Protein AF-A0A928T4A3-F1 (afdb_monomer)

Secondary structure (DSSP, 8-state):
--HHHHHHHHHHHH-PSSPP--TT---TT--PPPTTTTTS-GGG-THHHHHHHHHHHHHHPEEEEEEEEEE-GGGGSS-S--EEEEEEE-SSS-HHHHHHHHHHHHHHHHHHHT-SSPPTT--HHHHHHHHHHH-TT---SSEEPPGGGS-TTS--EEEEEEE-GGGSGGGS--BSEEEEEE-TTT--EEEPPGGGSPTTHHHHHHHHHB-SSS---TT--SS-GGGG--SPPPPHHHHHHHHHHHH-SEEEEE---S--SS--EEEEEEEPTTT-EEEEEEESGGGSPPTT-GGG--EEEEEEESS--THHHHHHHHHHHHHHHHS----TT-EEE-TTHHHHHHS-TTEEEEEEEEP-SSTTS-TT-PPEETTTTEEEEEEEEEEHHHHHHHHHHHHHHHHHHHHHTT--SSB-TTPPP--

Radius of gyration: 23.92 Å; Cα contacts (8 Å, |Δi|>4): 749; chains: 1; bounding box: 57×50×70 Å

pLDDT: mean 83.88, std 14.77, range [30.72, 97.88]

Structure (mmCIF, N/CA/C/O backbone):
data_AF-A0A928T4A3-F1
#
_entry.id   AF-A0A928T4A3-F1
#
loop_
_atom_site.group_PDB
_atom_site.id
_atom_site.type_symbol
_atom_site.label_atom_id
_atom_site.label_alt_id
_atom_site.label_comp_id
_atom_site.label_asym_id
_atom_site.label_entity_id
_atom_site.label_seq_id
_atom_site.pdbx_PDB_ins_code
_atom_site.Cartn_x
_atom_site.Cartn_y
_atom_site.Cartn_z
_atom_site.occupancy
_atom_site.B_iso_or_equiv
_atom_site.auth_seq_id
_atom_site.auth_comp_id
_atom_site.auth_asym_id
_atom_site.auth_atom_id
_atom_site.pdbx_PDB_model_num
ATOM 1 N N . MET A 1 1 ? -30.862 6.098 21.210 1.00 60.81 1 MET A N 1
ATOM 2 C CA . MET A 1 1 ? -29.743 5.810 22.137 1.00 60.81 1 MET A CA 1
ATOM 3 C C . MET A 1 1 ? -28.628 6.768 21.776 1.00 60.81 1 MET A C 1
ATOM 5 O O . MET A 1 1 ? -28.476 6.995 20.586 1.00 60.81 1 MET A O 1
ATOM 9 N N . SER A 1 2 ? -27.938 7.372 22.745 1.00 76.88 2 SER A N 1
ATOM 10 C CA . SER A 1 2 ? -26.827 8.282 22.436 1.00 76.88 2 SER A CA 1
ATOM 11 C C . SER A 1 2 ? -25.538 7.513 22.147 1.00 76.88 2 SER A C 1
ATOM 13 O O . SER A 1 2 ? -25.343 6.390 22.603 1.00 76.88 2 SER A O 1
ATOM 15 N N . GLU A 1 3 ? -24.639 8.138 21.414 1.00 83.00 3 GLU A N 1
ATOM 16 C CA . GLU A 1 3 ? -23.312 7.663 21.041 1.00 83.00 3 GLU A CA 1
ATOM 17 C C . GLU A 1 3 ? -22.495 7.283 22.288 1.00 83.00 3 GLU A C 1
ATOM 19 O O . GLU A 1 3 ? -21.958 6.175 22.396 1.00 83.00 3 GLU A O 1
ATOM 24 N N . ALA A 1 4 ? -22.484 8.170 23.290 1.00 87.12 4 ALA A N 1
ATOM 25 C CA . ALA A 1 4 ? -21.845 7.934 24.581 1.00 87.12 4 ALA A CA 1
ATOM 26 C C . ALA A 1 4 ? -22.397 6.703 25.324 1.00 87.12 4 ALA A C 1
ATOM 28 O O . ALA A 1 4 ? -21.678 6.071 26.103 1.00 87.12 4 ALA A O 1
ATOM 29 N N . PHE A 1 5 ? -23.661 6.319 25.103 1.00 91.81 5 PHE A N 1
ATOM 30 C CA . PHE A 1 5 ? -24.248 5.149 25.760 1.00 91.81 5 PHE A CA 1
ATOM 31 C C . PHE A 1 5 ? -23.553 3.849 25.335 1.00 91.81 5 PHE A C 1
ATOM 33 O O . PHE A 1 5 ? -23.246 3.019 26.195 1.00 91.81 5 PHE A O 1
ATOM 40 N N . PHE A 1 6 ? -23.246 3.680 24.044 1.00 94.88 6 PHE A N 1
ATOM 41 C CA . PHE A 1 6 ? -22.569 2.475 23.560 1.00 94.88 6 PHE A CA 1
ATOM 42 C C . PHE A 1 6 ? -21.145 2.357 24.110 1.00 94.88 6 PHE A C 1
ATOM 44 O O . PHE A 1 6 ? -20.793 1.312 24.666 1.00 94.88 6 PHE A O 1
ATOM 51 N N . LEU A 1 7 ? -20.342 3.427 24.045 1.00 94.56 7 LEU A N 1
ATOM 52 C CA . LEU A 1 7 ? -18.983 3.391 24.597 1.00 94.56 7 LEU A CA 1
ATOM 53 C C . LEU A 1 7 ? -18.972 3.169 26.106 1.00 94.56 7 LEU A C 1
ATOM 55 O O . LEU A 1 7 ? -18.133 2.416 26.599 1.00 94.56 7 LEU A O 1
ATOM 59 N N . ASN A 1 8 ? -19.902 3.768 26.852 1.00 95.31 8 ASN A N 1
ATOM 60 C CA . ASN A 1 8 ? -19.969 3.573 28.299 1.00 95.31 8 ASN A CA 1
ATOM 61 C C . ASN A 1 8 ? -20.320 2.132 28.680 1.00 95.31 8 ASN A C 1
ATOM 63 O O . ASN A 1 8 ? -19.751 1.608 29.639 1.00 95.31 8 ASN A O 1
ATOM 67 N N . GLN A 1 9 ? -21.173 1.454 27.908 1.00 95.94 9 GLN A N 1
ATOM 68 C CA . GLN A 1 9 ? -21.408 0.024 28.101 1.00 95.94 9 GLN A CA 1
ATOM 69 C C . GLN A 1 9 ? -20.161 -0.814 27.803 1.00 95.94 9 GLN A C 1
ATOM 71 O O . GLN A 1 9 ? -19.815 -1.678 28.610 1.00 95.94 9 GLN A O 1
ATOM 76 N N . ILE A 1 10 ? -19.439 -0.526 26.712 1.00 95.44 10 ILE A N 1
ATOM 77 C CA . ILE A 1 10 ? -18.169 -1.207 26.411 1.00 95.44 10 ILE A CA 1
ATOM 78 C C . ILE A 1 10 ? -17.178 -0.993 27.560 1.00 95.44 10 ILE A C 1
ATOM 80 O O . ILE A 1 10 ? -16.641 -1.961 28.095 1.00 95.44 10 ILE A O 1
ATOM 84 N N . ARG A 1 11 ? -16.973 0.256 27.999 1.00 95.50 11 ARG A N 1
ATOM 85 C CA . ARG A 1 11 ? -16.085 0.609 29.122 1.00 95.50 11 ARG A CA 1
ATOM 86 C C . ARG A 1 11 ? -16.478 -0.108 30.410 1.00 95.50 11 ARG A C 1
ATOM 88 O O . ARG A 1 11 ? -15.602 -0.615 31.104 1.00 95.50 11 ARG A O 1
ATOM 95 N N . SER A 1 12 ? -17.774 -0.186 30.713 1.00 94.94 12 SER A N 1
ATOM 96 C CA . SER A 1 12 ? -18.282 -0.914 31.879 1.00 94.94 12 SER A CA 1
ATOM 97 C C . SER A 1 12 ? -17.996 -2.414 31.784 1.00 94.94 12 SER A C 1
ATOM 99 O O . SER A 1 12 ? -17.587 -3.012 32.779 1.00 94.94 12 SER A O 1
ATOM 101 N N . LYS A 1 13 ? -18.140 -3.006 30.592 1.00 92.62 13 LYS A N 1
ATOM 102 C CA . LYS A 1 13 ? -17.898 -4.431 30.343 1.00 92.62 13 LYS A CA 1
ATOM 103 C C . LYS A 1 13 ? -16.415 -4.801 30.423 1.00 92.62 13 LYS A C 1
ATOM 105 O O . LYS A 1 13 ? -16.071 -5.805 31.044 1.00 92.62 13 LYS A O 1
ATOM 110 N N . ILE A 1 14 ? -15.536 -3.999 29.817 1.00 90.50 14 ILE A N 1
ATOM 111 C CA . ILE A 1 14 ? -14.096 -4.300 29.760 1.00 90.50 14 ILE A CA 1
ATOM 112 C C . ILE A 1 14 ? -13.312 -3.786 30.978 1.00 90.50 14 ILE A C 1
ATOM 114 O O . ILE A 1 14 ? -12.208 -4.259 31.245 1.00 90.50 14 ILE A O 1
ATOM 118 N N . GLY A 1 15 ? -13.860 -2.812 31.707 1.00 91.62 15 GLY A N 1
ATOM 119 C CA . GLY A 1 15 ? -13.241 -2.179 32.868 1.00 91.62 15 GLY A CA 1
ATOM 120 C C . GLY A 1 15 ? -12.261 -1.044 32.542 1.00 91.62 15 GLY A C 1
ATOM 121 O O . GLY A 1 15 ? -11.782 -0.875 31.412 1.00 91.62 15 GLY A O 1
ATOM 122 N N . SER A 1 16 ? -11.946 -0.258 33.572 1.00 91.31 16 SER A N 1
ATOM 123 C CA . SER A 1 16 ? -11.009 0.867 33.494 1.00 91.31 16 SER A CA 1
ATOM 124 C C . SER A 1 16 ? -9.546 0.403 33.464 1.00 91.31 16 SER A C 1
ATOM 126 O O . SER A 1 16 ? -9.200 -0.574 34.133 1.00 91.31 16 SER A O 1
ATOM 128 N N . PRO A 1 17 ? -8.657 1.102 32.736 1.00 92.50 17 PRO A N 1
ATOM 129 C CA . PRO A 1 17 ? -7.221 0.882 32.853 1.00 92.50 17 PRO A CA 1
ATOM 130 C C . PRO A 1 17 ? -6.681 1.396 34.212 1.00 92.50 17 PRO A C 1
ATOM 132 O O . PRO A 1 17 ? -7.219 2.363 34.751 1.00 92.50 17 PRO A O 1
ATOM 135 N N . PRO A 1 18 ? -5.602 0.804 34.764 1.00 93.25 18 PRO A N 1
ATOM 136 C CA . PRO A 1 18 ? -4.904 -0.363 34.240 1.00 93.25 18 PRO A CA 1
ATOM 137 C C . PRO A 1 18 ? -5.685 -1.669 34.477 1.00 93.25 18 PRO A C 1
ATOM 139 O O . PRO A 1 18 ? -6.059 -1.979 35.606 1.00 93.25 18 PRO A O 1
ATOM 142 N N . ARG A 1 19 ? -5.879 -2.474 33.426 1.00 90.06 19 ARG A N 1
ATOM 143 C CA . ARG A 1 19 ? -6.592 -3.762 33.505 1.00 90.06 19 ARG A CA 1
ATOM 144 C C . ARG A 1 19 ? -5.663 -4.889 33.953 1.00 90.06 19 ARG A C 1
ATOM 146 O O . ARG A 1 19 ? -4.483 -4.918 33.596 1.00 90.06 19 ARG A O 1
ATOM 153 N N . SER A 1 20 ? -6.187 -5.855 34.703 1.00 83.19 20 SER A N 1
ATOM 154 C CA . SER A 1 20 ? -5.442 -7.065 35.058 1.00 83.19 20 SER A CA 1
ATOM 155 C C . SER A 1 20 ? -5.514 -8.103 33.930 1.00 83.19 20 SER A C 1
ATOM 157 O O . SER A 1 20 ? -6.576 -8.412 33.393 1.00 83.19 20 SER A O 1
ATOM 159 N N . LEU A 1 21 ? -4.359 -8.656 33.554 1.00 72.00 21 LEU A N 1
ATOM 160 C CA . LEU A 1 21 ? -4.266 -9.821 32.673 1.00 72.00 21 LEU A CA 1
ATOM 161 C C . LEU A 1 21 ? -4.345 -11.069 33.551 1.00 72.00 21 LEU A C 1
ATOM 163 O O . LEU A 1 21 ? -3.338 -11.494 34.117 1.00 72.00 21 LEU A O 1
ATOM 167 N N . GLY A 1 22 ? -5.546 -11.613 33.736 1.00 64.38 22 GLY A N 1
ATOM 168 C CA . GLY A 1 22 ? -5.712 -12.868 34.467 1.00 64.38 22 GLY A CA 1
ATOM 169 C C . GLY A 1 22 ? -5.007 -14.019 33.743 1.00 64.38 22 GLY A C 1
ATOM 170 O O . GLY A 1 22 ? -5.105 -14.128 32.525 1.00 64.38 22 GLY A O 1
ATOM 171 N N . TRP A 1 23 ? -4.336 -14.907 34.481 1.00 58.75 23 TRP A N 1
ATOM 172 C CA . TRP A 1 23 ? -3.626 -16.064 33.908 1.00 58.75 23 TRP A CA 1
ATOM 173 C C . TRP A 1 23 ? -4.528 -17.066 33.166 1.00 58.75 23 TRP A C 1
ATOM 175 O O . TRP A 1 23 ? -4.023 -17.853 32.374 1.00 58.75 23 TRP A O 1
ATOM 185 N N . PHE A 1 24 ? -5.846 -17.030 33.391 1.00 51.34 24 PHE A N 1
ATOM 186 C CA . PHE A 1 24 ? -6.806 -18.001 32.847 1.00 51.34 24 PHE A CA 1
ATOM 187 C C . PHE A 1 24 ? -7.760 -17.438 31.786 1.00 51.34 24 PHE A C 1
ATOM 189 O O . PHE A 1 24 ? -8.603 -18.175 31.281 1.00 51.34 24 PHE A O 1
ATOM 196 N N . ARG A 1 25 ? -7.659 -16.148 31.439 1.00 54.66 25 ARG A N 1
ATOM 197 C CA . ARG A 1 25 ? -8.454 -15.559 30.353 1.00 54.66 25 ARG A CA 1
ATOM 198 C C . ARG A 1 25 ? -7.531 -15.243 29.178 1.00 54.66 25 ARG A C 1
ATOM 200 O O . ARG A 1 25 ? -6.800 -14.254 29.273 1.00 54.66 25 ARG A O 1
ATOM 207 N N . PRO A 1 26 ? -7.544 -16.030 28.083 1.00 61.69 26 PRO A N 1
ATOM 208 C CA . PRO A 1 26 ? -7.014 -15.527 26.825 1.00 61.69 26 PRO A CA 1
ATOM 209 C C . PRO A 1 26 ? -7.745 -14.219 26.520 1.00 61.69 26 PRO A C 1
ATOM 211 O O . PRO A 1 26 ? -8.969 -14.141 26.640 1.00 61.69 26 PRO A O 1
ATOM 214 N N . SER A 1 27 ? -6.982 -13.163 26.248 1.00 67.50 27 SER A N 1
ATOM 215 C CA . SER A 1 27 ? -7.574 -11.870 25.924 1.00 67.50 27 SER A CA 1
ATOM 216 C C . SER A 1 27 ? -8.418 -12.052 24.661 1.00 67.50 27 SER A C 1
ATOM 218 O O . SER A 1 27 ? -7.863 -12.525 23.672 1.00 67.50 27 SER A O 1
ATOM 220 N N . PRO A 1 28 ? -9.707 -11.666 24.637 1.00 66.88 28 PRO A N 1
ATOM 221 C CA . PRO A 1 28 ? -10.485 -11.685 23.395 1.00 66.88 28 PRO A CA 1
ATOM 222 C C . PRO A 1 28 ? -9.924 -10.709 22.344 1.00 66.88 28 PRO A C 1
ATOM 224 O O . PRO A 1 28 ? -10.364 -10.713 21.206 1.00 66.88 28 PRO A O 1
ATOM 227 N N . PHE A 1 29 ? -8.935 -9.897 22.731 1.00 71.75 29 PHE A N 1
ATOM 228 C CA . PHE A 1 29 ? -8.189 -8.963 21.893 1.00 71.75 29 PHE A CA 1
ATOM 229 C C . PHE A 1 29 ? -6.850 -9.534 21.403 1.00 71.75 29 PHE A C 1
ATOM 231 O O . PHE A 1 29 ? -6.163 -8.882 20.617 1.00 71.75 29 PHE A O 1
ATOM 238 N N . ALA A 1 30 ? -6.434 -10.704 21.911 1.00 79.81 30 ALA A N 1
ATOM 239 C CA . ALA A 1 30 ? -5.224 -11.367 21.448 1.00 79.81 30 ALA A CA 1
ATOM 240 C C . ALA A 1 30 ? -5.507 -11.976 20.081 1.00 79.81 30 ALA A C 1
ATOM 242 O O . ALA A 1 30 ? -6.266 -12.934 19.950 1.00 79.81 30 ALA A O 1
ATOM 243 N N . VAL A 1 31 ? -4.871 -11.403 19.077 1.00 80.12 31 VAL A N 1
ATOM 244 C CA . VAL A 1 31 ? -5.049 -11.780 17.682 1.00 80.12 31 VAL A CA 1
ATOM 245 C C . VAL A 1 31 ? -3.732 -12.306 17.144 1.00 80.12 31 VAL A C 1
ATOM 247 O O . VAL A 1 31 ? -2.677 -11.732 17.448 1.00 80.12 31 VAL A O 1
ATOM 250 N N . PRO A 1 32 ? -3.773 -13.430 16.409 1.00 82.31 32 PRO A N 1
ATOM 251 C CA . PRO A 1 32 ? -2.570 -14.032 15.876 1.00 82.31 32 PRO A CA 1
ATOM 252 C C . PRO A 1 32 ? -1.923 -13.104 14.851 1.00 82.31 32 PRO A C 1
ATOM 254 O O . PRO A 1 32 ? -2.573 -12.264 14.230 1.00 82.31 32 PRO A O 1
ATOM 257 N N . GLU A 1 33 ? -0.621 -13.285 14.669 1.00 84.12 33 GLU A N 1
ATOM 258 C CA . GLU A 1 33 ? 0.088 -12.687 13.546 1.00 84.12 33 GLU A CA 1
ATOM 259 C C . GLU A 1 33 ? -0.432 -13.317 12.236 1.00 84.12 33 GLU A C 1
ATOM 261 O O . GLU A 1 33 ? -0.426 -14.548 12.124 1.00 84.12 33 GLU A O 1
ATOM 266 N N . PRO A 1 34 ? -0.893 -12.516 11.258 1.00 81.25 34 PRO A N 1
ATOM 267 C CA . PRO A 1 34 ? -1.258 -13.004 9.933 1.00 81.25 34 PRO A CA 1
ATOM 268 C C . PRO A 1 34 ? -0.109 -13.749 9.249 1.00 81.25 34 PRO A C 1
ATOM 270 O O . PRO A 1 34 ? 1.063 -13.397 9.399 1.00 81.25 34 PRO A O 1
ATOM 273 N N . SER A 1 35 ? -0.446 -14.757 8.443 1.00 76.12 35 SER A N 1
ATOM 274 C CA . SER A 1 35 ? 0.530 -15.607 7.746 1.00 76.12 35 SER A CA 1
ATOM 275 C C . SER A 1 35 ? 1.488 -14.815 6.854 1.00 76.12 35 SER A C 1
ATOM 277 O O . SER A 1 35 ? 2.679 -15.121 6.822 1.00 76.12 35 SER A O 1
ATOM 279 N N . TRP A 1 36 ? 0.992 -13.768 6.190 1.00 71.38 36 TRP A N 1
ATOM 280 C CA . TRP A 1 36 ? 1.785 -12.894 5.324 1.00 71.38 36 TRP A CA 1
ATOM 281 C C . TRP A 1 36 ? 2.832 -12.069 6.091 1.00 71.38 36 TRP A C 1
ATOM 283 O O . TRP A 1 36 ? 3.855 -11.703 5.520 1.00 71.38 36 TRP A O 1
ATOM 293 N N . MET A 1 37 ? 2.641 -11.841 7.396 1.00 77.56 37 MET A N 1
ATOM 294 C CA . MET A 1 37 ? 3.652 -11.210 8.252 1.00 77.56 37 MET A CA 1
ATOM 295 C C . MET A 1 37 ? 4.659 -12.202 8.819 1.00 77.56 37 MET A C 1
ATOM 297 O O . MET A 1 37 ? 5.794 -11.808 9.086 1.00 77.56 37 MET A O 1
ATOM 301 N N . ALA A 1 38 ? 4.287 -13.475 8.988 1.00 75.06 38 ALA A N 1
ATOM 302 C CA . ALA A 1 38 ? 5.049 -14.454 9.768 1.00 75.06 38 ALA A CA 1
ATOM 303 C C . ALA A 1 38 ? 6.538 -14.549 9.380 1.00 75.06 38 ALA A C 1
ATOM 305 O O . ALA A 1 38 ? 7.389 -14.775 10.242 1.00 75.06 38 ALA A O 1
ATOM 306 N N . GLN A 1 39 ? 6.868 -14.333 8.104 1.00 63.81 39 GLN A N 1
ATOM 307 C CA . GLN A 1 39 ? 8.232 -14.460 7.579 1.00 63.81 39 GLN A CA 1
ATOM 308 C C . GLN A 1 39 ? 9.018 -13.138 7.515 1.00 63.81 39 GLN A C 1
ATOM 310 O O . GLN A 1 39 ? 10.244 -13.169 7.407 1.00 63.81 39 GLN A O 1
ATOM 315 N N . ALA A 1 40 ? 8.357 -11.982 7.632 1.00 63.59 40 ALA A N 1
ATOM 316 C CA . ALA A 1 40 ? 9.020 -10.680 7.571 1.00 63.59 40 ALA A CA 1
ATOM 317 C C . ALA A 1 40 ? 9.818 -10.384 8.858 1.00 63.59 40 ALA A C 1
ATOM 319 O O . ALA A 1 40 ? 9.401 -10.735 9.969 1.00 63.59 40 ALA A O 1
ATOM 320 N N . LYS A 1 41 ? 10.968 -9.705 8.764 1.00 60.31 41 LYS A N 1
ATOM 321 C CA . LYS A 1 41 ? 11.609 -9.140 9.967 1.00 60.31 41 LYS A CA 1
ATOM 322 C C . LYS A 1 41 ? 10.859 -7.873 10.371 1.00 60.31 41 LYS A C 1
ATOM 324 O O . LYS A 1 41 ? 10.235 -7.231 9.548 1.00 60.31 41 LYS A O 1
ATOM 329 N N . VAL A 1 42 ? 10.952 -7.470 11.638 1.00 59.22 42 VAL A N 1
ATOM 330 C CA . VAL A 1 42 ? 10.264 -6.251 12.130 1.00 59.22 42 VAL A CA 1
ATOM 331 C C . VAL A 1 42 ? 10.776 -4.987 11.446 1.00 59.22 42 VAL A C 1
ATOM 333 O O . VAL A 1 42 ? 9.996 -4.079 11.207 1.00 59.22 42 VAL A O 1
ATOM 336 N N . ALA A 1 43 ? 12.071 -4.940 11.117 1.00 59.31 43 ALA A N 1
ATOM 337 C CA . ALA A 1 43 ? 12.640 -3.835 10.346 1.00 59.31 43 ALA A CA 1
ATOM 338 C C . ALA A 1 43 ? 12.002 -3.713 8.951 1.00 59.31 43 ALA A C 1
ATOM 340 O O . ALA A 1 43 ? 11.940 -2.614 8.416 1.00 59.31 43 ALA A O 1
ATOM 341 N N . ASP A 1 44 ? 11.498 -4.828 8.422 1.00 62.69 44 ASP A N 1
ATOM 342 C CA . ASP A 1 44 ? 10.870 -4.926 7.107 1.00 62.69 44 ASP A CA 1
ATOM 343 C C . ASP A 1 44 ? 9.329 -4.866 7.211 1.00 62.69 44 ASP A C 1
ATOM 345 O O . ASP A 1 44 ? 8.651 -4.761 6.197 1.00 62.69 44 ASP A O 1
ATOM 349 N N . GLU A 1 45 ? 8.770 -4.942 8.429 1.00 73.50 45 GLU A N 1
ATOM 350 C CA . GLU A 1 45 ? 7.328 -4.932 8.702 1.00 73.50 45 GLU A CA 1
ATOM 351 C C . GLU A 1 45 ? 7.011 -4.242 10.047 1.00 73.50 45 GLU A C 1
ATOM 353 O O . GLU A 1 45 ? 6.868 -4.903 11.092 1.00 73.50 45 GLU A O 1
ATOM 358 N N . PRO A 1 46 ? 6.904 -2.899 10.055 1.00 74.25 46 PRO A N 1
ATOM 359 C CA . PRO A 1 46 ? 6.614 -2.127 11.260 1.00 74.25 46 PRO A CA 1
ATOM 360 C C . PRO A 1 46 ? 5.270 -2.477 11.922 1.00 74.25 46 PRO A C 1
ATOM 362 O O . PRO A 1 46 ? 5.114 -2.263 13.129 1.00 74.25 46 PRO A O 1
ATOM 365 N N . MET A 1 47 ? 4.314 -3.086 11.203 1.00 81.88 47 MET A N 1
ATOM 366 C CA . MET A 1 47 ? 3.040 -3.538 11.782 1.00 81.88 47 MET A CA 1
ATOM 367 C C . MET A 1 47 ? 3.235 -4.612 12.867 1.00 81.88 47 MET A C 1
ATOM 369 O O . MET A 1 47 ? 2.413 -4.740 13.780 1.00 81.88 47 MET A O 1
ATOM 373 N N . LYS A 1 48 ? 4.371 -5.327 12.880 1.00 82.62 48 LYS A N 1
ATOM 374 C CA . LYS A 1 48 ? 4.712 -6.252 13.977 1.00 82.62 48 LYS A CA 1
ATOM 375 C C . LYS A 1 48 ? 4.818 -5.558 15.333 1.00 82.62 48 LYS A C 1
ATOM 377 O O . LYS A 1 48 ? 4.618 -6.202 16.367 1.00 82.62 48 LYS A O 1
ATOM 382 N N . GLU A 1 49 ? 5.112 -4.259 15.374 1.00 79.50 49 GLU A N 1
ATOM 383 C CA . GLU A 1 49 ? 5.097 -3.505 16.630 1.00 79.50 49 GLU A CA 1
ATOM 384 C C . GLU A 1 49 ? 3.684 -3.344 17.195 1.00 79.50 49 GLU A C 1
ATOM 386 O O . GLU A 1 49 ? 3.515 -3.402 18.414 1.00 79.50 49 GLU A O 1
ATOM 391 N N . VAL A 1 50 ? 2.667 -3.218 16.336 1.00 77.12 50 VAL A N 1
ATOM 392 C CA . VAL A 1 50 ? 1.253 -3.179 16.747 1.00 77.12 50 VAL A CA 1
ATOM 393 C C . VAL A 1 50 ? 0.864 -4.508 17.397 1.00 77.12 50 VAL A C 1
ATOM 395 O O . VAL A 1 50 ? 0.301 -4.513 18.492 1.00 77.12 50 VAL A O 1
ATOM 398 N N . ILE A 1 51 ? 1.267 -5.637 16.799 1.00 82.88 51 ILE A N 1
ATOM 399 C CA . ILE A 1 51 ? 1.057 -6.978 17.372 1.00 82.88 51 ILE A CA 1
ATOM 400 C C . ILE A 1 51 ? 1.743 -7.116 18.739 1.00 82.88 51 ILE A C 1
ATOM 402 O O . ILE A 1 51 ? 1.123 -7.521 19.724 1.00 82.88 51 ILE A O 1
ATOM 406 N N . ARG A 1 52 ? 3.016 -6.719 18.845 1.00 84.44 52 ARG A N 1
ATOM 407 C CA . ARG A 1 52 ? 3.772 -6.765 20.113 1.00 84.44 52 ARG A CA 1
ATOM 408 C C . ARG A 1 52 ? 3.183 -5.844 21.184 1.00 84.44 52 ARG A C 1
ATOM 410 O O . ARG A 1 52 ? 3.268 -6.148 22.376 1.00 84.44 52 ARG A O 1
ATOM 417 N N . GLY A 1 53 ? 2.573 -4.739 20.764 1.00 85.50 53 GLY A N 1
ATOM 418 C CA . GLY A 1 53 ? 1.939 -3.749 21.625 1.00 85.50 53 GLY A CA 1
ATOM 419 C C . GLY A 1 53 ? 0.614 -4.188 22.248 1.00 85.50 53 GLY A C 1
ATOM 420 O O . GLY A 1 53 ? 0.203 -3.577 23.234 1.00 85.50 53 GLY A O 1
ATOM 421 N N . GLN A 1 54 ? -0.027 -5.263 21.766 1.00 86.75 54 GLN A N 1
ATOM 422 C CA . GLN A 1 54 ? -1.361 -5.696 22.224 1.00 86.75 54 GLN A CA 1
ATOM 423 C C . GLN A 1 54 ? -1.458 -5.886 23.743 1.00 86.75 54 GLN A C 1
ATOM 425 O O . GLN A 1 54 ? -2.467 -5.547 24.361 1.00 86.75 54 GLN A O 1
ATOM 430 N N . LYS A 1 55 ? -0.393 -6.381 24.387 1.00 84.75 55 LYS A N 1
ATOM 431 C CA . LYS A 1 55 ? -0.372 -6.552 25.847 1.00 84.75 55 LYS A CA 1
ATOM 432 C C . LYS A 1 55 ? -0.412 -5.210 26.588 1.00 84.75 55 LYS A C 1
ATOM 434 O O . LYS A 1 55 ? -1.107 -5.097 27.599 1.00 84.75 55 LYS A O 1
ATOM 439 N N . SER A 1 56 ? 0.338 -4.216 26.102 1.00 87.12 56 SER A N 1
ATOM 440 C CA . SER A 1 56 ? 0.301 -2.849 26.644 1.00 87.12 56 SER A CA 1
ATOM 441 C C . SER A 1 56 ? -1.062 -2.227 26.388 1.00 87.12 56 SER A C 1
ATOM 443 O O . SER A 1 56 ? -1.689 -1.730 27.320 1.00 87.12 56 SER A O 1
ATOM 445 N N . LEU A 1 57 ? -1.557 -2.358 25.156 1.00 90.50 57 LEU A N 1
ATOM 446 C CA . LEU A 1 57 ? -2.846 -1.838 24.730 1.00 90.50 57 LEU A CA 1
ATOM 447 C C . LEU A 1 57 ? -3.989 -2.369 25.597 1.00 90.50 57 LEU A C 1
ATOM 449 O O . LEU A 1 57 ? -4.802 -1.597 26.094 1.00 90.50 57 LEU A O 1
ATOM 453 N N . TRP A 1 58 ? -4.016 -3.672 25.874 1.00 88.38 58 TRP A N 1
ATOM 454 C CA . TRP A 1 58 ? -5.024 -4.251 26.757 1.00 88.38 58 TRP A CA 1
ATOM 455 C C . TRP A 1 58 ? -4.954 -3.681 28.175 1.00 88.38 58 TRP A C 1
ATOM 457 O O . TRP A 1 58 ? -5.972 -3.336 28.780 1.00 88.38 58 TRP A O 1
ATOM 467 N N . LYS A 1 59 ? -3.740 -3.581 28.716 1.00 90.44 59 LYS A N 1
ATOM 468 C CA . LYS A 1 59 ? -3.530 -3.137 30.089 1.00 90.44 59 LYS A CA 1
ATOM 469 C C . LYS A 1 59 ? -3.835 -1.650 30.256 1.00 90.44 59 LYS A C 1
ATOM 471 O O . LYS A 1 59 ? -4.478 -1.291 31.234 1.00 90.44 59 LYS A O 1
ATOM 476 N N . HIS A 1 60 ? -3.384 -0.806 29.337 1.00 94.12 60 HIS A N 1
ATOM 477 C CA . HIS A 1 60 ? -3.341 0.649 29.500 1.00 94.12 60 HIS A CA 1
ATOM 478 C C . HIS A 1 60 ? -4.281 1.410 28.566 1.00 94.12 60 HIS A C 1
ATOM 480 O O . HIS A 1 60 ? -4.522 2.594 28.788 1.00 94.12 60 HIS A O 1
ATOM 486 N N . GLY A 1 61 ? -4.829 0.745 27.552 1.00 95.25 61 GLY A N 1
ATOM 487 C CA . GLY A 1 61 ? -5.639 1.391 26.537 1.00 95.25 61 GLY A CA 1
ATOM 488 C C . GLY A 1 61 ? -6.974 1.901 27.064 1.00 95.25 61 GLY A C 1
ATOM 489 O O . GLY A 1 61 ? -7.615 1.287 27.927 1.00 95.25 61 GLY A O 1
ATOM 490 N N . VAL A 1 62 ? -7.411 3.016 26.501 1.00 96.69 62 VAL A N 1
ATOM 491 C CA . VAL A 1 62 ? -8.712 3.638 26.742 1.00 96.69 62 VAL A CA 1
ATOM 492 C C . VAL A 1 62 ? -9.648 3.345 25.574 1.00 96.69 62 VAL A C 1
ATOM 494 O O . VAL A 1 62 ? -9.200 3.190 24.440 1.00 96.69 62 VAL A O 1
ATOM 497 N N . VAL A 1 63 ? -10.945 3.225 25.861 1.00 97.12 63 VAL A N 1
ATOM 498 C CA . VAL A 1 63 ? -11.960 3.025 24.818 1.00 97.12 63 VAL A CA 1
ATOM 499 C C . VAL A 1 63 ? -12.388 4.377 24.291 1.00 97.12 63 VAL A C 1
ATOM 501 O O . VAL A 1 63 ? -12.858 5.207 25.076 1.00 97.12 63 VAL A O 1
ATOM 504 N N . VAL A 1 64 ? -12.263 4.565 22.986 1.00 97.56 64 VAL A N 1
ATOM 505 C CA . VAL A 1 64 ? -12.637 5.795 22.285 1.00 97.56 64 VAL A CA 1
ATOM 506 C C . VAL A 1 64 ? -13.305 5.456 20.959 1.00 97.56 64 VAL A C 1
ATOM 508 O O . VAL A 1 64 ? -13.293 4.304 20.516 1.00 97.56 64 VAL A O 1
ATOM 511 N N . TRP A 1 65 ? -13.865 6.471 20.314 1.00 97.88 65 TRP A N 1
ATOM 512 C CA . TRP A 1 65 ? -14.243 6.377 18.914 1.00 97.88 65 TRP A CA 1
ATOM 513 C C . TRP A 1 65 ? -13.022 6.545 18.012 1.00 97.88 65 TRP A C 1
ATOM 515 O O . TRP A 1 65 ? -12.201 7.442 18.214 1.00 97.88 65 TRP A O 1
ATOM 525 N N . GLY A 1 66 ? -12.923 5.679 17.009 1.00 97.44 66 GLY A N 1
ATOM 526 C CA . GLY A 1 66 ? -12.030 5.840 15.873 1.00 97.44 66 GLY A CA 1
ATOM 527 C C . GLY A 1 66 ? -12.839 5.927 14.587 1.00 97.44 66 GLY A C 1
ATOM 528 O O . GLY A 1 66 ? -13.900 5.312 14.478 1.00 97.44 66 GLY A O 1
ATOM 529 N N . HIS A 1 67 ? -12.337 6.674 13.612 1.00 96.62 67 HIS A N 1
ATOM 530 C CA . HIS A 1 67 ? -12.951 6.777 12.296 1.00 96.62 67 HIS A CA 1
ATOM 531 C C . HIS A 1 67 ? -11.951 6.383 11.214 1.00 96.62 67 HIS A C 1
ATOM 533 O O . HIS A 1 67 ? -10.862 6.952 11.116 1.00 96.62 67 HIS A O 1
ATOM 539 N N . VAL A 1 68 ? -12.304 5.364 10.432 1.00 93.81 68 VAL A N 1
ATOM 540 C CA . VAL A 1 68 ? -11.454 4.790 9.388 1.00 93.81 68 VAL A CA 1
ATOM 541 C C . VAL A 1 68 ? -11.297 5.795 8.251 1.00 93.81 68 VAL A C 1
ATOM 543 O O . VAL A 1 68 ? -12.259 6.132 7.552 1.00 93.81 68 VAL A O 1
ATOM 546 N N . VAL A 1 69 ? -10.056 6.233 8.047 1.00 91.00 69 VAL A N 1
ATOM 547 C CA . VAL A 1 69 ? -9.653 7.084 6.927 1.00 91.00 69 VAL A CA 1
ATOM 548 C C . VAL A 1 69 ? -9.438 6.209 5.700 1.00 91.00 69 VAL A C 1
ATOM 550 O O . VAL A 1 69 ? -10.132 6.378 4.698 1.00 91.00 69 VAL A O 1
ATOM 553 N N . ARG A 1 70 ? -8.553 5.214 5.806 1.00 87.06 70 ARG A N 1
ATOM 554 C CA . ARG A 1 70 ? -8.168 4.308 4.717 1.00 87.06 70 ARG A CA 1
ATOM 555 C C . ARG A 1 70 ? -8.181 2.869 5.210 1.00 87.06 70 ARG A C 1
ATOM 557 O O . ARG A 1 70 ? -7.769 2.601 6.332 1.00 87.06 70 ARG A O 1
ATOM 564 N N . ALA A 1 71 ? -8.616 1.943 4.375 1.00 86.38 71 ALA A N 1
ATOM 565 C CA . ALA A 1 71 ? -8.501 0.515 4.625 1.00 86.38 71 ALA A CA 1
ATOM 566 C C . ALA A 1 71 ? -8.322 -0.199 3.287 1.00 86.38 71 ALA A C 1
ATOM 568 O O . ALA A 1 71 ? -8.805 0.292 2.266 1.00 86.38 71 ALA A O 1
ATOM 569 N N . ASN A 1 72 ? -7.647 -1.348 3.299 1.00 79.50 72 ASN A N 1
ATOM 570 C CA . ASN A 1 72 ? -7.579 -2.195 2.113 1.00 79.50 72 ASN A CA 1
ATOM 571 C C . ASN A 1 72 ? -9.004 -2.551 1.638 1.00 79.50 72 ASN A C 1
ATOM 573 O O . ASN A 1 72 ? -9.857 -2.898 2.459 1.00 79.50 72 ASN A O 1
ATOM 577 N N . ALA A 1 73 ? -9.247 -2.474 0.324 1.00 75.81 73 ALA A N 1
ATOM 578 C CA . ALA A 1 73 ? -10.554 -2.710 -0.288 1.00 75.81 73 ALA A CA 1
ATOM 579 C C . ALA A 1 73 ? -11.174 -4.059 0.119 1.00 75.81 73 ALA A C 1
ATOM 581 O O . ALA A 1 73 ? -12.380 -4.135 0.361 1.00 75.81 73 ALA A O 1
ATOM 582 N N . ILE A 1 74 ? -10.351 -5.099 0.300 1.00 78.44 74 ILE A N 1
ATOM 583 C CA . ILE A 1 74 ? -10.850 -6.424 0.673 1.00 78.44 74 ILE A CA 1
ATOM 584 C C . ILE A 1 74 ? -11.576 -6.401 2.021 1.00 78.44 74 ILE A C 1
ATOM 586 O O . ILE A 1 74 ? -12.495 -7.188 2.224 1.00 78.44 74 ILE A O 1
ATOM 590 N N . LEU A 1 75 ? -11.230 -5.485 2.938 1.00 86.56 75 LEU A N 1
ATOM 591 C CA . LEU A 1 75 ? -11.865 -5.382 4.257 1.00 86.56 75 LEU A CA 1
ATOM 592 C C . LEU A 1 75 ? -13.341 -4.960 4.191 1.00 86.56 75 LEU A C 1
ATOM 594 O O . LEU A 1 75 ? -14.045 -5.122 5.187 1.00 86.56 75 LEU A O 1
ATOM 598 N N . TYR A 1 76 ? -13.827 -4.449 3.056 1.00 84.94 76 TYR A N 1
ATOM 599 C CA . TYR A 1 76 ? -15.239 -4.099 2.846 1.00 84.94 76 TYR A CA 1
ATOM 600 C C . TYR A 1 76 ? -16.087 -5.273 2.330 1.00 84.94 76 TYR A C 1
ATOM 602 O O . TYR A 1 76 ? -17.319 -5.236 2.397 1.00 84.94 76 TYR A O 1
ATOM 610 N N . GLU A 1 77 ? -15.444 -6.342 1.868 1.00 83.19 77 GLU A N 1
ATOM 611 C CA . GLU A 1 77 ? -16.088 -7.530 1.309 1.00 83.19 77 GLU A CA 1
ATOM 612 C C . GLU A 1 77 ? -15.931 -8.737 2.244 1.00 83.19 77 GLU A C 1
ATOM 614 O O . GLU A 1 77 ? -15.016 -8.761 3.072 1.00 83.19 77 GLU A O 1
ATOM 619 N N . PRO A 1 78 ? -16.806 -9.759 2.166 1.00 83.94 78 PRO A N 1
ATOM 620 C CA . PRO A 1 78 ? -16.588 -11.021 2.870 1.00 83.94 78 PRO A CA 1
ATOM 621 C C . PRO A 1 78 ? -15.239 -11.653 2.493 1.00 83.94 78 PRO A C 1
ATOM 623 O O . PRO A 1 78 ? -14.881 -11.706 1.322 1.00 83.94 78 PRO A O 1
ATOM 626 N N . GLY A 1 79 ? -14.496 -12.159 3.477 1.00 84.94 79 GLY A N 1
ATOM 627 C CA . GLY A 1 79 ? -13.174 -12.746 3.251 1.00 84.94 79 GLY A CA 1
ATOM 628 C C . GLY A 1 79 ? -12.505 -13.208 4.542 1.00 84.94 79 GLY A C 1
ATOM 629 O O . GLY A 1 79 ? -13.086 -13.104 5.623 1.00 84.94 79 GLY A O 1
ATOM 630 N N . THR A 1 80 ? -11.283 -13.728 4.425 1.00 84.00 80 THR A N 1
ATOM 631 C CA . THR A 1 80 ? -10.526 -14.315 5.547 1.00 84.00 80 THR A CA 1
ATOM 632 C C . THR A 1 80 ? -9.306 -13.508 5.966 1.00 84.00 80 THR A C 1
ATOM 634 O O . THR A 1 80 ? -8.777 -13.744 7.048 1.00 84.00 80 THR A O 1
ATOM 637 N N . ASP A 1 81 ? -8.869 -12.560 5.139 1.00 83.06 81 ASP A N 1
ATOM 638 C CA . ASP A 1 81 ? -7.589 -11.886 5.338 1.00 83.06 81 ASP A CA 1
ATOM 639 C C . ASP A 1 81 ? -7.720 -10.630 6.198 1.00 83.06 81 ASP A C 1
ATOM 641 O O . ASP A 1 81 ? -8.504 -9.724 5.897 1.00 83.06 81 ASP A O 1
ATOM 645 N N . ASP A 1 82 ? -6.905 -10.572 7.248 1.00 89.44 82 ASP A N 1
ATOM 646 C CA . ASP A 1 82 ? -6.671 -9.368 8.037 1.00 89.44 82 ASP A CA 1
ATOM 647 C C . ASP A 1 82 ? -5.728 -8.432 7.274 1.00 89.44 82 ASP A C 1
ATOM 649 O O . ASP A 1 82 ? -4.739 -8.877 6.681 1.00 89.44 82 ASP A O 1
ATOM 653 N N . CYS A 1 83 ? -6.011 -7.131 7.308 1.00 86.56 83 CYS A N 1
ATOM 654 C CA . CYS A 1 83 ? -5.276 -6.141 6.525 1.00 86.56 83 CYS A CA 1
ATOM 655 C C . CYS A 1 83 ? -5.018 -4.846 7.297 1.00 86.56 83 CYS A C 1
ATOM 657 O O . CYS A 1 83 ? -5.786 -4.495 8.200 1.00 86.56 83 CYS A O 1
ATOM 659 N N . PRO A 1 84 ? -3.957 -4.107 6.936 1.00 88.19 84 PRO A N 1
ATOM 660 C CA . PRO A 1 84 ? -3.733 -2.769 7.452 1.00 88.19 84 PRO A CA 1
ATOM 661 C C . PRO A 1 84 ? -4.886 -1.810 7.133 1.00 88.19 84 PRO A C 1
ATOM 663 O O . PRO A 1 84 ? -5.512 -1.859 6.070 1.00 88.19 84 PRO A O 1
ATOM 666 N N . ALA A 1 85 ? -5.117 -0.892 8.060 1.00 90.69 85 ALA A N 1
ATOM 667 C CA . ALA A 1 85 ? -5.984 0.261 7.901 1.00 90.69 85 ALA A CA 1
ATOM 668 C C . ALA A 1 85 ? -5.388 1.462 8.650 1.00 90.69 85 ALA A C 1
ATOM 670 O O . ALA A 1 85 ? -4.530 1.318 9.519 1.00 90.69 85 ALA A O 1
ATOM 671 N N . THR A 1 86 ? -5.874 2.653 8.329 1.00 92.31 86 THR A N 1
ATOM 672 C CA . THR A 1 86 ? -5.550 3.914 8.991 1.00 92.31 86 THR A CA 1
ATOM 673 C C . THR A 1 86 ? -6.839 4.511 9.530 1.00 92.31 86 THR A C 1
ATOM 675 O O . THR A 1 86 ? -7.821 4.662 8.798 1.00 92.31 86 THR A O 1
ATOM 678 N N . LEU A 1 87 ? -6.835 4.880 10.806 1.00 95.50 87 LEU A N 1
ATOM 679 C CA . LEU A 1 87 ? -7.934 5.600 11.440 1.00 95.50 87 LEU A CA 1
ATOM 680 C C . LEU A 1 87 ? -7.441 6.882 12.099 1.00 95.50 87 LEU A C 1
ATOM 682 O O . LEU A 1 87 ? -6.253 7.018 12.392 1.00 95.50 87 LEU A O 1
ATOM 686 N N . ILE A 1 88 ? -8.369 7.795 12.356 1.00 96.81 88 ILE A N 1
ATOM 687 C CA . ILE A 1 88 ? -8.162 8.921 13.262 1.00 96.81 88 ILE A CA 1
ATOM 688 C C . ILE A 1 88 ? -8.998 8.750 14.525 1.00 96.81 88 ILE A C 1
ATOM 690 O O . ILE A 1 88 ? -10.076 8.158 14.496 1.00 96.81 88 ILE A O 1
ATOM 694 N N . PHE A 1 89 ? -8.488 9.248 15.644 1.00 97.44 89 PHE A N 1
ATOM 695 C CA . PHE A 1 89 ? -9.130 9.158 16.952 1.00 97.44 89 PHE A CA 1
ATOM 696 C C . PHE A 1 89 ? -8.668 10.299 17.859 1.00 97.44 89 PHE A C 1
ATOM 698 O O . PHE A 1 89 ? -7.702 11.002 17.556 1.00 97.44 89 PHE A O 1
ATOM 705 N N . SER A 1 90 ? -9.323 10.438 19.009 1.00 96.88 90 SER A N 1
ATOM 706 C CA . SER A 1 90 ? -8.838 11.254 20.119 1.00 96.88 90 SER A CA 1
ATOM 707 C C . SER A 1 90 ? -9.078 10.551 21.451 1.00 96.88 90 SER A C 1
ATOM 709 O O . SER A 1 90 ? -10.126 9.946 21.665 1.00 96.88 90 SER A O 1
ATOM 711 N N . ALA A 1 91 ? -8.099 10.646 22.353 1.00 95.25 91 ALA A N 1
ATOM 712 C CA . ALA A 1 91 ? -8.223 10.191 23.738 1.00 95.25 91 ALA A CA 1
ATOM 713 C C . ALA A 1 91 ? -8.693 11.292 24.705 1.00 95.25 91 ALA A C 1
ATOM 715 O O . ALA A 1 91 ? -8.919 11.006 25.880 1.00 95.25 91 ALA A O 1
ATOM 716 N N . THR A 1 92 ? -8.810 12.540 24.238 1.00 94.62 92 THR A N 1
ATOM 717 C CA . THR A 1 92 ? -9.166 13.702 25.069 1.00 94.62 92 THR A CA 1
ATOM 718 C C . THR A 1 92 ? -10.483 14.357 24.664 1.00 94.62 92 THR A C 1
ATOM 720 O O . THR A 1 92 ? -11.066 15.072 25.478 1.00 94.62 92 THR A O 1
ATOM 723 N N . ALA A 1 93 ? -10.965 14.120 23.442 1.00 93.88 93 ALA A N 1
ATOM 724 C CA . ALA A 1 93 ? -12.258 14.609 22.987 1.00 93.88 93 ALA A CA 1
ATOM 725 C C . ALA A 1 93 ? -13.405 13.893 23.729 1.00 93.88 93 ALA A C 1
ATOM 727 O O . ALA A 1 93 ? -13.371 12.666 23.862 1.00 93.88 93 ALA A O 1
ATOM 728 N N . PRO A 1 94 ? -14.435 14.622 24.196 1.00 94.12 94 PRO A N 1
ATOM 729 C CA . PRO A 1 94 ? -15.683 14.017 24.652 1.00 94.12 94 PRO A CA 1
ATOM 730 C C . PRO A 1 94 ? -16.314 13.149 23.555 1.00 94.12 94 PRO A C 1
ATOM 732 O O . PRO A 1 94 ? -16.269 13.515 22.382 1.00 94.12 94 PRO A O 1
ATOM 735 N N . ASP A 1 95 ? -16.940 12.029 23.928 1.00 93.69 95 ASP A N 1
ATOM 736 C CA . ASP A 1 95 ? -17.451 11.041 22.962 1.00 93.69 95 ASP A CA 1
ATOM 737 C C . ASP A 1 95 ? -18.419 11.648 21.939 1.00 93.69 95 ASP A C 1
ATOM 739 O O . ASP A 1 95 ? -18.271 11.412 20.742 1.00 93.69 95 ASP A O 1
ATOM 743 N N . ASP A 1 96 ? -19.374 12.457 22.406 1.00 91.50 96 ASP A N 1
ATOM 744 C CA . ASP A 1 96 ? -20.387 13.080 21.548 1.00 91.50 96 ASP A CA 1
ATOM 745 C C . ASP A 1 96 ? -19.756 14.095 20.578 1.00 91.50 96 ASP A C 1
ATOM 747 O O . ASP A 1 96 ? -20.220 14.269 19.454 1.00 91.50 96 ASP A O 1
ATOM 751 N N . GLU A 1 97 ? -18.662 14.752 20.972 1.00 92.50 97 GLU A N 1
ATOM 752 C CA . GLU A 1 97 ? -17.926 15.651 20.079 1.00 92.50 97 GLU A CA 1
ATOM 753 C C . GLU A 1 97 ? -17.105 14.859 19.058 1.00 92.50 97 GLU A C 1
ATOM 755 O O . GLU A 1 97 ? -17.116 15.192 17.874 1.00 92.50 97 GLU A O 1
ATOM 760 N N . ALA A 1 98 ? -16.451 13.777 19.490 1.00 93.56 98 ALA A N 1
ATOM 761 C CA . ALA A 1 98 ? -15.652 12.925 18.619 1.00 93.56 98 ALA A CA 1
ATOM 762 C C . ALA A 1 98 ? -16.493 12.308 17.490 1.00 93.56 98 ALA A C 1
ATOM 764 O O . ALA A 1 98 ? -16.063 12.331 16.339 1.00 93.56 98 ALA A O 1
ATOM 765 N N . VAL A 1 99 ? -17.704 11.811 17.779 1.00 92.25 99 VAL A N 1
ATOM 766 C CA . VAL A 1 99 ? -18.586 11.247 16.736 1.00 92.25 99 VAL A CA 1
ATOM 767 C C . VAL A 1 99 ? -18.962 12.278 15.673 1.00 92.25 99 VAL A C 1
ATOM 769 O O . VAL A 1 99 ? -19.073 11.930 14.500 1.00 92.25 99 VAL A O 1
ATOM 772 N N . ASN A 1 100 ? -19.109 13.545 16.058 1.00 90.94 100 ASN A N 1
ATOM 773 C CA . ASN A 1 100 ? -19.464 14.617 15.131 1.00 90.94 100 ASN A CA 1
ATOM 774 C C . ASN A 1 100 ? -18.258 15.149 14.340 1.00 90.94 100 ASN A C 1
ATOM 776 O O . ASN A 1 100 ? -18.386 15.488 13.165 1.00 90.94 100 ASN A O 1
ATOM 780 N N . GLU A 1 101 ? -17.081 15.233 14.960 1.00 94.12 101 GLU A N 1
ATOM 781 C CA . GLU A 1 101 ? -15.897 15.844 14.343 1.00 94.12 101 GLU A CA 1
ATOM 782 C C . GLU A 1 101 ? -15.074 14.867 13.497 1.00 94.12 101 GLU A C 1
ATOM 784 O O . GLU A 1 101 ? -14.542 15.258 12.456 1.00 94.12 101 GLU A O 1
ATOM 789 N N . LEU A 1 102 ? -14.971 13.596 13.902 1.00 95.25 102 LEU A N 1
ATOM 790 C CA . LEU A 1 102 ? -14.155 12.606 13.194 1.00 95.25 102 LEU A CA 1
ATOM 791 C C . LEU A 1 102 ? -14.556 12.412 11.715 1.00 95.25 102 LEU A C 1
ATOM 793 O O . LEU A 1 102 ? -13.645 12.339 10.883 1.00 95.25 102 LEU A O 1
ATOM 797 N N . PRO A 1 103 ? -15.850 12.367 11.335 1.00 90.75 103 PRO A N 1
ATOM 798 C CA . PRO A 1 103 ? -16.237 12.309 9.927 1.00 90.75 103 PRO A CA 1
ATOM 799 C C . PRO A 1 103 ? -15.740 13.529 9.145 1.00 90.75 103 PRO A C 1
ATOM 801 O O . PRO A 1 103 ? -15.122 13.375 8.097 1.00 90.75 103 PRO A O 1
ATOM 804 N N . VAL A 1 104 ? -15.902 14.738 9.696 1.00 92.06 104 VAL A N 1
ATOM 805 C CA . VAL A 1 104 ? -15.468 15.994 9.056 1.00 92.06 104 VAL A CA 1
ATOM 806 C C . VAL A 1 104 ? -13.952 16.020 8.847 1.00 92.06 104 VAL A C 1
ATOM 808 O O . VAL A 1 104 ? -13.473 16.419 7.787 1.00 92.06 104 VAL A O 1
ATOM 811 N N . LEU A 1 105 ? -13.184 15.584 9.846 1.00 95.00 105 LEU A N 1
ATOM 812 C CA . LEU A 1 105 ? -11.725 15.492 9.752 1.00 95.00 105 LEU A CA 1
ATOM 813 C C . LEU A 1 105 ? -11.286 14.428 8.740 1.00 95.00 105 LEU A C 1
ATOM 815 O O . LEU A 1 105 ? -10.321 14.637 8.007 1.00 95.00 105 LEU A O 1
ATOM 819 N N . THR A 1 106 ? -12.007 13.310 8.672 1.00 91.56 106 THR A N 1
ATOM 820 C CA . THR A 1 106 ? -11.736 12.242 7.704 1.00 91.56 106 THR A CA 1
ATOM 821 C C . THR A 1 106 ? -11.974 12.708 6.271 1.00 91.56 106 THR A C 1
ATOM 823 O O . THR A 1 106 ? -11.112 12.482 5.428 1.00 91.56 106 THR A O 1
ATOM 826 N N . GLU A 1 107 ? -13.072 13.419 6.003 1.00 84.00 107 GLU A N 1
ATOM 827 C CA . GLU A 1 107 ? -13.349 13.992 4.677 1.00 84.00 107 GLU A CA 1
ATOM 828 C C . GLU A 1 107 ? -12.241 14.961 4.239 1.00 84.00 107 GLU A C 1
ATOM 830 O O . GLU A 1 107 ? -11.790 14.931 3.096 1.00 84.00 107 GLU A O 1
ATOM 835 N N . ARG A 1 108 ? -11.703 15.773 5.159 1.00 91.25 108 ARG A N 1
ATOM 836 C CA . ARG A 1 108 ? -10.540 16.625 4.853 1.00 91.25 108 ARG A CA 1
ATOM 837 C C . ARG A 1 108 ? -9.300 15.815 4.476 1.00 91.2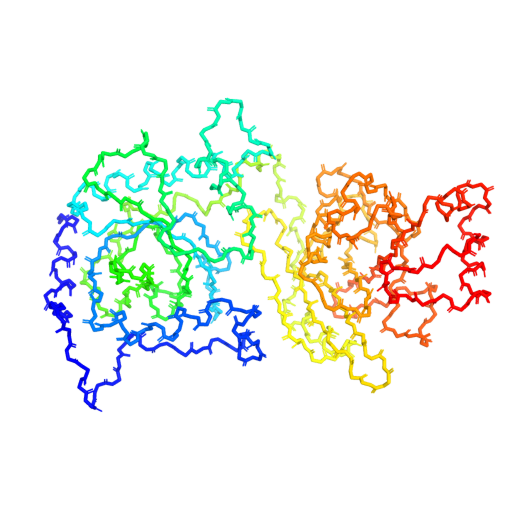5 108 ARG A C 1
ATOM 839 O O . ARG A 1 108 ? -8.613 16.183 3.528 1.00 91.25 108 ARG A O 1
ATOM 846 N N . LEU A 1 109 ? -9.020 14.715 5.178 1.00 89.88 109 LEU A N 1
ATOM 847 C CA . LEU A 1 109 ? -7.918 13.816 4.815 1.00 89.88 109 LEU A CA 1
ATOM 848 C C . LEU A 1 109 ? -8.153 13.148 3.454 1.00 89.88 109 LEU A C 1
ATOM 850 O O . LEU A 1 109 ? -7.208 13.007 2.681 1.00 89.88 109 LEU A O 1
ATOM 854 N N . HIS A 1 110 ? -9.395 12.789 3.118 1.00 79.81 110 HIS A N 1
ATOM 855 C CA . HIS A 1 110 ? -9.730 12.286 1.780 1.00 79.81 110 HIS A CA 1
ATOM 856 C C . HIS A 1 110 ? -9.509 13.332 0.697 1.00 79.81 110 HIS A C 1
ATOM 858 O O . HIS A 1 110 ? -8.967 12.993 -0.350 1.00 79.81 110 HIS A O 1
ATOM 864 N N . HIS A 1 111 ? -9.848 14.596 0.955 1.00 78.94 111 HIS A N 1
ATOM 865 C CA . HIS A 1 111 ? -9.552 15.684 0.025 1.00 78.94 111 HIS A CA 1
ATOM 866 C C . HIS A 1 111 ? -8.052 15.850 -0.225 1.00 78.94 111 HIS A C 1
ATOM 868 O O . HIS A 1 111 ? -7.663 16.061 -1.373 1.00 78.94 111 HIS A O 1
ATOM 874 N N . LEU A 1 112 ? -7.211 15.724 0.811 1.00 81.12 112 LEU A N 1
ATOM 875 C CA . LEU A 1 112 ? -5.759 15.695 0.617 1.00 81.12 112 LEU A CA 1
ATOM 876 C C . LEU A 1 112 ? -5.381 14.510 -0.271 1.00 81.12 112 LEU A C 1
ATOM 878 O O . LEU A 1 112 ? -4.794 14.703 -1.327 1.00 81.12 112 LEU A O 1
ATOM 882 N N . TRP A 1 113 ? -5.766 13.295 0.120 1.00 75.44 113 TRP A N 1
ATOM 883 C CA . TRP A 1 113 ? -5.418 12.063 -0.589 1.00 75.44 113 TRP A CA 1
ATOM 884 C C . TRP A 1 113 ? -5.809 12.071 -2.079 1.00 75.44 113 TRP A C 1
ATOM 886 O O . TRP A 1 113 ? -5.023 11.619 -2.915 1.00 75.44 113 TRP A O 1
ATOM 896 N N . ALA A 1 114 ? -6.967 12.649 -2.410 1.00 66.75 114 ALA A N 1
ATOM 897 C CA . ALA A 1 114 ? -7.483 12.771 -3.773 1.00 66.75 114 ALA A CA 1
ATOM 898 C C . ALA A 1 114 ? -6.730 13.787 -4.653 1.00 66.75 114 ALA A C 1
ATOM 900 O O . ALA A 1 114 ? -6.973 13.862 -5.854 1.00 66.75 114 ALA A O 1
ATOM 901 N N . CYS A 1 115 ? -5.837 14.602 -4.088 1.00 66.44 115 CYS A N 1
ATOM 902 C CA . CYS A 1 115 ? -5.036 15.540 -4.866 1.00 66.44 115 CYS A CA 1
ATOM 903 C C . CYS A 1 115 ? -3.808 14.845 -5.478 1.00 66.44 115 CYS A C 1
ATOM 905 O O . CYS A 1 115 ? -3.059 14.146 -4.793 1.00 66.44 115 CYS A O 1
ATOM 907 N N . ILE A 1 116 ? -3.559 15.095 -6.768 1.00 58.91 116 ILE A N 1
ATOM 908 C CA . ILE A 1 116 ? -2.405 14.546 -7.508 1.00 58.91 116 ILE A CA 1
ATOM 909 C C . ILE A 1 116 ? -1.088 15.196 -7.062 1.00 58.91 116 ILE A C 1
ATOM 911 O O . ILE A 1 116 ? -0.058 14.529 -7.015 1.00 58.91 116 ILE A O 1
ATOM 915 N N . ILE A 1 117 ? -1.120 16.489 -6.735 1.00 67.19 117 ILE A N 1
ATOM 916 C CA . ILE A 1 117 ? 0.015 17.257 -6.211 1.00 67.19 117 ILE A CA 1
ATOM 917 C C . ILE A 1 117 ? -0.426 18.067 -4.985 1.00 67.19 117 ILE A C 1
ATOM 919 O O . ILE A 1 117 ? -1.607 18.423 -4.903 1.00 67.19 117 ILE A O 1
ATOM 923 N N . PRO A 1 118 ? 0.494 18.405 -4.061 1.00 73.62 118 PRO A N 1
ATOM 924 C CA . PRO A 1 118 ? 0.182 19.285 -2.944 1.00 73.62 118 PRO A CA 1
ATOM 925 C C . PRO A 1 118 ? -0.389 20.625 -3.409 1.00 73.62 118 PRO A C 1
ATOM 927 O O . PRO A 1 118 ? 0.127 21.255 -4.338 1.00 73.62 118 PRO A O 1
ATOM 930 N N . GLY A 1 119 ? -1.463 21.067 -2.758 1.00 72.25 119 GLY A N 1
ATOM 931 C CA . GLY A 1 119 ? -2.123 22.326 -3.085 1.00 72.25 119 GLY A CA 1
ATOM 932 C C . GLY A 1 119 ? -1.283 23.554 -2.704 1.00 72.25 119 GLY A C 1
ATOM 933 O O . GLY A 1 119 ? -0.534 23.531 -1.721 1.00 72.25 119 GLY A O 1
ATOM 934 N N . PRO A 1 120 ? -1.408 24.671 -3.445 1.00 76.75 120 PRO A N 1
ATOM 935 C CA . PRO A 1 120 ? -0.721 25.906 -3.093 1.00 76.75 120 PRO A CA 1
ATOM 936 C C . PRO A 1 120 ? -1.211 26.414 -1.731 1.00 76.75 120 PRO A C 1
ATOM 938 O O . PRO A 1 120 ? -2.406 26.619 -1.528 1.00 76.75 120 PRO A O 1
ATOM 941 N N . GLY A 1 121 ? -0.279 26.644 -0.805 1.00 87.19 121 GLY A N 1
ATOM 942 C CA . GLY A 1 121 ? -0.586 27.163 0.531 1.00 87.19 121 GLY A CA 1
ATOM 943 C C . GLY A 1 121 ? -0.974 26.107 1.566 1.00 87.19 121 GLY A C 1
ATOM 944 O O . GLY A 1 121 ? -1.360 26.489 2.668 1.00 87.19 121 GLY A O 1
ATOM 945 N N . TRP A 1 122 ? -0.849 24.814 1.246 1.00 91.56 122 TRP A N 1
ATOM 946 C CA . TRP A 1 122 ? -0.915 23.767 2.262 1.00 91.56 122 TRP A CA 1
ATOM 947 C C . TRP A 1 122 ? 0.134 24.000 3.348 1.00 91.56 122 TRP A C 1
ATOM 949 O O . TRP A 1 122 ? 1.279 24.380 3.086 1.00 91.56 122 TRP A O 1
ATOM 959 N N . THR A 1 123 ? -0.271 23.767 4.589 1.00 94.44 123 THR A N 1
ATOM 960 C CA . THR A 1 123 ? 0.642 23.691 5.724 1.00 94.44 123 THR A CA 1
ATOM 961 C C . THR A 1 123 ? 1.589 22.505 5.545 1.00 94.44 123 THR A C 1
ATOM 963 O O . THR A 1 123 ? 1.256 21.517 4.890 1.00 94.44 123 THR A O 1
ATOM 966 N N . GLN A 1 124 ? 2.757 22.542 6.196 1.00 93.44 124 GLN A N 1
ATOM 967 C CA . GLN A 1 124 ? 3.666 21.388 6.191 1.00 93.44 124 GLN A CA 1
ATOM 968 C C . GLN A 1 124 ? 2.955 20.116 6.672 1.00 93.44 124 GLN A C 1
ATOM 970 O O . GLN A 1 124 ? 3.177 19.044 6.128 1.00 93.44 124 GLN A O 1
ATOM 975 N N . ARG A 1 125 ? 2.054 20.234 7.657 1.00 94.19 125 ARG A N 1
ATOM 976 C CA . ARG A 1 125 ? 1.333 19.080 8.195 1.00 94.19 125 ARG A CA 1
ATOM 977 C C . ARG A 1 125 ? 0.352 18.474 7.189 1.00 94.19 125 ARG A C 1
ATOM 979 O O . ARG A 1 125 ? 0.183 17.261 7.199 1.00 94.19 125 ARG A O 1
ATOM 986 N N . GLU A 1 126 ? -0.280 19.286 6.344 1.00 92.69 126 GLU A N 1
ATOM 987 C CA . GLU A 1 126 ? -1.132 18.803 5.247 1.00 92.69 126 GLU A CA 1
ATOM 988 C C . GLU A 1 126 ? -0.303 18.078 4.184 1.00 92.69 126 GLU A C 1
ATOM 990 O O . GLU A 1 126 ? -0.690 16.995 3.751 1.00 92.69 126 GLU A O 1
ATOM 995 N N . THR A 1 127 ? 0.871 18.610 3.831 1.00 88.31 127 THR A N 1
ATOM 996 C CA . THR A 1 127 ? 1.812 17.929 2.929 1.00 88.31 127 THR A CA 1
ATOM 997 C C . THR A 1 127 ? 2.292 16.601 3.511 1.00 88.31 127 THR A C 1
ATOM 999 O O . THR A 1 127 ? 2.232 15.592 2.815 1.00 88.31 127 THR A O 1
ATOM 1002 N N . ASP A 1 128 ? 2.679 16.561 4.792 1.00 91.50 128 ASP A N 1
ATOM 1003 C CA . ASP A 1 128 ? 3.119 15.318 5.439 1.00 91.50 128 ASP A CA 1
ATOM 1004 C C . ASP A 1 128 ? 2.000 14.250 5.409 1.00 91.50 128 ASP A C 1
ATOM 1006 O O . ASP A 1 128 ? 2.261 13.070 5.183 1.00 91.50 128 ASP A O 1
ATOM 1010 N N . TRP A 1 129 ? 0.739 14.654 5.623 1.00 91.12 129 TRP A N 1
ATOM 1011 C CA . TRP A 1 129 ? -0.420 13.759 5.523 1.00 91.12 129 TRP A CA 1
ATOM 1012 C C . TRP A 1 129 ? -0.685 13.288 4.094 1.00 91.12 129 TRP A C 1
ATOM 1014 O O . TRP A 1 129 ? -1.031 12.129 3.891 1.00 91.12 129 TRP A O 1
ATOM 1024 N N . TRP A 1 130 ? -0.530 14.160 3.102 1.00 86.12 130 TRP A N 1
ATOM 1025 C CA . TRP A 1 130 ? -0.668 13.789 1.697 1.00 86.12 130 TRP A CA 1
ATOM 1026 C C . TRP A 1 130 ? 0.375 12.755 1.264 1.00 86.12 130 TRP A C 1
ATOM 1028 O O . TRP A 1 130 ? 0.020 11.766 0.622 1.00 86.12 130 TRP A O 1
ATOM 1038 N N . GLU A 1 131 ? 1.638 12.949 1.655 1.00 82.31 131 GLU A N 1
ATOM 1039 C CA . GLU A 1 131 ? 2.714 11.991 1.384 1.00 82.31 131 GLU A CA 1
ATOM 1040 C C . GLU A 1 131 ? 2.436 10.643 2.058 1.00 82.31 131 GLU A C 1
ATOM 1042 O O . GLU A 1 131 ? 2.533 9.601 1.411 1.00 82.31 131 GLU A O 1
ATOM 1047 N N . ASP A 1 132 ? 2.034 10.658 3.332 1.00 86.44 132 ASP A N 1
ATOM 1048 C CA . ASP A 1 132 ? 1.721 9.451 4.101 1.00 86.44 132 ASP A CA 1
ATOM 1049 C C . ASP A 1 132 ? 0.510 8.686 3.538 1.00 86.44 132 ASP A C 1
ATOM 1051 O O . ASP A 1 132 ? 0.584 7.479 3.323 1.00 86.44 132 ASP A O 1
ATOM 1055 N N . LEU A 1 133 ? -0.589 9.370 3.201 1.00 79.81 133 LEU A N 1
ATOM 1056 C CA . LEU A 1 133 ? -1.791 8.721 2.655 1.00 79.81 133 LEU A CA 1
ATOM 1057 C C . LEU A 1 133 ? -1.553 8.078 1.282 1.00 79.81 133 LEU A C 1
ATOM 1059 O O . LEU A 1 133 ? -2.296 7.173 0.892 1.00 79.81 133 LEU A O 1
ATOM 1063 N N . ARG A 1 134 ? -0.534 8.538 0.547 1.00 71.81 134 ARG A N 1
ATOM 1064 C CA . ARG A 1 134 ? -0.111 7.973 -0.744 1.00 71.81 134 ARG A CA 1
ATOM 1065 C C . ARG A 1 134 ? 1.056 6.993 -0.613 1.00 71.81 134 ARG A C 1
ATOM 1067 O O . ARG A 1 134 ? 1.421 6.356 -1.602 1.00 71.81 134 ARG A O 1
ATOM 1074 N N . ASN A 1 135 ? 1.625 6.851 0.581 1.00 73.94 135 ASN A N 1
ATOM 1075 C CA . ASN A 1 135 ? 2.655 5.874 0.878 1.00 73.94 135 ASN A CA 1
ATOM 1076 C C . ASN A 1 135 ? 2.028 4.647 1.556 1.00 73.94 135 ASN A C 1
ATOM 1078 O O . ASN A 1 135 ? 1.744 4.618 2.750 1.00 73.94 135 ASN A O 1
ATOM 1082 N N . ASP A 1 136 ? 1.831 3.581 0.786 1.00 65.00 136 ASP A N 1
ATOM 1083 C CA . ASP A 1 136 ? 1.254 2.332 1.302 1.00 65.00 136 ASP A CA 1
ATOM 1084 C C . ASP A 1 136 ? 2.164 1.596 2.298 1.00 65.00 136 ASP A C 1
ATOM 1086 O O . ASP A 1 136 ? 1.722 0.644 2.935 1.00 65.00 136 ASP A O 1
ATOM 1090 N N . MET A 1 137 ? 3.409 2.055 2.463 1.00 64.25 137 MET A N 1
ATOM 1091 C CA . MET A 1 137 ? 4.391 1.486 3.388 1.00 64.25 137 MET A CA 1
ATOM 1092 C C . MET A 1 137 ? 4.545 2.278 4.683 1.00 64.25 137 MET A C 1
ATOM 1094 O O . MET A 1 137 ? 5.211 1.809 5.609 1.00 64.25 137 MET A O 1
ATOM 1098 N N . SER A 1 138 ? 3.977 3.485 4.778 1.00 70.31 138 SER A N 1
ATOM 1099 C CA . SER A 1 138 ? 4.095 4.266 6.003 1.00 70.31 138 SER A CA 1
ATOM 1100 C C . SER A 1 138 ? 3.069 3.795 7.034 1.00 70.31 138 SER A C 1
ATOM 1102 O O . SER A 1 138 ? 1.854 3.979 6.935 1.00 70.31 138 SER A O 1
ATOM 1104 N N . TYR A 1 139 ? 3.586 3.166 8.085 1.00 79.56 139 TYR A N 1
ATOM 1105 C CA . TYR A 1 139 ? 2.818 2.868 9.282 1.00 79.56 139 TYR A CA 1
ATOM 1106 C C . TYR A 1 139 ? 3.133 3.909 10.345 1.00 79.56 139 TYR A C 1
ATOM 1108 O O . TYR A 1 139 ? 4.173 3.863 11.005 1.00 79.56 139 TYR A O 1
ATOM 1116 N N . HIS A 1 140 ? 2.231 4.867 10.517 1.00 84.25 140 HIS A N 1
ATOM 1117 C CA . HIS A 1 140 ? 2.402 5.926 11.498 1.00 84.25 140 HIS A CA 1
ATOM 1118 C C . HIS A 1 140 ? 1.659 5.614 12.800 1.00 84.25 140 HIS A C 1
ATOM 1120 O O . HIS A 1 140 ? 0.631 4.935 12.828 1.00 84.25 140 HIS A O 1
ATOM 1126 N N . ARG A 1 141 ? 2.178 6.155 13.904 1.00 88.69 141 ARG A N 1
ATOM 1127 C CA . ARG A 1 141 ? 1.546 6.115 15.227 1.00 88.69 141 ARG A CA 1
ATOM 1128 C C . ARG A 1 141 ? 1.440 7.526 15.766 1.00 88.69 141 ARG A C 1
ATOM 1130 O O . ARG A 1 141 ? 2.440 8.234 15.850 1.00 88.69 141 ARG A O 1
ATOM 1137 N N . GLY A 1 142 ? 0.236 7.917 16.159 1.00 92.06 142 GLY A N 1
ATOM 1138 C CA . GLY A 1 142 ? -0.010 9.217 16.771 1.00 92.06 142 GLY A CA 1
ATOM 1139 C C . GLY A 1 142 ? 0.234 10.404 15.839 1.00 92.06 142 GLY A C 1
ATOM 1140 O O . GLY A 1 142 ? 0.656 11.463 16.307 1.00 92.06 142 GLY A O 1
ATOM 1141 N N . PHE A 1 143 ? 0.019 10.236 14.534 1.00 93.69 143 PHE A N 1
ATOM 1142 C CA . PHE A 1 143 ? 0.304 11.271 13.551 1.00 93.69 143 PHE A CA 1
ATOM 1143 C C . PHE A 1 143 ? -0.673 12.433 13.713 1.00 93.69 143 PHE A C 1
ATOM 1145 O O . PHE A 1 143 ? -1.881 12.273 13.564 1.00 93.69 143 PHE A O 1
ATOM 1152 N N . LYS A 1 144 ? -0.170 13.600 14.110 1.00 94.81 144 LYS A N 1
ATOM 1153 C CA . LYS A 1 144 ? -1.029 14.730 14.473 1.00 94.81 144 LYS A CA 1
ATOM 1154 C C . LYS A 1 144 ? -1.748 15.285 13.251 1.00 94.81 144 LYS A C 1
ATOM 1156 O O . LYS A 1 144 ? -1.142 15.420 12.194 1.00 94.81 144 LYS A O 1
ATOM 1161 N N . LEU A 1 145 ? -3.013 15.657 13.398 1.00 94.50 145 LEU A N 1
ATOM 1162 C CA . LEU A 1 145 ? -3.692 16.457 12.376 1.00 94.50 145 LEU A CA 1
ATOM 1163 C C . LEU A 1 145 ? -3.181 17.914 12.402 1.00 94.50 145 LEU A C 1
ATOM 1165 O O . LEU A 1 145 ? -2.648 18.344 13.434 1.00 94.50 145 LEU A O 1
ATOM 1169 N N . PRO A 1 146 ? -3.332 18.678 11.301 1.00 93.81 146 PRO A N 1
ATOM 1170 C CA . PRO A 1 146 ? -3.047 20.115 11.282 1.00 93.81 146 PRO A CA 1
ATOM 1171 C C . PRO A 1 146 ? -3.727 20.839 12.450 1.00 93.81 146 PRO A C 1
ATOM 1173 O O . PRO A 1 146 ? -4.883 20.556 12.778 1.00 93.81 146 PRO A O 1
ATOM 1176 N N . GLU A 1 147 ? -3.010 21.744 13.120 1.00 90.69 147 GLU A N 1
ATOM 1177 C CA . GLU A 1 147 ? -3.525 22.422 14.320 1.00 90.69 147 GLU A CA 1
ATOM 1178 C C . GLU A 1 147 ? -4.744 23.290 13.993 1.00 90.69 147 GLU A C 1
ATOM 1180 O O . GLU A 1 147 ? -5.649 23.433 14.808 1.00 90.69 147 GLU A O 1
ATOM 1185 N N . GLU A 1 148 ? -4.804 23.811 12.771 1.00 90.62 148 GLU A N 1
ATOM 1186 C CA . GLU A 1 148 ? -5.871 24.657 12.247 1.00 90.62 148 GLU A CA 1
ATOM 1187 C C . GLU A 1 148 ? -7.186 23.894 12.042 1.00 90.62 148 GLU A C 1
ATOM 1189 O O . GLU A 1 148 ? -8.249 24.502 11.908 1.00 90.62 148 GLU A O 1
ATOM 1194 N N . TRP A 1 149 ? -7.138 22.560 11.997 1.00 91.94 149 TRP A N 1
ATOM 1195 C CA . TRP A 1 149 ? -8.321 21.729 11.780 1.00 91.94 149 TRP A CA 1
ATOM 1196 C C . TRP A 1 149 ? -9.060 21.387 13.071 1.00 91.94 149 TRP A C 1
ATOM 1198 O O . TRP A 1 149 ? -10.202 20.935 13.011 1.00 91.94 149 TRP A O 1
ATOM 1208 N N . GLN A 1 150 ? -8.430 21.587 14.228 1.00 86.75 150 GLN A N 1
ATOM 1209 C CA . GLN A 1 150 ? -8.915 21.069 15.501 1.00 86.75 150 GLN A CA 1
ATOM 1210 C C . GLN A 1 150 ? -8.845 22.104 16.622 1.00 86.75 150 GLN A C 1
ATOM 1212 O O . GLN A 1 150 ? -7.992 22.988 16.662 1.00 86.75 150 GLN A O 1
ATOM 1217 N N . GLN A 1 151 ? -9.744 21.974 17.596 1.00 80.62 151 GLN A N 1
ATOM 1218 C CA . GLN A 1 151 ? -9.641 22.747 18.829 1.00 80.62 151 GLN A CA 1
ATOM 1219 C C . GLN A 1 151 ? -8.447 22.244 19.653 1.00 80.62 151 GLN A C 1
ATOM 1221 O O . GLN A 1 151 ? -8.262 21.038 19.814 1.00 80.62 151 GLN A O 1
ATOM 1226 N N . ARG A 1 152 ? -7.664 23.168 20.232 1.00 74.62 152 ARG A N 1
ATOM 1227 C CA . ARG A 1 152 ? -6.400 22.866 20.943 1.00 74.62 152 ARG A CA 1
ATOM 1228 C C . ARG A 1 152 ? -6.501 21.802 22.049 1.00 74.62 152 ARG A C 1
ATOM 1230 O O . ARG A 1 152 ? -5.483 21.225 22.408 1.00 74.62 152 ARG A O 1
ATOM 1237 N N . SER A 1 153 ? -7.684 21.547 22.608 1.00 80.88 153 SER A N 1
ATOM 1238 C CA . SER A 1 153 ? -7.901 20.567 23.683 1.00 80.88 153 SER A CA 1
ATOM 1239 C C . SER A 1 153 ? -8.128 19.122 23.210 1.00 80.88 153 SER A C 1
ATOM 1241 O O . SER A 1 153 ? -8.064 18.209 24.036 1.00 80.88 153 SER A O 1
ATOM 1243 N N . LYS A 1 154 ? -8.398 18.884 21.919 1.00 84.62 154 LYS A N 1
ATOM 1244 C CA . LYS A 1 154 ? -8.926 17.594 21.432 1.00 84.62 154 LYS A CA 1
ATOM 1245 C C . LYS A 1 154 ? -7.897 16.650 20.811 1.00 84.62 154 LYS A C 1
ATOM 1247 O O . LYS A 1 154 ? -8.265 15.525 20.527 1.00 84.62 154 LYS A O 1
ATOM 1252 N N . ASP A 1 155 ? -6.643 17.070 20.638 1.00 92.19 155 ASP A N 1
ATOM 1253 C CA . ASP A 1 155 ? -5.478 16.253 20.221 1.00 92.19 155 ASP A CA 1
ATOM 1254 C C . ASP A 1 155 ? -5.814 15.017 19.351 1.00 92.19 155 ASP A C 1
ATOM 1256 O O . ASP A 1 155 ? -5.545 13.873 19.732 1.00 92.19 155 ASP A O 1
ATOM 1260 N N . TYR A 1 156 ? -6.442 15.246 18.191 1.00 96.00 156 TYR A N 1
ATOM 1261 C CA . TYR A 1 156 ? -6.757 14.189 17.235 1.00 96.00 156 TYR A CA 1
ATOM 1262 C C . TYR A 1 156 ? -5.486 13.688 16.553 1.00 96.00 156 TYR A C 1
ATOM 1264 O O . TYR A 1 156 ? -4.601 14.463 16.160 1.00 96.00 156 TYR A O 1
ATOM 1272 N N . LYS A 1 157 ? -5.417 12.367 16.380 1.00 95.69 157 LYS A N 1
ATOM 1273 C CA . LYS A 1 157 ? -4.264 11.667 15.815 1.00 95.69 157 LYS A CA 1
ATOM 1274 C C . LYS A 1 157 ? -4.691 10.576 14.852 1.00 95.69 157 LYS A C 1
ATOM 1276 O O . LYS A 1 157 ? -5.686 9.897 15.080 1.00 95.69 157 LYS A O 1
ATOM 1281 N N . GLY A 1 158 ? -3.877 10.380 13.826 1.00 95.19 158 GLY A N 1
ATOM 1282 C CA . GLY A 1 158 ? -3.880 9.233 12.936 1.00 95.19 158 GLY A CA 1
ATOM 1283 C C . GLY A 1 158 ? -3.050 8.086 13.475 1.00 95.19 158 GLY A C 1
ATOM 1284 O O . GLY A 1 158 ? -2.003 8.308 14.091 1.00 95.19 158 GLY A O 1
ATOM 1285 N N . SER A 1 159 ? -3.479 6.849 13.262 1.00 94.19 159 SER A N 1
ATOM 1286 C CA . SER A 1 159 ? -2.610 5.682 13.424 1.00 94.19 159 SER A CA 1
ATOM 1287 C C . SER A 1 159 ? -2.966 4.585 12.437 1.00 94.19 159 SER A C 1
ATOM 1289 O O . SER A 1 159 ? -4.144 4.292 12.208 1.00 94.19 159 SER A O 1
ATOM 1291 N N . SER A 1 160 ? -1.926 3.957 11.898 1.00 91.31 160 SER A N 1
ATOM 1292 C CA . SER A 1 160 ? -2.039 2.701 11.173 1.00 91.31 160 SER A CA 1
ATOM 1293 C C . SER A 1 160 ? -2.184 1.553 12.168 1.00 91.31 160 SER A C 1
ATOM 1295 O O . SER A 1 160 ? -1.511 1.506 13.201 1.00 91.31 160 SER A O 1
ATOM 1297 N N . PHE A 1 161 ? -3.079 0.623 11.869 1.00 90.50 161 PHE A N 1
ATOM 1298 C CA . PHE A 1 161 ? -3.345 -0.545 12.695 1.00 90.50 161 PHE A CA 1
ATOM 1299 C C . PHE A 1 161 ? -3.747 -1.730 11.826 1.00 90.50 161 PHE A C 1
ATOM 1301 O O . PHE A 1 161 ? -4.127 -1.579 10.665 1.00 90.50 161 PHE A O 1
ATOM 1308 N N . LEU A 1 162 ? -3.671 -2.921 12.408 1.00 90.56 162 LEU A N 1
ATOM 1309 C CA . LEU A 1 162 ? -4.137 -4.133 11.761 1.00 90.56 162 LEU A CA 1
ATOM 1310 C C . LEU A 1 162 ? -5.621 -4.334 12.062 1.00 90.56 162 LEU A C 1
ATOM 1312 O O . LEU A 1 162 ? -6.024 -4.474 13.222 1.00 90.56 162 LEU A O 1
ATOM 1316 N N . MET A 1 163 ? -6.435 -4.346 11.012 1.00 92.19 163 MET A N 1
ATOM 1317 C CA . MET A 1 163 ? -7.852 -4.640 11.123 1.00 92.19 163 MET A CA 1
ATOM 1318 C C . MET A 1 163 ? -8.052 -6.152 11.115 1.00 92.19 163 MET A C 1
ATOM 1320 O O . MET A 1 163 ? -7.866 -6.807 10.090 1.00 92.19 163 MET A O 1
ATOM 1324 N N . HIS A 1 164 ? -8.474 -6.686 12.258 1.00 92.81 164 HIS A N 1
ATOM 1325 C CA . HIS A 1 164 ? -8.819 -8.094 12.380 1.00 92.81 164 HIS A CA 1
ATOM 1326 C C . HIS A 1 164 ? -10.278 -8.317 12.023 1.00 92.81 164 HIS A C 1
ATOM 1328 O O . HIS A 1 164 ? -11.169 -7.793 12.695 1.00 92.81 164 HIS A O 1
ATOM 1334 N N . ARG A 1 165 ? -10.542 -9.147 11.017 1.00 92.75 165 ARG A N 1
ATOM 1335 C CA . ARG A 1 165 ? -11.908 -9.489 10.605 1.00 92.75 165 ARG A CA 1
ATOM 1336 C C . ARG A 1 165 ? -12.697 -10.132 11.733 1.00 92.75 165 ARG A C 1
ATOM 1338 O O . ARG A 1 165 ? -13.869 -9.825 11.908 1.00 92.75 165 ARG A O 1
ATOM 1345 N N . ALA A 1 166 ? -12.037 -10.936 12.567 1.00 92.12 166 ALA A N 1
ATOM 1346 C CA . ALA A 1 166 ? -12.641 -11.530 13.760 1.00 92.12 166 ALA A CA 1
ATOM 1347 C C . ALA A 1 166 ? -13.198 -10.489 14.753 1.00 92.12 166 ALA A C 1
ATOM 1349 O O . ALA A 1 166 ? -14.026 -10.829 15.595 1.00 92.12 166 ALA A O 1
ATOM 1350 N N . HIS A 1 167 ? -12.749 -9.231 14.678 1.00 94.06 167 HIS A N 1
ATOM 1351 C CA . HIS A 1 167 ? -13.238 -8.147 15.528 1.00 94.06 167 HIS A CA 1
ATOM 1352 C C . HIS A 1 167 ? -14.381 -7.352 14.894 1.00 94.06 167 HIS A C 1
ATOM 1354 O O . HIS A 1 167 ? -14.994 -6.533 15.575 1.00 94.06 167 HIS A O 1
ATOM 1360 N N . LEU A 1 168 ? -14.674 -7.569 13.615 1.00 94.38 168 LEU A N 1
ATOM 1361 C CA . LEU A 1 168 ? -15.694 -6.837 12.881 1.00 94.38 168 LEU A CA 1
ATOM 1362 C C . LEU A 1 168 ? -17.034 -7.586 12.887 1.00 94.38 168 LEU A C 1
ATOM 1364 O O . LEU A 1 168 ? -17.063 -8.817 12.979 1.00 94.38 168 LEU A O 1
ATOM 1368 N N . PRO A 1 169 ? -18.169 -6.874 12.794 1.00 91.56 169 PRO A N 1
ATOM 1369 C CA . PRO A 1 169 ? -19.440 -7.511 12.480 1.00 91.56 169 PRO A CA 1
ATOM 1370 C C . PRO A 1 169 ? -19.339 -8.153 11.090 1.00 91.56 169 PRO A C 1
ATOM 1372 O O . PRO A 1 169 ? -18.764 -7.574 10.173 1.00 91.56 169 PRO A O 1
ATOM 1375 N N . GLU A 1 170 ? -19.852 -9.376 10.939 1.00 90.81 170 GLU A N 1
ATOM 1376 C CA . GLU A 1 170 ? -19.846 -10.113 9.659 1.00 90.81 170 GLU A CA 1
ATOM 1377 C C . GLU A 1 170 ? -18.450 -10.348 9.043 1.00 90.81 170 GLU A C 1
ATOM 1379 O O . GLU A 1 170 ? -18.342 -10.734 7.881 1.00 90.81 170 GLU A O 1
ATOM 1384 N N . GLY A 1 171 ? -17.367 -10.117 9.794 1.00 92.94 171 GLY A N 1
ATOM 1385 C CA . GLY A 1 171 ? -16.007 -10.251 9.279 1.00 92.94 171 GLY A CA 1
ATOM 1386 C C . GLY A 1 171 ? -15.576 -9.157 8.297 1.00 92.94 171 GLY A C 1
ATOM 1387 O O . GLY A 1 171 ? -14.580 -9.357 7.606 1.00 92.94 171 GLY A O 1
ATOM 1388 N N . ARG A 1 172 ? -16.292 -8.026 8.203 1.00 93.31 172 ARG A N 1
ATOM 1389 C CA . ARG A 1 172 ? -16.009 -6.929 7.255 1.00 93.31 172 ARG A CA 1
ATOM 1390 C C . ARG A 1 172 ? -16.380 -5.557 7.821 1.00 93.31 172 ARG A C 1
ATOM 1392 O O . ARG A 1 172 ? -17.130 -5.445 8.786 1.00 93.31 172 ARG A O 1
ATOM 1399 N N . ILE A 1 173 ? -15.857 -4.492 7.227 1.00 92.06 173 ILE A N 1
ATOM 1400 C CA . ILE A 1 173 ? -16.148 -3.121 7.648 1.00 92.06 173 ILE A CA 1
ATOM 1401 C C . ILE A 1 173 ? -17.531 -2.728 7.120 1.00 92.06 173 ILE A C 1
ATOM 1403 O O . ILE A 1 173 ? -17.728 -2.602 5.915 1.00 92.06 173 ILE A O 1
ATOM 1407 N N . THR A 1 174 ? -18.480 -2.488 8.026 1.00 90.44 174 THR A N 1
ATOM 1408 C CA . THR A 1 174 ? -19.831 -1.998 7.687 1.00 90.44 174 THR A CA 1
ATOM 1409 C C . THR A 1 174 ? -20.051 -0.524 8.042 1.00 90.44 174 THR A C 1
ATOM 1411 O O . THR A 1 174 ? -21.036 0.066 7.612 1.00 90.44 174 THR A O 1
ATOM 1414 N N . SER A 1 175 ? -19.125 0.083 8.792 1.00 92.06 175 SER A N 1
ATOM 1415 C CA . SER A 1 175 ? -19.137 1.486 9.227 1.00 92.06 175 SER A CA 1
ATOM 1416 C C . SER A 1 175 ? -17.710 2.027 9.297 1.00 92.06 175 SER A C 1
ATOM 1418 O O . SER A 1 175 ? -16.789 1.292 9.663 1.00 92.06 175 SER A O 1
ATOM 1420 N N . ARG A 1 176 ? -17.515 3.315 8.986 1.00 91.56 176 ARG A N 1
ATOM 1421 C CA . ARG A 1 176 ? -16.217 3.982 9.209 1.00 91.56 176 ARG A CA 1
ATOM 1422 C C . ARG A 1 176 ? -15.972 4.283 10.679 1.00 91.56 176 ARG A C 1
ATOM 1424 O O . ARG A 1 176 ? -14.822 4.281 11.107 1.00 91.56 176 ARG A O 1
ATOM 1431 N N . LEU A 1 177 ? -17.029 4.546 11.441 1.00 95.38 177 LEU A N 1
ATOM 1432 C CA . LEU A 1 177 ? -16.943 4.766 12.876 1.00 95.38 177 LEU A CA 1
ATOM 1433 C C . LEU A 1 177 ? -16.881 3.413 13.590 1.00 95.38 177 LEU A C 1
ATOM 1435 O O . LEU A 1 177 ? -17.751 2.563 13.389 1.00 95.38 177 LEU A O 1
ATOM 1439 N N . LEU A 1 178 ? -15.860 3.215 14.421 1.00 96.69 178 LEU A N 1
ATOM 1440 C CA . LEU A 1 178 ? -15.630 1.977 15.160 1.00 96.69 178 LEU A CA 1
ATOM 1441 C C . LEU A 1 178 ? -15.248 2.281 16.615 1.00 96.69 178 LEU A C 1
ATOM 1443 O O . LEU A 1 178 ? -14.486 3.220 16.868 1.00 96.69 178 LEU A O 1
ATOM 1447 N N . PRO A 1 179 ? -15.719 1.480 17.587 1.00 97.25 179 PRO A N 1
ATOM 1448 C CA . PRO A 1 179 ? -15.156 1.515 18.926 1.00 97.25 179 PRO A CA 1
ATOM 1449 C C . PRO A 1 179 ? -13.753 0.905 18.889 1.00 97.25 179 PRO A C 1
ATOM 1451 O O . PRO A 1 179 ? -13.557 -0.229 18.437 1.00 97.25 179 PRO A O 1
ATOM 1454 N N . ILE A 1 180 ? -12.771 1.641 19.397 1.00 97.12 180 ILE A N 1
ATOM 1455 C CA . ILE A 1 180 ? -11.381 1.190 19.432 1.00 97.12 180 ILE A CA 1
ATOM 1456 C C . ILE A 1 180 ? -10.821 1.235 20.847 1.00 97.12 180 ILE A C 1
ATOM 1458 O O . ILE A 1 180 ? -11.233 2.036 21.688 1.00 97.12 180 ILE A O 1
ATOM 1462 N N . LEU A 1 181 ? -9.848 0.367 21.095 1.00 95.94 181 LEU A N 1
ATOM 1463 C CA . LEU A 1 181 ? -8.931 0.473 22.214 1.00 95.94 181 LEU A CA 1
ATOM 1464 C C . LEU A 1 181 ? -7.682 1.196 21.727 1.00 95.94 181 LEU A C 1
ATOM 1466 O O . LEU A 1 181 ? -7.096 0.780 20.728 1.00 95.94 181 LEU A O 1
ATOM 1470 N N . VAL A 1 182 ? -7.261 2.243 22.433 1.00 95.88 182 VAL A N 1
ATOM 1471 C CA . VAL A 1 182 ? -6.045 2.984 22.086 1.00 95.88 182 VAL A CA 1
ATOM 1472 C C . VAL A 1 182 ? -5.170 3.242 23.300 1.00 95.88 182 VAL A C 1
ATOM 1474 O O . VAL A 1 182 ? -5.660 3.624 24.361 1.00 95.88 182 VAL A O 1
ATOM 1477 N N . ASP A 1 183 ? -3.867 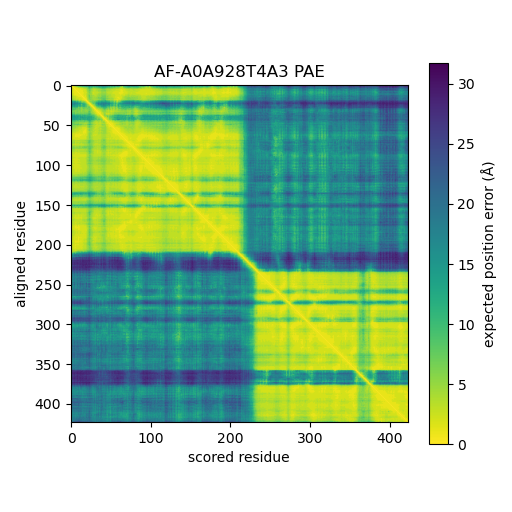3.024 23.161 1.00 94.44 183 ASP A N 1
ATOM 1478 C CA . ASP A 1 183 ? -2.886 3.414 24.169 1.00 94.44 183 ASP A CA 1
ATOM 1479 C C . ASP A 1 183 ? -2.584 4.913 23.987 1.00 94.44 183 ASP A C 1
ATOM 1481 O O . ASP A 1 183 ? -2.037 5.298 22.952 1.00 94.44 183 ASP A O 1
ATOM 1485 N N . PRO A 1 184 ? -2.929 5.782 24.954 1.00 92.44 184 PRO A N 1
ATOM 1486 C CA . PRO A 1 184 ? -2.788 7.229 24.788 1.00 92.44 184 PRO A CA 1
ATOM 1487 C C . PRO A 1 184 ? -1.326 7.692 24.693 1.00 92.44 184 PRO A C 1
ATOM 1489 O O . PRO A 1 184 ? -1.074 8.813 24.253 1.00 92.44 184 PRO A O 1
ATOM 1492 N N . VAL A 1 185 ? -0.364 6.854 25.102 1.00 91.31 185 VAL A N 1
ATOM 1493 C CA . VAL A 1 185 ? 1.070 7.158 25.039 1.00 91.31 185 VAL A CA 1
ATOM 1494 C C . VAL A 1 185 ? 1.656 6.672 23.720 1.00 91.31 185 VAL A C 1
ATOM 1496 O O . VAL A 1 185 ? 2.290 7.445 23.006 1.00 91.31 185 VAL A O 1
ATOM 1499 N N . THR A 1 186 ? 1.449 5.397 23.385 1.00 91.44 186 THR A N 1
ATOM 1500 C CA . THR A 1 186 ? 2.070 4.790 22.193 1.00 91.44 186 THR A CA 1
ATOM 1501 C C . THR A 1 186 ? 1.255 4.982 20.916 1.00 91.44 186 THR A C 1
ATOM 1503 O O . THR A 1 186 ? 1.775 4.755 19.826 1.00 91.44 186 THR A O 1
ATOM 1506 N N . CYS A 1 187 ? -0.007 5.404 21.040 1.00 93.88 187 CYS A N 1
ATOM 1507 C CA . CYS A 1 187 ? -0.981 5.539 19.955 1.00 93.88 187 CYS A CA 1
ATOM 1508 C C . CYS A 1 187 ? -1.228 4.241 19.171 1.00 93.88 187 CYS A C 1
ATOM 1510 O O . CYS A 1 187 ? -1.755 4.271 18.064 1.00 93.88 187 CYS A O 1
ATOM 1512 N N . ILE A 1 188 ? -0.873 3.087 19.739 1.00 92.44 188 ILE A N 1
ATOM 1513 C CA . ILE A 1 188 ? -1.257 1.794 19.178 1.00 92.44 188 ILE A CA 1
ATOM 1514 C C . ILE A 1 188 ? -2.767 1.651 19.349 1.00 92.44 188 ILE A C 1
ATOM 1516 O O . ILE A 1 188 ? -3.280 1.847 20.452 1.00 92.44 188 ILE A O 1
ATOM 1520 N N . ALA A 1 189 ? -3.459 1.309 18.265 1.00 93.81 189 ALA A N 1
ATOM 1521 C CA . ALA A 1 189 ? -4.905 1.157 18.229 1.00 93.81 189 ALA A CA 1
ATOM 1522 C C . ALA A 1 189 ? -5.305 -0.261 17.807 1.00 93.81 189 ALA A C 1
ATOM 1524 O O . ALA A 1 189 ? -4.579 -0.939 17.080 1.00 93.81 189 ALA A O 1
ATOM 1525 N N . GLN A 1 190 ? -6.475 -0.700 18.262 1.00 94.00 190 GLN A N 1
ATOM 1526 C CA . GLN A 1 190 ? -7.102 -1.949 17.842 1.00 94.00 190 GLN A CA 1
ATOM 1527 C C . GLN A 1 190 ? -8.622 -1.814 17.936 1.00 94.00 190 GLN A C 1
ATOM 1529 O O . GLN A 1 190 ? -9.139 -1.271 18.914 1.00 94.00 190 GLN A O 1
ATOM 1534 N N . THR A 1 191 ? -9.350 -2.343 16.955 1.00 95.38 191 THR A N 1
ATOM 1535 C CA . THR A 1 191 ? -10.815 -2.427 17.020 1.00 95.38 191 THR A CA 1
ATOM 1536 C C . THR A 1 191 ? -11.242 -3.290 18.202 1.00 95.38 191 THR A C 1
ATOM 1538 O O . THR A 1 191 ? -10.705 -4.385 18.400 1.00 95.38 191 THR A O 1
ATOM 1541 N N . ILE A 1 192 ? -12.213 -2.810 18.983 1.00 95.31 192 ILE A N 1
ATOM 1542 C CA . ILE A 1 192 ? -12.857 -3.626 20.015 1.00 95.31 192 ILE A CA 1
ATOM 1543 C C . ILE A 1 192 ? -13.596 -4.777 19.313 1.00 95.31 192 ILE A C 1
ATOM 1545 O O . ILE A 1 192 ? -14.390 -4.480 18.422 1.00 95.31 192 ILE A O 1
ATOM 1549 N N . PRO A 1 193 ? -13.405 -6.053 19.700 1.00 94.62 193 PRO A N 1
ATOM 1550 C CA . PRO A 1 193 ? -14.124 -7.170 19.104 1.00 94.62 193 PRO A CA 1
ATOM 1551 C C . PRO A 1 193 ? -15.634 -6.961 19.143 1.00 94.62 193 PRO A C 1
ATOM 1553 O O . PRO A 1 193 ? -16.181 -6.582 20.180 1.00 94.62 193 PRO A O 1
ATOM 1556 N N . SER A 1 194 ? -16.314 -7.257 18.039 1.00 95.12 194 SER A N 1
ATOM 1557 C CA . SER A 1 194 ? -17.769 -7.130 17.913 1.00 95.12 194 SER A CA 1
ATOM 1558 C C . SER A 1 194 ? -18.542 -7.9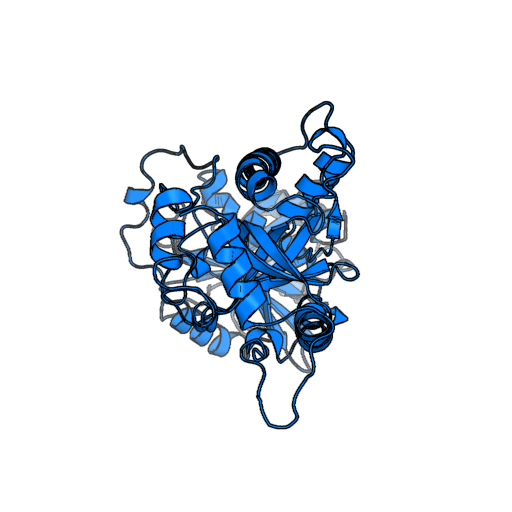65 18.943 1.00 95.12 194 SER A C 1
ATOM 1560 O O . SER A 1 194 ? -19.628 -7.571 19.361 1.00 95.12 194 SER A O 1
ATOM 1562 N N . SER A 1 195 ? -17.952 -9.048 19.464 1.00 93.12 195 SER A N 1
ATOM 1563 C CA . SER A 1 195 ? -18.485 -9.825 20.597 1.00 93.12 195 SER A CA 1
ATOM 1564 C C . SER A 1 195 ? -18.570 -9.039 21.915 1.00 93.12 195 SER A C 1
ATOM 1566 O O . SER A 1 195 ? -19.253 -9.451 22.858 1.00 93.12 195 SER A O 1
ATOM 1568 N N . GLU A 1 196 ? -17.856 -7.917 22.015 1.00 94.25 196 GLU A N 1
ATOM 1569 C CA . GLU A 1 196 ? -17.885 -7.009 23.158 1.00 94.25 196 GLU A CA 1
ATOM 1570 C C . GLU A 1 196 ? -18.861 -5.842 22.988 1.00 94.25 196 GLU A C 1
ATOM 1572 O O . GLU A 1 196 ? -19.096 -5.104 23.947 1.00 94.25 196 GLU A O 1
ATOM 1577 N N . TRP A 1 197 ? -19.459 -5.688 21.806 1.00 95.12 197 TRP A N 1
ATOM 1578 C CA . TRP A 1 197 ? -20.368 -4.586 21.517 1.00 95.12 197 TRP A CA 1
ATOM 1579 C C . TRP A 1 197 ? -21.740 -4.830 22.167 1.00 95.12 197 TRP A C 1
ATOM 1581 O O . TRP A 1 197 ? -22.202 -5.974 22.217 1.00 95.12 197 TRP A O 1
ATOM 1591 N N . PRO A 1 198 ? -22.417 -3.785 22.677 1.00 95.94 198 PRO A N 1
ATOM 1592 C CA . PRO A 1 198 ? -23.791 -3.905 23.144 1.00 95.94 198 PRO A CA 1
ATOM 1593 C C . PRO A 1 198 ? -24.744 -4.312 22.017 1.00 95.94 198 PRO A C 1
ATOM 1595 O O . PRO A 1 198 ? -24.514 -4.014 20.842 1.00 95.94 198 PRO A O 1
ATOM 1598 N N . GLU A 1 199 ? -25.851 -4.951 22.389 1.00 94.38 199 GLU A N 1
ATOM 1599 C CA . GLU A 1 199 ? -26.898 -5.336 21.443 1.00 94.38 199 GLU A CA 1
ATOM 1600 C C . GLU A 1 199 ? -27.410 -4.117 20.652 1.00 94.38 199 GLU A C 1
ATOM 1602 O O . GLU A 1 199 ? -27.586 -3.026 21.197 1.00 94.38 199 GLU A O 1
ATOM 1607 N N . GLY A 1 200 ? -27.597 -4.291 19.341 1.00 93.31 200 GLY A N 1
ATOM 1608 C CA . GLY A 1 200 ? -28.048 -3.237 18.428 1.00 93.31 200 GLY A CA 1
ATOM 1609 C C . GLY A 1 200 ? -26.975 -2.232 17.988 1.00 93.31 200 GLY A C 1
ATOM 1610 O O . GLY A 1 200 ? -27.222 -1.481 17.047 1.00 93.31 200 GLY A O 1
ATOM 1611 N N . MET A 1 201 ? -25.775 -2.228 18.584 1.00 95.38 201 MET A N 1
ATOM 1612 C CA . MET A 1 201 ? -24.711 -1.281 18.213 1.00 95.38 201 MET A CA 1
ATOM 1613 C C . MET A 1 201 ? -24.257 -1.443 16.757 1.00 95.38 201 MET A C 1
ATOM 1615 O O . MET A 1 201 ? -24.078 -0.447 16.066 1.00 95.38 201 MET A O 1
ATOM 1619 N N . ALA A 1 202 ? -24.079 -2.679 16.277 1.00 94.19 202 ALA A N 1
ATOM 1620 C CA . ALA A 1 202 ? -23.627 -2.933 14.905 1.00 94.19 202 ALA A CA 1
ATOM 1621 C C . ALA A 1 202 ? -24.633 -2.421 13.858 1.00 94.19 202 ALA A C 1
ATOM 1623 O O . ALA A 1 202 ? -24.240 -1.788 12.876 1.00 94.19 202 ALA A O 1
ATOM 1624 N N . SER A 1 203 ? -25.930 -2.647 14.097 1.00 93.38 203 SER A N 1
ATOM 1625 C CA . SER A 1 203 ? -27.012 -2.115 13.261 1.00 93.38 203 SER A CA 1
ATOM 1626 C C . SER A 1 203 ? -27.033 -0.592 13.310 1.00 93.38 203 SER A C 1
ATOM 1628 O O . SER A 1 203 ? -27.002 0.042 12.263 1.00 93.38 203 SER A O 1
ATOM 1630 N N . TRP A 1 204 ? -26.957 -0.000 14.508 1.00 93.44 204 TRP A N 1
ATOM 1631 C CA . TRP A 1 204 ? -26.913 1.453 14.671 1.00 93.44 204 TRP A CA 1
ATOM 1632 C C . TRP A 1 204 ? -25.720 2.090 13.940 1.00 93.44 204 TRP A C 1
ATOM 1634 O O . TRP A 1 204 ? -25.901 3.073 13.225 1.00 93.44 204 TRP A O 1
ATOM 1644 N N . LEU A 1 205 ? -24.520 1.510 14.054 1.00 92.94 205 LEU A N 1
ATOM 1645 C CA . LEU A 1 205 ? -23.334 1.975 13.330 1.00 92.94 205 LEU A CA 1
ATOM 1646 C C . LEU A 1 205 ? -23.544 1.918 11.818 1.00 92.94 205 LEU A C 1
ATOM 1648 O O . LEU A 1 205 ? -23.216 2.870 11.124 1.00 92.94 205 LEU A O 1
ATOM 1652 N N . THR A 1 206 ? -24.113 0.829 11.309 1.00 90.00 206 THR A N 1
ATOM 1653 C CA . THR A 1 206 ? -24.355 0.660 9.870 1.00 90.00 206 THR A CA 1
ATOM 1654 C C . THR A 1 206 ? -25.427 1.634 9.361 1.00 90.00 206 THR A C 1
ATOM 1656 O O . THR A 1 206 ? -25.290 2.190 8.280 1.00 90.00 206 THR A O 1
ATOM 1659 N N . GLU A 1 207 ? -26.471 1.897 10.145 1.00 89.88 207 GLU A N 1
ATOM 1660 C CA . GLU A 1 207 ? -27.556 2.815 9.775 1.00 89.88 207 GLU A CA 1
ATOM 1661 C C . GLU A 1 207 ? -27.139 4.294 9.812 1.00 89.88 207 GLU A C 1
ATOM 1663 O O . GLU A 1 207 ? -27.612 5.078 8.994 1.00 89.88 207 GLU A O 1
ATOM 1668 N N . ASN A 1 208 ? -26.268 4.685 10.751 1.00 88.00 208 ASN A N 1
ATOM 1669 C CA . ASN A 1 208 ? -25.931 6.096 11.004 1.00 88.00 208 ASN A CA 1
ATOM 1670 C C . ASN A 1 208 ? -24.544 6.500 10.480 1.00 88.00 208 ASN A C 1
ATOM 1672 O O . ASN A 1 208 ? -24.310 7.668 10.181 1.00 88.00 208 ASN A O 1
ATOM 1676 N N . HIS A 1 209 ? -23.625 5.541 10.368 1.00 84.94 209 HIS A N 1
ATOM 1677 C CA . HIS A 1 209 ? -22.224 5.747 9.978 1.00 84.94 209 HIS A CA 1
ATOM 1678 C C . HIS A 1 209 ? -21.745 4.717 8.942 1.00 84.94 209 HIS A C 1
ATOM 1680 O O . HIS A 1 209 ? -20.539 4.575 8.694 1.00 84.94 209 HIS A O 1
ATOM 1686 N N . GLY A 1 210 ? -22.689 3.981 8.351 1.00 75.25 210 GLY A N 1
ATOM 1687 C CA . GLY A 1 210 ? -22.423 3.067 7.259 1.00 75.25 210 GLY A CA 1
ATOM 1688 C C . GLY A 1 210 ? -22.086 3.793 5.970 1.00 75.25 210 GLY A C 1
ATOM 1689 O O . GLY A 1 210 ? -22.250 5.003 5.811 1.00 75.25 210 GLY A O 1
ATOM 1690 N N . PHE A 1 211 ? -21.588 3.015 5.026 1.00 68.56 211 PHE A N 1
ATOM 1691 C CA . PHE A 1 211 ? -21.265 3.502 3.700 1.00 68.56 211 PHE A CA 1
ATOM 1692 C C . PHE A 1 211 ? -22.550 3.704 2.897 1.00 68.56 211 PHE A C 1
ATOM 1694 O O . PHE A 1 211 ? -23.280 2.746 2.659 1.00 68.56 211 PHE A O 1
ATOM 1701 N N . SER A 1 212 ? -22.794 4.920 2.402 1.00 49.97 212 SER A N 1
ATOM 1702 C CA . SER A 1 212 ? -23.792 5.146 1.344 1.00 49.97 212 SER A CA 1
ATOM 1703 C C . SER A 1 212 ? -23.435 4.351 0.077 1.00 49.97 212 SER A C 1
ATOM 1705 O O . SER A 1 212 ? -24.304 3.964 -0.699 1.00 49.97 212 SER A O 1
ATOM 1707 N N . SER A 1 213 ? -22.134 4.118 -0.131 1.00 45.72 213 SER A N 1
ATOM 1708 C CA . SER A 1 213 ? -21.489 3.245 -1.120 1.00 45.72 213 SER A CA 1
ATOM 1709 C C . SER A 1 213 ? -20.043 2.994 -0.653 1.00 45.72 213 SER A C 1
ATOM 1711 O O . SER A 1 213 ? -19.507 3.867 0.045 1.00 45.72 213 SER A O 1
ATOM 1713 N N . PRO A 1 214 ? -19.391 1.856 -0.985 1.00 49.41 214 PRO A N 1
ATOM 1714 C CA . PRO A 1 214 ? -17.959 1.686 -0.718 1.00 49.41 214 PRO A CA 1
ATOM 1715 C C . PRO A 1 214 ? -17.219 2.919 -1.246 1.00 49.41 214 PRO A C 1
ATOM 1717 O O . PRO A 1 214 ? -17.638 3.430 -2.285 1.00 49.41 214 PRO A O 1
ATOM 1720 N N . PRO A 1 215 ? -16.187 3.441 -0.561 1.00 48.22 215 PRO A N 1
ATOM 1721 C CA . PRO A 1 215 ? -15.486 4.617 -1.050 1.00 48.22 215 PRO A CA 1
ATOM 1722 C C . PRO A 1 215 ? -14.931 4.360 -2.448 1.00 48.22 215 PRO A C 1
ATOM 1724 O O . PRO A 1 215 ? -13.915 3.693 -2.615 1.00 48.22 215 PRO A O 1
ATOM 1727 N N . THR A 1 216 ? -15.626 4.889 -3.447 1.00 43.44 216 THR A N 1
ATOM 1728 C CA . THR A 1 216 ? -15.134 5.01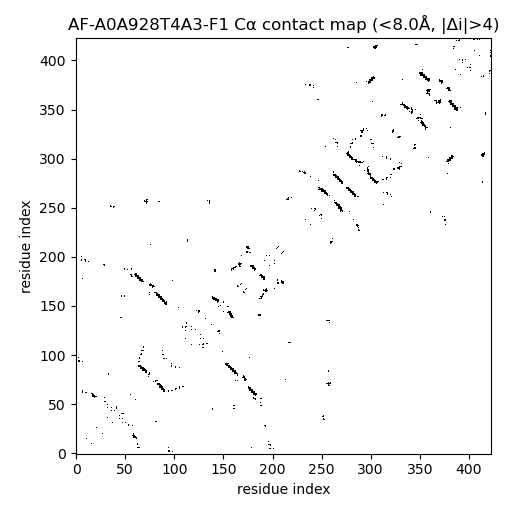4 -4.807 1.00 43.44 216 THR A CA 1
ATOM 1729 C C . THR A 1 216 ? -14.156 6.174 -4.806 1.00 43.44 216 THR A C 1
ATOM 1731 O O . THR A 1 216 ? -14.444 7.235 -4.248 1.00 43.44 216 THR A O 1
ATOM 1734 N N . ASN A 1 217 ? -12.979 5.966 -5.384 1.00 42.59 217 ASN A N 1
ATOM 1735 C CA . ASN A 1 217 ? -11.965 7.005 -5.480 1.00 42.59 217 ASN A CA 1
ATOM 1736 C C . ASN A 1 217 ? -12.569 8.270 -6.133 1.00 42.59 217 ASN A C 1
ATOM 1738 O O . ASN A 1 217 ? -13.235 8.130 -7.162 1.00 42.59 217 ASN A O 1
ATOM 1742 N N . PRO A 1 218 ? -12.360 9.493 -5.607 1.00 35.81 218 PRO A N 1
ATOM 1743 C CA . PRO A 1 218 ? -12.881 10.721 -6.225 1.00 35.81 218 PRO A CA 1
ATOM 1744 C C . PRO A 1 218 ? -12.400 10.939 -7.668 1.00 35.81 218 PRO A C 1
ATOM 1746 O O . PRO A 1 218 ? -13.006 11.700 -8.413 1.00 35.81 218 PRO A O 1
ATOM 1749 N N . GLU A 1 219 ? -11.341 10.238 -8.079 1.00 37.72 219 GLU A N 1
ATOM 1750 C CA . GLU A 1 219 ? -10.813 10.216 -9.447 1.00 37.72 219 GLU A CA 1
ATOM 1751 C C . GLU A 1 219 ? -11.622 9.325 -10.418 1.00 37.72 219 GLU A C 1
ATOM 1753 O O . GLU A 1 219 ? -11.232 9.189 -11.569 1.00 37.72 219 GLU A O 1
ATOM 1758 N N . THR A 1 220 ? -12.737 8.703 -10.004 1.00 39.50 220 THR A N 1
ATOM 1759 C CA . THR A 1 220 ? -13.453 7.683 -10.810 1.00 39.50 220 THR A CA 1
ATOM 1760 C C . THR A 1 220 ? -14.735 8.143 -11.507 1.00 39.50 220 THR A C 1
ATOM 176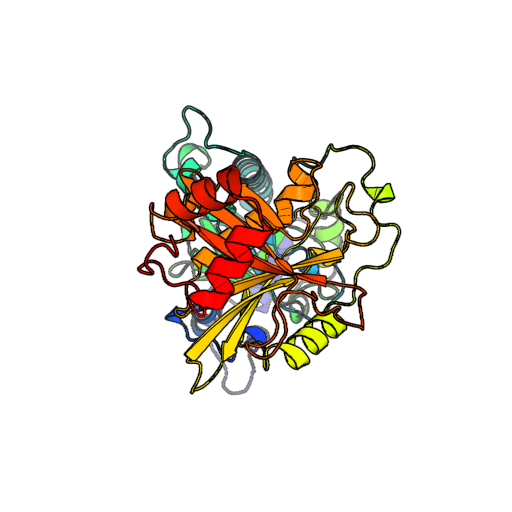2 O O . THR A 1 220 ? -15.505 7.297 -11.955 1.00 39.50 220 THR A O 1
ATOM 1765 N N . ASP A 1 221 ? -14.932 9.446 -11.743 1.00 32.78 221 ASP A N 1
ATOM 1766 C CA . ASP A 1 221 ? -15.922 9.922 -12.738 1.00 32.78 221 ASP A CA 1
ATOM 1767 C C . ASP A 1 221 ? -15.408 9.735 -14.187 1.00 32.78 221 ASP A C 1
ATOM 1769 O O . ASP A 1 221 ? -15.494 10.609 -15.049 1.00 32.78 221 ASP A O 1
ATOM 1773 N N . PHE A 1 222 ? -14.813 8.570 -14.451 1.00 36.34 222 PHE A N 1
ATOM 1774 C CA . PHE A 1 222 ? -14.591 8.043 -15.788 1.00 36.34 222 PHE A CA 1
ATOM 1775 C C . PHE A 1 222 ? -15.795 7.152 -16.084 1.00 36.34 222 PHE A C 1
ATOM 1777 O O . PHE A 1 222 ? -15.989 6.132 -15.425 1.00 36.34 222 PHE A O 1
ATOM 1784 N N . GLY A 1 223 ? -16.642 7.594 -17.016 1.00 30.72 223 GLY A N 1
ATOM 1785 C CA . GLY A 1 223 ? -17.947 6.999 -17.296 1.00 30.72 223 GLY A CA 1
ATOM 1786 C C . GLY A 1 223 ? -17.970 5.466 -17.323 1.00 30.72 223 GLY A C 1
ATOM 1787 O O . GLY A 1 223 ? -17.059 4.828 -17.835 1.00 30.72 223 GLY A O 1
ATOM 1788 N N . ASP A 1 224 ? -19.049 4.915 -16.768 1.00 33.38 224 ASP A N 1
ATOM 1789 C CA . ASP A 1 224 ? -19.480 3.513 -16.822 1.00 33.38 224 ASP A CA 1
ATOM 1790 C C . ASP A 1 224 ? -18.356 2.461 -16.973 1.00 33.38 224 ASP A C 1
ATOM 1792 O O . ASP A 1 224 ? -18.253 1.736 -17.965 1.00 33.38 224 ASP A O 1
ATOM 1796 N N . SER A 1 225 ? -17.524 2.340 -15.936 1.00 37.59 225 SER A N 1
ATOM 1797 C CA . SER A 1 225 ? -16.490 1.303 -15.798 1.00 37.59 225 SER A CA 1
ATOM 1798 C C . SER A 1 225 ? -17.045 -0.134 -15.759 1.00 37.59 225 SER A C 1
ATOM 1800 O O . SER A 1 225 ? -16.276 -1.096 -15.832 1.00 37.59 225 SER A O 1
ATOM 1802 N N . SER A 1 226 ? -18.375 -0.309 -15.720 1.00 38.06 226 SER A N 1
ATOM 1803 C CA . SER A 1 226 ? -19.031 -1.621 -15.765 1.00 38.06 226 SER A CA 1
ATOM 1804 C C . SER A 1 226 ? -18.807 -2.363 -17.090 1.00 38.06 226 SER A C 1
ATOM 1806 O O . SER A 1 226 ? -18.840 -3.594 -17.111 1.00 38.06 226 SER A O 1
ATOM 1808 N N . GLN A 1 227 ? -18.484 -1.652 -18.180 1.00 36.41 227 GLN A N 1
ATOM 1809 C CA . GLN A 1 227 ? -18.194 -2.280 -19.474 1.00 36.41 227 GLN A CA 1
ATOM 1810 C C . GLN A 1 227 ? -16.833 -2.996 -19.530 1.00 36.41 227 GLN A C 1
ATOM 1812 O O . GLN A 1 227 ? -16.654 -3.872 -20.375 1.00 36.41 227 GLN A O 1
ATOM 1817 N N . PHE A 1 228 ? -15.895 -2.695 -18.623 1.00 39.50 228 PHE A N 1
ATOM 1818 C CA . PHE A 1 228 ? -14.559 -3.316 -18.603 1.00 39.50 228 PHE A CA 1
ATOM 1819 C C . PHE A 1 228 ? -14.436 -4.504 -17.632 1.00 39.50 228 PHE A C 1
ATOM 1821 O O . PHE A 1 228 ? -13.429 -5.210 -17.652 1.00 39.50 228 PHE A O 1
ATOM 1828 N N . LEU A 1 229 ? -15.462 -4.755 -16.810 1.00 42.62 229 LEU A N 1
ATOM 1829 C CA . LEU A 1 229 ? -15.478 -5.784 -15.756 1.00 42.62 229 LEU A CA 1
ATOM 1830 C C . LEU A 1 229 ? -16.283 -7.045 -16.131 1.00 42.62 229 LEU A C 1
ATOM 1832 O O . LEU A 1 229 ? -16.561 -7.882 -15.275 1.00 42.62 229 LEU A O 1
ATOM 1836 N N . ALA A 1 230 ? -16.680 -7.201 -17.399 1.00 36.75 230 ALA A N 1
ATOM 1837 C CA . ALA A 1 230 ? -17.588 -8.269 -17.839 1.00 36.75 230 ALA A CA 1
ATOM 1838 C C . ALA A 1 230 ? -16.998 -9.697 -17.776 1.00 36.75 230 ALA A C 1
ATOM 1840 O O . ALA A 1 230 ? -17.733 -10.672 -17.941 1.00 36.75 230 ALA A O 1
ATOM 1841 N N . GLU A 1 231 ? -15.701 -9.848 -17.508 1.00 49.78 231 GLU A N 1
ATOM 1842 C CA . GLU A 1 231 ? -15.048 -11.144 -17.329 1.00 49.78 231 GLU A CA 1
ATOM 1843 C C . GLU A 1 231 ? -14.528 -11.293 -15.902 1.00 49.78 231 GLU A C 1
ATOM 1845 O O . GLU A 1 231 ? -13.864 -10.400 -15.377 1.00 49.78 231 GLU A O 1
ATOM 1850 N N . LYS A 1 232 ? -14.825 -12.444 -15.284 1.00 51.28 232 LYS A N 1
ATOM 1851 C CA . LYS A 1 232 ? -14.444 -12.753 -13.904 1.00 51.28 232 LYS A CA 1
ATOM 1852 C C . LYS A 1 232 ? -12.926 -12.542 -13.726 1.00 51.28 232 LYS A C 1
ATOM 1854 O O . LYS A 1 232 ? -12.167 -13.148 -14.488 1.00 51.28 232 LYS A O 1
ATOM 1859 N N . PRO A 1 233 ? -12.488 -11.731 -12.744 1.00 59.47 233 PRO A N 1
ATOM 1860 C CA . PRO A 1 233 ? -11.078 -11.588 -12.396 1.00 59.47 233 PRO A CA 1
ATOM 1861 C C . PRO A 1 233 ? -10.427 -12.953 -12.184 1.00 59.47 233 PRO A C 1
ATOM 1863 O O . PRO A 1 233 ? -11.097 -13.905 -11.763 1.00 59.47 233 PRO A O 1
ATOM 1866 N N . SER A 1 234 ? -9.125 -13.044 -12.455 1.00 65.88 234 SER A N 1
ATOM 1867 C CA . SER A 1 234 ? -8.377 -14.247 -12.097 1.00 65.88 234 SER A CA 1
ATOM 1868 C C . SER A 1 234 ? -8.467 -14.454 -10.585 1.00 65.88 234 SER A C 1
ATOM 1870 O O . SER A 1 234 ? -8.318 -13.502 -9.817 1.00 65.88 234 SER A O 1
ATOM 1872 N N . ASP A 1 235 ? -8.765 -15.678 -10.142 1.00 78.69 235 ASP A N 1
ATOM 1873 C CA . ASP A 1 235 ? -8.811 -15.961 -8.710 1.00 78.69 235 ASP A CA 1
ATOM 1874 C C . ASP A 1 235 ? -7.414 -15.712 -8.125 1.00 78.69 235 ASP A C 1
ATOM 1876 O O . ASP A 1 235 ? -6.411 -16.249 -8.608 1.00 78.69 235 ASP A O 1
ATOM 1880 N N . ARG A 1 236 ? -7.339 -14.869 -7.090 1.00 84.31 236 ARG A N 1
ATOM 1881 C CA . ARG A 1 236 ? -6.073 -14.503 -6.451 1.00 84.31 236 ARG A CA 1
ATOM 1882 C C . ARG A 1 236 ? -5.286 -15.739 -6.011 1.00 84.31 236 ARG A C 1
ATOM 1884 O O . ARG A 1 236 ? -4.073 -15.770 -6.198 1.00 84.31 236 ARG A O 1
ATOM 1891 N N . SER A 1 237 ? -5.959 -16.761 -5.483 1.00 82.69 237 SER A N 1
ATOM 1892 C CA . SER A 1 237 ? -5.309 -18.000 -5.045 1.00 82.69 237 SER A CA 1
ATOM 1893 C C . SER A 1 237 ? -4.721 -18.780 -6.225 1.00 82.69 237 SER A C 1
ATOM 1895 O O . SER A 1 237 ? -3.608 -19.292 -6.128 1.00 82.69 237 SER A O 1
ATOM 1897 N N . GLU A 1 238 ? -5.413 -18.825 -7.368 1.00 81.88 238 GLU A N 1
ATOM 1898 C CA . GLU A 1 238 ? -4.894 -19.458 -8.591 1.00 81.88 238 GLU A CA 1
ATOM 1899 C C . GLU A 1 238 ? -3.664 -18.717 -9.136 1.00 81.88 238 GLU A C 1
ATOM 1901 O O . GLU A 1 238 ? -2.686 -19.344 -9.563 1.00 81.88 238 GLU A O 1
ATOM 1906 N N . ARG A 1 239 ? -3.682 -17.379 -9.085 1.00 86.44 239 ARG A N 1
ATOM 1907 C CA . ARG A 1 239 ? -2.550 -16.526 -9.471 1.00 86.44 239 ARG A CA 1
ATOM 1908 C C . ARG A 1 239 ? -1.349 -16.727 -8.550 1.00 86.44 239 ARG A C 1
ATOM 1910 O O . ARG A 1 239 ? -0.242 -16.943 -9.040 1.00 86.44 239 ARG A O 1
ATOM 1917 N N . GLU A 1 240 ? -1.555 -16.714 -7.236 1.00 87.94 240 GLU A N 1
ATOM 1918 C CA . GLU A 1 240 ? -0.501 -16.949 -6.242 1.00 87.94 240 GLU A CA 1
ATOM 1919 C C . GLU A 1 240 ? 0.118 -18.350 -6.373 1.00 87.94 240 GLU A C 1
ATOM 1921 O O . GLU A 1 240 ? 1.341 -18.512 -6.275 1.00 87.94 240 GLU A O 1
ATOM 1926 N N . GLU A 1 241 ? -0.692 -19.368 -6.674 1.00 83.75 241 GLU A N 1
ATOM 1927 C CA . GLU A 1 241 ? -0.200 -20.715 -6.967 1.00 83.75 241 GLU A CA 1
ATOM 1928 C C . GLU A 1 241 ? 0.620 -20.738 -8.270 1.00 83.75 241 GLU A C 1
ATOM 1930 O O . GLU A 1 241 ? 1.697 -21.341 -8.332 1.00 83.75 241 GLU A O 1
ATOM 1935 N N . ALA A 1 242 ? 0.156 -20.042 -9.314 1.00 83.06 242 ALA A N 1
ATOM 1936 C CA . ALA A 1 242 ? 0.883 -19.913 -10.572 1.00 83.06 242 ALA A CA 1
ATOM 1937 C C . ALA A 1 242 ? 2.230 -19.207 -10.388 1.00 83.06 242 ALA A C 1
ATOM 1939 O O . ALA A 1 242 ? 3.241 -19.690 -10.903 1.00 83.06 242 ALA A O 1
ATOM 1940 N N . TYR A 1 243 ? 2.269 -18.128 -9.606 1.00 86.69 243 TYR A N 1
ATOM 1941 C CA . TYR A 1 243 ? 3.513 -17.462 -9.242 1.00 86.69 243 TYR A CA 1
ATOM 1942 C C . TYR A 1 243 ? 4.434 -18.394 -8.472 1.00 86.69 243 TYR A C 1
ATOM 1944 O O . TYR A 1 243 ? 5.606 -18.512 -8.821 1.00 86.69 243 TYR A O 1
ATOM 1952 N N . SER A 1 244 ? 3.898 -19.136 -7.505 1.00 84.88 244 SER A N 1
ATOM 1953 C CA . SER A 1 244 ? 4.694 -20.055 -6.695 1.00 84.88 244 SER A CA 1
ATOM 1954 C C . SER A 1 244 ? 5.358 -21.158 -7.526 1.00 84.88 244 SER A C 1
ATOM 1956 O O . SER A 1 244 ? 6.502 -21.535 -7.271 1.00 84.88 244 SER A O 1
ATOM 1958 N N . ARG A 1 245 ? 4.686 -21.640 -8.581 1.00 81.44 245 ARG A N 1
ATOM 1959 C CA . ARG A 1 245 ? 5.263 -22.605 -9.536 1.00 81.44 245 ARG A CA 1
ATOM 1960 C C . ARG A 1 245 ? 6.400 -22.018 -10.376 1.00 81.44 245 ARG A C 1
ATOM 1962 O O . ARG A 1 245 ? 7.309 -22.752 -10.766 1.00 81.44 245 ARG A O 1
ATOM 1969 N N . VAL A 1 246 ? 6.336 -20.725 -10.689 1.00 80.81 246 VAL A N 1
ATOM 1970 C CA . VAL A 1 246 ? 7.289 -20.051 -11.583 1.00 80.81 246 VAL A CA 1
ATOM 1971 C C . VAL A 1 246 ? 8.487 -19.498 -10.816 1.00 80.81 246 VAL A C 1
ATOM 1973 O O . VAL A 1 246 ? 9.631 -19.761 -11.188 1.00 80.81 246 VAL A O 1
ATOM 1976 N N . PHE A 1 247 ? 8.220 -18.760 -9.743 1.00 83.81 247 PHE A N 1
ATOM 1977 C CA . PHE A 1 247 ? 9.199 -17.992 -8.982 1.00 83.81 247 PHE A CA 1
ATOM 1978 C C . PHE A 1 247 ? 9.609 -18.667 -7.667 1.00 83.81 247 PHE A C 1
ATOM 1980 O O . PHE A 1 247 ? 10.596 -18.258 -7.065 1.00 83.81 247 PHE A O 1
ATOM 1987 N N . GLY A 1 248 ? 8.925 -19.730 -7.238 1.00 85.25 248 GLY A N 1
ATOM 1988 C CA . GLY A 1 248 ? 9.117 -20.328 -5.915 1.00 85.25 248 GLY A CA 1
ATOM 1989 C C . GLY A 1 248 ? 8.249 -19.654 -4.844 1.00 85.25 248 GLY A C 1
ATOM 1990 O O . GLY A 1 248 ? 7.368 -18.870 -5.181 1.00 85.25 248 GLY A O 1
ATOM 1991 N N . PRO A 1 249 ? 8.453 -19.966 -3.551 1.00 86.50 249 PRO A N 1
ATOM 1992 C CA . PRO A 1 249 ? 7.608 -19.449 -2.476 1.00 86.50 249 PRO A CA 1
ATOM 1993 C C . PRO A 1 249 ? 7.552 -17.918 -2.454 1.00 86.50 249 PRO A C 1
ATOM 1995 O O . PRO A 1 249 ? 8.585 -17.255 -2.564 1.00 86.50 249 PRO A O 1
ATOM 1998 N N . ILE A 1 250 ? 6.350 -17.369 -2.266 1.00 88.25 250 ILE A N 1
ATOM 1999 C CA . ILE A 1 250 ? 6.146 -15.934 -2.045 1.00 88.25 250 ILE A CA 1
ATOM 2000 C C . ILE A 1 250 ? 6.857 -15.549 -0.743 1.00 88.25 250 ILE A C 1
ATOM 2002 O O . ILE A 1 250 ? 6.554 -16.100 0.315 1.00 88.25 250 ILE A O 1
ATOM 2006 N N . GLY A 1 251 ? 7.815 -14.625 -0.826 1.00 87.50 251 GLY A N 1
ATOM 2007 C CA . GLY A 1 251 ? 8.544 -14.121 0.337 1.00 87.50 251 GLY A CA 1
ATOM 2008 C C . GLY A 1 251 ? 7.758 -13.042 1.077 1.00 87.50 251 GLY A C 1
ATOM 2009 O O . GLY A 1 251 ? 7.634 -13.087 2.298 1.00 87.50 251 GLY A O 1
ATOM 2010 N N . SER A 1 252 ? 7.206 -12.082 0.334 1.00 86.62 252 SER A N 1
ATOM 2011 C CA . SER A 1 252 ? 6.332 -11.033 0.866 1.00 86.62 252 SER A CA 1
ATOM 2012 C C . SER A 1 252 ? 5.369 -10.518 -0.204 1.00 86.62 252 SER A C 1
ATOM 2014 O O . SER A 1 252 ? 5.612 -10.683 -1.401 1.00 86.62 252 SER A O 1
ATOM 2016 N N . VAL A 1 253 ? 4.276 -9.886 0.226 1.00 89.88 253 VAL A N 1
ATOM 2017 C CA . VAL A 1 253 ? 3.323 -9.202 -0.656 1.00 89.88 253 VAL A CA 1
ATOM 2018 C C . VAL A 1 253 ? 3.173 -7.770 -0.179 1.00 89.88 253 VAL A C 1
ATOM 2020 O O . VAL A 1 253 ? 2.892 -7.521 0.991 1.00 89.88 253 VAL A O 1
ATOM 2023 N N . TYR A 1 254 ? 3.372 -6.829 -1.089 1.00 87.50 254 TYR A N 1
ATOM 2024 C CA . TYR A 1 254 ? 3.107 -5.426 -0.858 1.00 87.50 254 TYR A CA 1
ATOM 2025 C C . TYR A 1 254 ? 1.692 -5.108 -1.318 1.00 87.50 254 TYR A C 1
ATOM 2027 O O . TYR A 1 254 ? 1.432 -5.022 -2.524 1.00 87.50 254 TYR A O 1
ATOM 2035 N N . HIS A 1 255 ? 0.793 -4.919 -0.357 1.00 85.44 255 HIS A N 1
ATOM 2036 C CA . HIS A 1 255 ? -0.611 -4.654 -0.642 1.00 85.44 255 HIS A CA 1
ATOM 2037 C C . HIS A 1 255 ? -0.866 -3.214 -1.052 1.00 85.44 255 HIS A C 1
ATOM 2039 O O . HIS A 1 255 ? -0.311 -2.286 -0.456 1.00 85.44 255 HIS A O 1
ATOM 2045 N N . GLU A 1 256 ? -1.674 -3.020 -2.091 1.00 82.94 256 GLU A N 1
ATOM 2046 C CA . GLU A 1 256 ? -2.150 -1.685 -2.432 1.00 82.94 256 GLU A CA 1
ATOM 2047 C C . GLU A 1 256 ? -3.221 -1.257 -1.426 1.00 82.94 256 GLU A C 1
ATOM 2049 O O . GLU A 1 256 ? -4.196 -1.962 -1.180 1.00 82.94 256 GLU A O 1
ATOM 2054 N N . LEU A 1 257 ? -3.036 -0.103 -0.790 1.00 72.50 257 LEU A N 1
ATOM 2055 C CA . LEU A 1 257 ? -3.999 0.400 0.199 1.00 72.50 257 LEU A CA 1
ATOM 2056 C C . LEU A 1 257 ? -4.895 1.496 -0.378 1.00 72.50 257 LEU A C 1
ATOM 2058 O O . LEU A 1 257 ? -5.894 1.864 0.239 1.00 72.50 257 LEU A O 1
ATOM 2062 N N . ILE A 1 258 ? -4.538 2.013 -1.552 1.00 69.06 258 ILE A N 1
ATOM 2063 C CA . ILE A 1 258 ? -5.301 3.001 -2.307 1.00 69.06 258 ILE A CA 1
ATOM 2064 C C . ILE A 1 258 ? -6.432 2.249 -3.038 1.00 69.06 258 ILE A C 1
ATOM 2066 O O . ILE A 1 258 ? -6.136 1.418 -3.893 1.00 69.06 258 ILE A O 1
ATOM 2070 N N . PRO A 1 259 ? -7.726 2.485 -2.738 1.00 63.16 259 PRO A N 1
ATOM 2071 C CA . PRO A 1 259 ? -8.829 1.848 -3.462 1.00 63.16 259 PRO A CA 1
ATOM 2072 C C . PRO A 1 259 ? -8.984 2.471 -4.859 1.00 63.16 259 PRO A C 1
ATOM 2074 O O . PRO A 1 259 ? -9.876 3.280 -5.116 1.00 63.16 259 PRO A O 1
ATOM 2077 N N . LEU A 1 260 ? -8.062 2.149 -5.764 1.00 71.06 260 LEU A N 1
ATOM 2078 C CA . LEU A 1 260 ? -8.182 2.443 -7.189 1.00 71.06 260 LEU A CA 1
ATOM 2079 C C . LEU A 1 260 ? -9.053 1.385 -7.883 1.00 71.06 260 LEU A C 1
ATOM 2081 O O . LEU A 1 260 ? -9.197 0.279 -7.360 1.00 71.06 260 LEU A O 1
ATOM 2085 N N . PRO A 1 261 ? -9.617 1.694 -9.069 1.00 68.50 261 PRO A N 1
ATOM 2086 C CA . PRO A 1 261 ? -10.392 0.731 -9.859 1.00 68.50 261 PRO A CA 1
ATOM 2087 C C . PRO A 1 261 ? -9.663 -0.588 -10.127 1.00 68.50 261 PRO A C 1
ATOM 2089 O O . PRO A 1 261 ? -10.297 -1.633 -10.249 1.00 68.50 261 PRO A O 1
ATOM 2092 N N . HIS A 1 262 ? -8.333 -0.534 -10.207 1.00 81.50 262 HIS A N 1
ATOM 2093 C CA . HIS A 1 262 ? -7.465 -1.685 -10.403 1.00 81.50 262 HIS A CA 1
ATOM 2094 C C . HIS A 1 262 ? -6.542 -1.802 -9.194 1.00 81.50 262 HIS A C 1
ATOM 2096 O O . HIS A 1 262 ? -5.667 -0.961 -8.999 1.00 81.50 262 HIS A O 1
ATOM 2102 N N . HIS A 1 263 ? -6.775 -2.824 -8.373 1.00 87.25 263 HIS A N 1
ATOM 2103 C CA . HIS A 1 263 ? -5.960 -3.123 -7.201 1.00 87.25 263 HIS A CA 1
ATOM 2104 C C . HIS A 1 263 ? -4.702 -3.883 -7.627 1.00 87.25 263 HIS A C 1
ATOM 2106 O O . HIS A 1 263 ? -4.803 -4.990 -8.150 1.00 87.25 263 HIS A O 1
ATOM 2112 N N . ILE A 1 264 ? -3.529 -3.294 -7.414 1.00 92.75 264 ILE A N 1
ATOM 2113 C CA . ILE A 1 264 ? -2.225 -3.807 -7.827 1.00 92.75 264 ILE A CA 1
ATOM 2114 C C . ILE A 1 264 ? -1.367 -4.126 -6.598 1.00 92.75 264 ILE A C 1
ATOM 2116 O O . ILE A 1 264 ? -0.619 -3.297 -6.061 1.00 92.75 264 ILE A O 1
ATOM 2120 N N . ASP A 1 265 ? -1.396 -5.391 -6.206 1.00 93.50 265 ASP A N 1
ATOM 2121 C CA . ASP A 1 265 ? -0.412 -5.947 -5.286 1.00 93.50 265 ASP A CA 1
ATOM 2122 C C . ASP A 1 265 ? 0.948 -6.105 -5.984 1.00 93.50 265 ASP A C 1
ATOM 2124 O O . ASP A 1 265 ? 1.035 -6.250 -7.205 1.00 93.50 265 ASP A O 1
ATOM 2128 N N . VAL A 1 266 ? 2.032 -6.125 -5.207 1.00 95.50 266 VAL A N 1
ATOM 2129 C CA . VAL A 1 266 ? 3.360 -6.511 -5.708 1.00 95.50 266 VAL A CA 1
ATOM 2130 C C . VAL A 1 266 ? 3.904 -7.660 -4.872 1.00 95.50 266 VAL A C 1
ATOM 2132 O O . VAL A 1 266 ? 4.139 -7.526 -3.677 1.00 95.50 266 VAL A O 1
ATOM 2135 N N . TYR A 1 267 ? 4.128 -8.798 -5.512 1.00 93.94 267 TYR A N 1
ATOM 2136 C CA . TYR A 1 267 ? 4.651 -10.018 -4.914 1.00 93.94 267 TYR A CA 1
ATOM 2137 C C . TYR A 1 267 ? 6.167 -10.020 -5.026 1.00 93.94 267 TYR A C 1
ATOM 2139 O O . TYR A 1 267 ? 6.711 -9.774 -6.101 1.00 93.94 267 TYR A O 1
ATOM 2147 N N . HIS A 1 268 ? 6.848 -10.319 -3.929 1.00 94.69 268 HIS A N 1
ATOM 2148 C CA . HIS A 1 268 ? 8.297 -10.407 -3.876 1.00 94.69 268 HIS A CA 1
ATOM 2149 C C . HIS A 1 268 ? 8.742 -11.843 -3.601 1.00 94.69 268 HIS A C 1
ATOM 2151 O O . HIS A 1 268 ? 8.266 -12.507 -2.676 1.00 94.69 268 HIS A O 1
ATOM 2157 N N . PHE A 1 269 ? 9.692 -12.300 -4.410 1.00 91.38 269 PHE A N 1
ATOM 2158 C CA . PHE A 1 269 ? 10.285 -13.629 -4.364 1.00 91.38 269 PHE A CA 1
ATOM 2159 C C . PHE A 1 269 ? 11.792 -13.508 -4.197 1.00 91.38 269 PHE A C 1
ATOM 2161 O O . PHE A 1 269 ? 12.418 -12.623 -4.784 1.00 91.38 269 PHE A O 1
ATOM 2168 N N . THR A 1 270 ? 12.372 -14.449 -3.457 1.00 89.94 270 THR A N 1
ATOM 2169 C CA . THR A 1 270 ? 13.821 -14.554 -3.275 1.00 89.94 270 THR A CA 1
ATOM 2170 C C . THR A 1 270 ? 14.298 -15.888 -3.827 1.00 89.94 270 THR A C 1
ATOM 2172 O O . THR A 1 270 ? 13.814 -16.947 -3.417 1.00 89.94 270 THR A O 1
ATOM 2175 N N . TRP A 1 271 ? 15.285 -15.856 -4.717 1.00 83.94 271 TRP A N 1
ATOM 2176 C CA . TRP A 1 271 ? 15.981 -17.054 -5.164 1.00 83.94 271 TRP A CA 1
ATOM 2177 C C . TRP A 1 271 ? 17.257 -17.264 -4.366 1.00 83.94 271 TRP A C 1
ATOM 2179 O O . TRP A 1 271 ? 18.123 -16.397 -4.300 1.00 83.94 271 TRP A O 1
ATOM 2189 N N . ALA A 1 272 ? 17.388 -18.458 -3.791 1.00 73.81 272 ALA A N 1
ATOM 2190 C CA . ALA A 1 272 ? 18.613 -18.864 -3.123 1.00 73.81 272 ALA A CA 1
ATOM 2191 C C . ALA A 1 272 ? 19.796 -18.950 -4.107 1.00 73.81 272 ALA A C 1
ATOM 2193 O O . ALA A 1 272 ? 19.639 -18.941 -5.335 1.00 73.81 272 ALA A O 1
ATOM 2194 N N . ALA A 1 273 ? 20.999 -19.085 -3.545 1.00 62.81 273 ALA A N 1
ATOM 2195 C CA . ALA A 1 273 ? 22.205 -19.383 -4.304 1.00 62.81 273 ALA A CA 1
ATOM 2196 C C . ALA A 1 273 ? 21.969 -20.545 -5.301 1.00 62.81 273 ALA A C 1
ATOM 2198 O O . ALA A 1 273 ? 21.287 -21.519 -4.964 1.00 62.81 273 ALA A O 1
ATOM 2199 N N . PRO A 1 274 ? 22.529 -20.470 -6.521 1.00 65.81 274 PRO A N 1
ATOM 2200 C CA . PRO A 1 274 ? 23.593 -19.552 -6.937 1.00 65.81 274 PRO A CA 1
ATOM 2201 C C . PRO A 1 274 ? 23.128 -18.202 -7.509 1.00 65.81 274 PRO A C 1
ATOM 2203 O O . PRO A 1 274 ? 23.990 -17.420 -7.891 1.00 65.81 274 PRO A O 1
ATOM 2206 N N . ARG A 1 275 ? 21.817 -17.925 -7.610 1.00 72.94 275 ARG A N 1
ATOM 2207 C CA . ARG A 1 275 ? 21.342 -16.670 -8.224 1.00 72.94 275 ARG A CA 1
ATOM 2208 C C . ARG A 1 275 ? 21.468 -15.466 -7.305 1.00 72.94 275 ARG A C 1
ATOM 2210 O O . ARG A 1 275 ? 21.948 -14.438 -7.760 1.00 72.94 275 ARG A O 1
ATOM 2217 N N . ASP A 1 276 ? 21.063 -15.632 -6.045 1.00 85.31 276 ASP A N 1
ATOM 2218 C CA . ASP A 1 276 ? 21.032 -14.548 -5.052 1.00 85.31 276 ASP A CA 1
ATOM 2219 C C . ASP A 1 276 ? 20.324 -13.297 -5.611 1.00 85.31 276 ASP A C 1
ATOM 2221 O O . ASP A 1 276 ? 20.861 -12.196 -5.683 1.00 85.31 276 ASP A O 1
ATOM 2225 N N . GLU A 1 277 ? 19.117 -13.529 -6.127 1.00 90.94 277 GLU A N 1
ATOM 2226 C CA . GLU A 1 277 ? 18.324 -12.575 -6.900 1.00 90.94 277 GLU A CA 1
ATOM 2227 C C . GLU A 1 277 ? 16.925 -12.450 -6.312 1.00 90.94 277 GLU A C 1
ATOM 2229 O O . GLU A 1 277 ? 16.395 -13.373 -5.683 1.00 90.94 277 GLU A O 1
ATOM 2234 N N . HIS A 1 278 ? 16.297 -11.319 -6.604 1.00 92.94 278 HIS A N 1
ATOM 2235 C CA . HIS A 1 278 ? 14.924 -11.030 -6.243 1.00 92.94 278 HIS A CA 1
ATOM 2236 C C . HIS A 1 278 ? 14.077 -10.846 -7.497 1.00 92.94 278 HIS A C 1
ATOM 2238 O O . HIS A 1 278 ? 14.533 -10.276 -8.492 1.00 92.94 278 HIS A O 1
ATOM 2244 N N . ALA A 1 279 ? 12.823 -11.283 -7.420 1.00 93.06 279 ALA A N 1
ATOM 2245 C CA . ALA A 1 279 ? 11.805 -10.986 -8.415 1.00 93.06 279 ALA A CA 1
ATOM 2246 C C . ALA A 1 279 ? 10.655 -10.229 -7.754 1.00 93.06 279 ALA A C 1
ATOM 2248 O O . ALA A 1 279 ? 10.190 -10.615 -6.682 1.00 93.06 279 ALA A O 1
ATOM 2249 N N . TYR A 1 280 ? 10.193 -9.173 -8.411 1.00 95.62 280 TYR A N 1
ATOM 2250 C CA . TYR A 1 280 ? 8.988 -8.442 -8.050 1.00 95.62 280 TYR A CA 1
ATOM 2251 C C . TYR A 1 280 ? 7.974 -8.603 -9.172 1.00 95.62 280 TYR A C 1
ATOM 2253 O O . TYR A 1 280 ? 8.316 -8.371 -10.329 1.00 95.62 280 TYR A O 1
ATOM 2261 N N . VAL A 1 281 ? 6.753 -9.009 -8.844 1.00 94.88 281 VAL A N 1
ATOM 2262 C CA . VAL A 1 281 ? 5.707 -9.335 -9.820 1.00 94.88 281 VAL A CA 1
ATOM 2263 C C . VAL A 1 281 ? 4.433 -8.605 -9.428 1.00 94.88 281 VAL A C 1
ATOM 2265 O O . VAL A 1 281 ? 4.018 -8.701 -8.275 1.00 94.88 281 VAL A O 1
ATOM 2268 N N . THR A 1 282 ? 3.808 -7.866 -10.341 1.00 95.88 282 THR A N 1
ATOM 2269 C CA . THR A 1 282 ? 2.490 -7.275 -10.058 1.00 95.88 282 THR A CA 1
ATOM 2270 C C . THR A 1 282 ? 1.450 -8.380 -9.887 1.00 95.88 282 THR A C 1
ATOM 2272 O O . THR A 1 282 ? 1.613 -9.484 -10.399 1.00 95.88 282 THR A O 1
ATOM 2275 N N . GLY A 1 283 ? 0.380 -8.129 -9.149 1.00 93.25 283 GLY A N 1
ATOM 2276 C CA . GLY A 1 283 ? -0.805 -8.972 -9.171 1.00 93.25 283 GLY A CA 1
ATOM 2277 C C . GLY A 1 283 ? -2.045 -8.107 -9.139 1.00 93.25 283 GLY A C 1
ATOM 2278 O O . GLY A 1 283 ? -2.179 -7.251 -8.271 1.00 93.25 283 GLY A O 1
ATOM 2279 N N . GLY A 1 284 ? -2.930 -8.351 -10.096 1.00 91.06 284 GLY A N 1
ATOM 2280 C CA . GLY A 1 284 ? -4.165 -7.598 -10.285 1.00 91.06 284 GLY A CA 1
ATOM 2281 C C . GLY A 1 284 ? -4.158 -6.736 -11.543 1.00 91.06 284 GLY A C 1
ATOM 2282 O O . GLY A 1 284 ? -5.222 -6.353 -12.024 1.00 91.06 284 GLY A O 1
ATOM 2283 N N . MET A 1 285 ? -2.995 -6.532 -12.177 1.00 91.69 285 MET A N 1
ATOM 2284 C CA . MET A 1 285 ? -2.942 -5.900 -13.500 1.00 91.69 285 MET A CA 1
ATOM 2285 C C . MET A 1 285 ? -3.675 -6.764 -14.537 1.00 91.69 285 MET A C 1
ATOM 2287 O O . MET A 1 285 ? -4.341 -6.256 -15.434 1.00 91.69 285 MET A O 1
ATOM 2291 N N . SER A 1 286 ? -3.621 -8.086 -14.381 1.00 90.81 286 SER A N 1
ATOM 2292 C CA . SER A 1 286 ? -4.316 -9.018 -15.265 1.00 90.81 286 SER A CA 1
ATOM 2293 C C . SER A 1 286 ? -5.782 -9.268 -14.907 1.00 90.81 286 SER A C 1
ATOM 2295 O O . SER A 1 286 ? -6.449 -10.013 -15.631 1.00 90.81 286 SER A O 1
ATOM 2297 N N . ASP A 1 287 ? -6.316 -8.638 -13.852 1.00 88.25 287 ASP A N 1
ATOM 2298 C CA . ASP A 1 287 ? -7.727 -8.784 -13.469 1.00 88.25 287 ASP A CA 1
ATOM 2299 C C . ASP A 1 287 ? -8.666 -8.073 -14.455 1.00 88.25 287 ASP A C 1
ATOM 2301 O O . ASP A 1 287 ? -9.796 -8.524 -14.658 1.00 88.25 287 ASP A O 1
ATOM 2305 N N . ALA A 1 288 ? -8.163 -7.072 -15.184 1.00 86.38 288 ALA A N 1
ATOM 2306 C CA . ALA A 1 288 ? -8.835 -6.450 -16.320 1.00 86.38 288 ALA A CA 1
ATOM 2307 C C . ALA A 1 288 ? -7.981 -6.532 -17.596 1.00 86.38 288 ALA A C 1
ATOM 2309 O O . ALA A 1 288 ? -6.758 -6.648 -17.555 1.00 86.38 288 ALA A O 1
ATOM 2310 N N . ILE A 1 289 ? -8.636 -6.459 -18.755 1.00 88.94 289 ILE A N 1
ATOM 2311 C CA . ILE A 1 289 ? -7.955 -6.291 -20.043 1.00 88.94 289 ILE A CA 1
ATOM 2312 C C . ILE A 1 289 ? -7.496 -4.831 -20.127 1.00 88.94 289 ILE A C 1
ATOM 2314 O O . ILE A 1 289 ? -8.315 -3.921 -19.990 1.00 88.94 289 ILE A O 1
ATOM 2318 N N . GLN A 1 290 ? -6.204 -4.597 -20.362 1.00 90.50 290 GLN A N 1
ATOM 2319 C CA . GLN A 1 290 ? -5.684 -3.253 -20.621 1.00 90.50 290 GLN A CA 1
ATOM 2320 C C . GLN A 1 290 ? -6.464 -2.567 -21.756 1.00 90.50 290 GLN A C 1
ATOM 2322 O O . GLN A 1 290 ? -6.759 -3.220 -22.769 1.00 90.50 290 GLN A O 1
ATOM 2327 N N . PRO A 1 291 ? -6.741 -1.255 -21.660 1.00 86.88 291 PRO A N 1
ATOM 2328 C CA . PRO A 1 291 ? -7.379 -0.509 -22.738 1.00 86.88 291 PRO A CA 1
ATOM 2329 C C . PRO A 1 291 ? -6.612 -0.685 -24.052 1.00 86.88 291 PRO A C 1
ATOM 2331 O O . PRO A 1 291 ? -5.410 -0.463 -24.108 1.00 86.88 291 PRO A O 1
ATOM 2334 N N . GLY A 1 292 ? -7.291 -1.146 -25.106 1.00 85.50 292 GLY A N 1
ATOM 2335 C CA . GLY A 1 292 ? -6.676 -1.363 -26.421 1.00 85.50 292 GLY A CA 1
ATOM 2336 C C . GLY A 1 292 ? -5.705 -2.549 -26.525 1.00 85.50 292 GLY A C 1
ATOM 2337 O O . GLY A 1 292 ? -5.085 -2.700 -27.574 1.00 85.50 292 GLY A O 1
ATOM 2338 N N . GLY A 1 293 ? -5.574 -3.388 -25.489 1.00 82.75 293 GLY A N 1
ATOM 2339 C CA . GLY A 1 293 ? -4.605 -4.494 -25.431 1.00 82.75 293 GLY A CA 1
ATOM 2340 C C . GLY A 1 293 ? -4.968 -5.756 -26.232 1.00 82.75 293 GLY A C 1
ATOM 2341 O O . GLY A 1 293 ? -4.105 -6.601 -26.479 1.00 82.75 293 GLY A O 1
ATOM 2342 N N . GLY A 1 294 ? -6.239 -5.918 -26.625 1.00 83.62 294 GLY A N 1
ATOM 2343 C CA . GLY A 1 294 ? -6.727 -7.096 -27.358 1.00 83.62 294 GLY A CA 1
ATOM 2344 C C . GLY A 1 294 ? -6.339 -8.424 -26.688 1.00 83.62 294 GLY A C 1
ATOM 2345 O O . GLY A 1 294 ? -6.435 -8.567 -25.469 1.00 83.62 294 GLY A O 1
ATOM 2346 N N . ASP A 1 295 ? -5.827 -9.373 -27.478 1.00 73.44 295 ASP A N 1
ATOM 2347 C CA . ASP A 1 295 ? -5.375 -10.703 -27.020 1.00 73.44 295 ASP A CA 1
ATOM 2348 C C . ASP A 1 295 ? -4.126 -10.671 -26.112 1.00 73.44 295 ASP A C 1
ATOM 2350 O O . ASP A 1 295 ? -3.744 -11.686 -25.519 1.00 73.44 295 ASP A O 1
ATOM 2354 N N . PHE A 1 296 ? -3.466 -9.514 -26.010 1.00 77.00 296 PHE A N 1
ATOM 2355 C CA . PHE A 1 296 ? -2.352 -9.265 -25.094 1.00 77.00 296 PHE A CA 1
ATOM 2356 C C . PHE A 1 296 ? -2.783 -8.404 -23.895 1.00 77.00 296 PHE A C 1
ATOM 2358 O O . PHE A 1 296 ? -1.945 -7.910 -23.152 1.00 77.00 296 PHE A O 1
ATOM 2365 N N . GLY A 1 297 ? -4.086 -8.203 -23.680 1.00 81.81 297 GLY A N 1
ATOM 2366 C CA . GLY A 1 297 ? -4.555 -7.239 -22.690 1.00 81.81 297 GLY A CA 1
ATOM 2367 C C . GLY A 1 297 ? -4.378 -7.662 -21.231 1.00 81.81 297 GLY A C 1
ATOM 2368 O O . GLY A 1 297 ? -4.310 -6.784 -20.378 1.00 81.81 297 GLY A O 1
ATOM 2369 N N . ARG A 1 298 ? -4.251 -8.960 -20.920 1.00 89.69 298 ARG A N 1
ATOM 2370 C CA . ARG A 1 298 ? -4.029 -9.448 -19.545 1.00 89.69 298 ARG A CA 1
ATOM 2371 C C . ARG A 1 298 ? -2.551 -9.726 -19.303 1.00 89.69 298 ARG A C 1
ATOM 2373 O O . ARG A 1 298 ? -2.037 -10.777 -19.700 1.00 89.69 298 ARG A O 1
ATOM 2380 N N . ILE A 1 299 ? -1.872 -8.796 -18.637 1.00 92.06 299 ILE A N 1
ATOM 2381 C CA . ILE A 1 299 ? -0.449 -8.938 -18.321 1.00 92.06 299 ILE A CA 1
ATOM 2382 C C . ILE A 1 299 ? -0.168 -8.698 -16.848 1.00 92.06 299 ILE A C 1
ATOM 2384 O O . ILE A 1 299 ? -0.953 -8.060 -16.157 1.00 92.06 299 ILE A O 1
ATOM 2388 N N . GLU A 1 300 ? 0.987 -9.175 -16.407 1.00 93.75 300 GLU A N 1
ATOM 2389 C CA . GLU A 1 300 ? 1.616 -8.771 -15.156 1.00 93.75 300 GLU A CA 1
ATOM 2390 C C . GLU A 1 300 ? 3.065 -8.379 -15.448 1.00 93.75 300 GLU A C 1
ATOM 2392 O O . GLU A 1 300 ? 3.734 -8.968 -16.305 1.00 93.75 300 GLU A O 1
ATOM 2397 N N . LEU A 1 301 ? 3.547 -7.365 -14.744 1.00 95.38 301 LEU A N 1
ATOM 2398 C CA . LEU A 1 301 ? 4.903 -6.863 -14.871 1.00 95.38 301 LEU A CA 1
ATOM 2399 C C . LEU A 1 301 ? 5.826 -7.603 -13.908 1.00 95.38 301 LEU A C 1
ATOM 2401 O O . LEU A 1 301 ? 5.455 -7.894 -12.772 1.00 95.38 301 LEU A O 1
ATOM 2405 N N . VAL A 1 302 ? 7.047 -7.872 -14.358 1.00 94.88 302 VAL A N 1
ATOM 2406 C CA . VAL A 1 302 ? 8.094 -8.538 -13.582 1.00 94.88 302 VAL A CA 1
ATOM 2407 C C . VAL A 1 302 ? 9.356 -7.690 -13.600 1.00 94.88 302 VAL A C 1
ATOM 2409 O O . VAL A 1 302 ? 9.828 -7.319 -14.670 1.00 94.88 302 VAL A O 1
ATOM 2412 N N . LEU A 1 303 ? 9.955 -7.439 -12.441 1.00 95.38 303 LEU A N 1
ATOM 2413 C CA . LEU A 1 303 ? 11.293 -6.865 -12.321 1.00 95.38 303 LEU A CA 1
ATOM 2414 C C . LEU A 1 303 ? 12.213 -7.851 -11.603 1.00 95.38 303 LEU A C 1
ATOM 2416 O O . LEU A 1 303 ? 11.898 -8.299 -10.501 1.00 95.38 303 LEU A O 1
ATOM 2420 N N . TYR A 1 304 ? 13.373 -8.127 -12.194 1.00 93.44 304 TYR A N 1
ATOM 2421 C CA . TYR A 1 304 ? 14.457 -8.861 -11.543 1.00 93.44 304 TYR A CA 1
ATOM 2422 C C . TYR A 1 304 ? 15.520 -7.891 -11.029 1.00 93.44 304 TYR A C 1
ATOM 2424 O O . TYR A 1 304 ? 15.817 -6.895 -11.684 1.00 93.44 304 TYR A O 1
ATOM 2432 N N . THR A 1 305 ? 16.115 -8.172 -9.871 1.00 94.56 305 THR A N 1
ATOM 2433 C CA . THR A 1 305 ? 17.150 -7.322 -9.255 1.00 94.56 305 THR A CA 1
ATOM 2434 C C . THR A 1 305 ? 18.098 -8.143 -8.384 1.00 94.56 305 THR A C 1
ATOM 2436 O O . THR A 1 305 ? 17.686 -9.132 -7.778 1.00 94.56 305 THR A O 1
ATOM 2439 N N . LYS A 1 306 ? 19.367 -7.725 -8.285 1.00 93.00 306 LYS A N 1
ATOM 2440 C CA . LYS A 1 306 ? 20.345 -8.332 -7.354 1.00 93.00 306 LYS A CA 1
ATOM 2441 C C . LYS A 1 306 ? 20.151 -7.894 -5.904 1.00 93.00 306 LYS A C 1
ATOM 2443 O O . LYS A 1 306 ? 20.723 -8.484 -4.995 1.00 93.00 306 LYS A O 1
ATOM 2448 N N . HIS A 1 307 ? 19.379 -6.835 -5.673 1.00 92.25 307 HIS A N 1
ATOM 2449 C CA . HIS A 1 307 ? 19.174 -6.279 -4.341 1.00 92.25 307 HIS A CA 1
ATOM 2450 C C . HIS A 1 307 ? 17.694 -6.073 -4.060 1.00 92.25 307 HIS A C 1
ATOM 2452 O O . HIS A 1 307 ? 16.979 -5.486 -4.871 1.00 92.25 307 HIS A O 1
ATOM 2458 N N . HIS A 1 308 ? 17.254 -6.510 -2.884 1.00 92.94 308 HIS A N 1
ATOM 2459 C CA . HIS A 1 308 ? 15.939 -6.181 -2.361 1.00 92.94 308 HIS A CA 1
ATOM 2460 C C . HIS A 1 308 ? 15.835 -4.681 -2.064 1.00 92.94 308 HIS A C 1
ATOM 2462 O O . HIS A 1 308 ? 16.675 -4.128 -1.353 1.00 92.94 308 HIS A O 1
ATOM 2468 N N . HIS A 1 309 ? 14.788 -4.026 -2.567 1.00 93.38 309 HIS A N 1
ATOM 2469 C CA . HIS A 1 309 ? 14.448 -2.664 -2.172 1.00 93.38 309 HIS A CA 1
ATOM 2470 C C . HIS A 1 309 ? 12.958 -2.373 -2.373 1.00 93.38 309 HIS A C 1
ATOM 2472 O O . HIS A 1 309 ? 12.389 -2.613 -3.436 1.00 93.38 309 HIS A O 1
ATOM 2478 N N . GLU A 1 310 ? 12.340 -1.738 -1.382 1.00 86.88 310 GLU A N 1
ATOM 2479 C CA . GLU A 1 310 ? 10.927 -1.340 -1.416 1.00 86.88 310 GLU A CA 1
ATOM 2480 C C . GLU A 1 310 ? 10.554 -0.310 -2.498 1.00 86.88 310 GLU A C 1
ATOM 2482 O O . GLU A 1 310 ? 9.378 -0.077 -2.732 1.00 86.88 310 GLU A O 1
ATOM 2487 N N . ARG A 1 311 ? 11.505 0.327 -3.190 1.00 92.06 311 ARG A N 1
ATOM 2488 C CA . ARG A 1 311 ? 11.180 1.302 -4.246 1.00 92.06 311 ARG A CA 1
ATOM 2489 C C . ARG A 1 311 ? 10.656 0.628 -5.516 1.00 92.06 311 ARG A C 1
ATOM 2491 O O . ARG A 1 311 ? 9.947 1.245 -6.306 1.00 92.06 311 ARG A O 1
ATOM 2498 N N . PHE A 1 312 ? 10.962 -0.656 -5.701 1.00 95.38 312 PHE A N 1
ATOM 2499 C CA . PHE A 1 312 ? 10.594 -1.392 -6.908 1.00 95.38 312 PHE A CA 1
ATOM 2500 C C . PHE A 1 312 ? 9.095 -1.687 -7.008 1.00 95.38 312 PHE A C 1
ATOM 2502 O O . PHE A 1 312 ? 8.559 -1.724 -8.112 1.00 95.38 312 PHE A O 1
ATOM 2509 N N . GLN A 1 313 ? 8.382 -1.803 -5.885 1.00 93.12 313 GLN A N 1
ATOM 2510 C CA . GLN A 1 313 ? 6.914 -1.848 -5.919 1.00 93.12 313 GLN A CA 1
ATOM 2511 C C . GLN A 1 313 ? 6.312 -0.528 -6.421 1.00 93.12 313 GLN A C 1
ATOM 2513 O O . GLN A 1 313 ? 5.325 -0.560 -7.149 1.00 93.12 313 GLN A O 1
ATOM 2518 N N . LYS A 1 314 ? 6.922 0.629 -6.109 1.00 91.50 314 LYS A N 1
ATOM 2519 C CA . LYS A 1 314 ? 6.457 1.933 -6.601 1.00 91.50 314 LYS A CA 1
ATOM 2520 C C . LYS A 1 314 ? 6.613 2.024 -8.116 1.00 91.50 314 LYS A C 1
ATOM 2522 O O . LYS A 1 314 ? 5.681 2.460 -8.791 1.00 91.50 314 LYS A O 1
ATOM 2527 N N . LEU A 1 315 ? 7.748 1.557 -8.644 1.00 95.62 315 LEU A N 1
ATOM 2528 C CA . LEU A 1 315 ? 7.952 1.403 -10.086 1.00 95.62 315 LEU A CA 1
ATOM 2529 C C . LEU A 1 315 ? 6.843 0.536 -10.695 1.00 95.62 315 LEU A C 1
ATOM 2531 O O . LEU A 1 315 ? 6.123 0.989 -11.580 1.00 95.62 315 LEU A O 1
ATOM 2535 N N . LEU A 1 316 ? 6.679 -0.689 -10.193 1.00 97.00 316 LEU A N 1
ATOM 2536 C CA . LEU A 1 316 ? 5.743 -1.656 -10.761 1.00 97.00 316 LEU A CA 1
ATOM 2537 C C . LEU A 1 316 ? 4.290 -1.185 -10.706 1.00 97.00 316 LEU A C 1
ATOM 2539 O O . LEU A 1 316 ? 3.6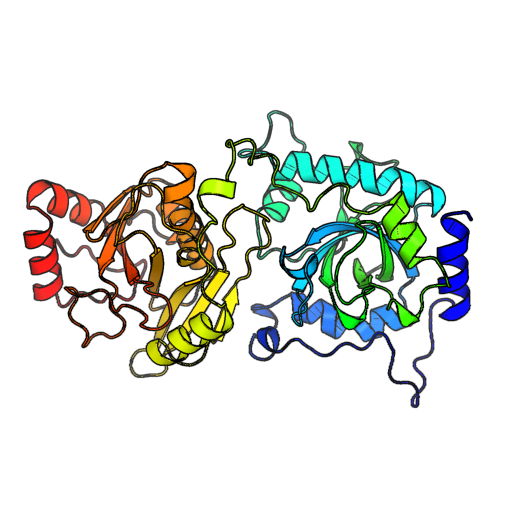06 -1.291 -11.715 1.00 97.00 316 LEU A O 1
ATOM 2543 N N . ARG A 1 317 ? 3.825 -0.605 -9.593 1.00 94.31 317 ARG A N 1
ATOM 2544 C CA . ARG A 1 317 ? 2.462 -0.052 -9.500 1.00 94.31 317 ARG A CA 1
ATOM 2545 C C . ARG A 1 317 ? 2.235 1.094 -10.479 1.00 94.31 317 ARG A C 1
ATOM 2547 O O . ARG A 1 317 ? 1.199 1.127 -11.132 1.00 94.31 317 ARG A O 1
ATOM 2554 N N . SER A 1 318 ? 3.204 2.001 -10.613 1.00 92.44 318 SER A N 1
ATOM 2555 C CA . SER A 1 318 ? 3.079 3.145 -11.528 1.00 92.44 318 SER A CA 1
ATOM 2556 C C . SER A 1 318 ? 2.911 2.675 -12.975 1.00 92.44 318 SER A C 1
ATOM 2558 O O . SER A 1 318 ? 2.014 3.123 -13.681 1.00 92.44 318 SER A O 1
ATOM 2560 N N . PHE A 1 319 ? 3.720 1.704 -13.403 1.00 95.44 319 PHE A N 1
ATOM 2561 C CA . PHE A 1 319 ? 3.639 1.171 -14.764 1.00 95.44 319 PHE A CA 1
ATOM 2562 C C . PHE A 1 319 ? 2.525 0.149 -14.965 1.00 95.44 319 PHE A C 1
ATOM 2564 O O . PHE A 1 319 ? 2.039 0.013 -16.082 1.00 95.44 319 PHE A O 1
ATOM 2571 N N . ALA A 1 320 ? 2.069 -0.519 -13.905 1.00 95.06 320 ALA A N 1
ATOM 2572 C CA . ALA A 1 320 ? 0.853 -1.310 -13.972 1.00 95.06 320 ALA A CA 1
ATOM 2573 C C . ALA A 1 320 ? -0.333 -0.405 -14.291 1.00 95.06 320 ALA A C 1
ATOM 2575 O O . ALA A 1 320 ? -1.109 -0.741 -15.165 1.00 95.06 320 ALA A O 1
ATOM 2576 N N . ARG A 1 321 ? -0.440 0.772 -13.661 1.00 92.12 321 ARG A N 1
ATOM 2577 C CA . ARG A 1 321 ? -1.559 1.704 -13.879 1.00 92.12 321 ARG A CA 1
ATOM 2578 C C . ARG A 1 321 ? -1.525 2.438 -15.217 1.00 92.12 321 ARG A C 1
ATOM 2580 O O . ARG A 1 321 ? -2.576 2.848 -15.709 1.00 92.12 321 ARG A O 1
ATOM 2587 N N . TYR A 1 322 ? -0.342 2.562 -15.816 1.00 92.56 322 TYR A N 1
ATOM 2588 C CA . TYR A 1 322 ? -0.107 3.315 -17.048 1.00 92.56 322 TYR A CA 1
ATOM 2589 C C . TYR A 1 322 ? -1.160 3.082 -18.153 1.00 92.56 322 TYR A C 1
ATOM 2591 O O . TYR A 1 322 ? -1.659 4.076 -18.687 1.00 92.56 322 TYR A O 1
ATOM 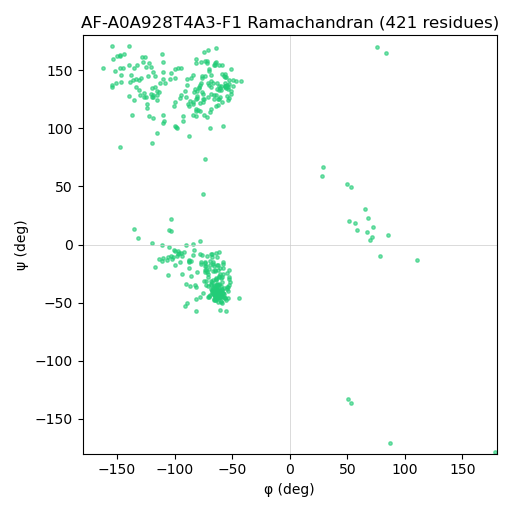2599 N N . PRO A 1 323 ? -1.583 1.842 -18.484 1.00 93.06 323 PRO A N 1
ATOM 2600 C CA . PRO A 1 323 ? -2.581 1.619 -19.528 1.00 93.06 323 PRO A CA 1
ATOM 2601 C C . PRO A 1 323 ? -3.949 2.227 -19.240 1.00 93.06 323 PRO A C 1
ATOM 2603 O O . PRO A 1 323 ? -4.614 2.692 -20.162 1.00 93.06 323 PRO A O 1
ATOM 2606 N N . TRP A 1 324 ? -4.370 2.252 -17.978 1.00 89.00 324 TRP A N 1
ATOM 2607 C CA . TRP A 1 324 ? -5.660 2.813 -17.577 1.00 89.00 324 TRP A CA 1
ATOM 2608 C C . TRP A 1 324 ? -5.608 4.328 -17.423 1.00 89.00 324 TRP A C 1
ATOM 2610 O O . TRP A 1 324 ? -6.562 5.006 -17.789 1.00 89.00 324 TRP A O 1
ATOM 2620 N N . GLU A 1 325 ? -4.481 4.865 -16.959 1.00 85.19 325 GLU A N 1
ATOM 2621 C CA . GLU A 1 325 ? -4.288 6.312 -16.820 1.00 85.19 325 GLU A CA 1
ATOM 2622 C C . GLU A 1 325 ? -4.108 7.011 -18.177 1.00 85.19 325 GLU A C 1
ATOM 2624 O O . GLU A 1 325 ? -4.507 8.162 -18.347 1.00 85.19 325 GLU A O 1
ATOM 2629 N N . THR A 1 326 ? -3.521 6.324 -19.162 1.00 85.56 326 THR A N 1
ATOM 2630 C CA . THR A 1 326 ? -3.186 6.917 -20.471 1.00 85.56 326 THR A CA 1
ATOM 2631 C C . THR A 1 326 ? -4.035 6.403 -21.632 1.00 85.56 326 THR A C 1
ATOM 2633 O O . THR A 1 326 ? -3.951 6.940 -22.737 1.00 85.56 326 THR A O 1
ATOM 2636 N N . GLY A 1 327 ? -4.811 5.336 -21.425 1.00 85.75 327 GLY A N 1
ATOM 2637 C CA . GLY A 1 327 ? -5.501 4.614 -22.497 1.00 85.75 327 GLY A CA 1
ATOM 2638 C C . GLY A 1 327 ? -4.560 3.884 -23.466 1.00 85.75 327 GLY A C 1
ATOM 2639 O O . GLY A 1 327 ? -5.013 3.452 -24.526 1.00 85.75 327 GLY A O 1
ATOM 2640 N N . SER A 1 328 ? -3.265 3.776 -23.139 1.00 88.88 328 SER A N 1
ATOM 2641 C CA . SER A 1 328 ? -2.235 3.190 -24.003 1.00 88.88 328 SER A CA 1
ATOM 2642 C C . SER A 1 328 ? -1.752 1.845 -23.444 1.00 88.88 328 SER A C 1
ATOM 2644 O O . SER A 1 328 ? -1.095 1.826 -22.403 1.00 88.88 328 SER A O 1
ATOM 2646 N N . PRO A 1 329 ? -2.047 0.713 -24.106 1.00 93.31 329 PRO A N 1
ATOM 2647 C CA . PRO A 1 329 ? -1.602 -0.602 -23.646 1.00 93.31 329 PRO A CA 1
ATOM 2648 C C . PRO A 1 329 ? -0.076 -0.724 -23.699 1.00 93.31 329 PRO A C 1
ATOM 2650 O O . PRO A 1 329 ? 0.574 -0.077 -24.519 1.00 93.31 329 PRO A O 1
ATOM 2653 N N . ILE A 1 330 ? 0.480 -1.595 -22.855 1.00 93.56 330 ILE A N 1
ATOM 2654 C CA . ILE A 1 330 ? 1.898 -1.963 -22.882 1.00 93.56 330 ILE A CA 1
ATOM 2655 C C . ILE A 1 330 ? 2.052 -3.302 -23.604 1.00 93.56 330 ILE A C 1
ATOM 2657 O O . ILE A 1 330 ? 1.501 -4.327 -23.187 1.00 93.56 330 ILE A O 1
ATOM 2661 N N . TYR A 1 331 ? 2.859 -3.300 -24.658 1.00 90.88 331 TYR A N 1
ATOM 2662 C CA . TYR A 1 331 ? 3.210 -4.466 -25.455 1.00 90.88 331 TYR A CA 1
ATOM 2663 C C . TYR A 1 331 ? 4.681 -4.867 -25.282 1.00 90.88 331 TYR A C 1
ATOM 2665 O O . TYR A 1 331 ? 5.516 -4.093 -24.803 1.00 90.88 331 TYR A O 1
ATOM 2673 N N . PRO A 1 332 ? 5.049 -6.094 -25.694 1.00 89.50 332 PRO A N 1
ATOM 2674 C CA . PRO A 1 332 ? 6.445 -6.466 -25.811 1.00 89.50 332 PRO A CA 1
ATOM 2675 C C . PRO A 1 332 ? 7.223 -5.491 -26.696 1.00 89.50 332 PRO A C 1
ATOM 2677 O O . PRO A 1 332 ? 6.796 -5.128 -27.787 1.00 89.50 332 PRO A O 1
ATOM 2680 N N . PHE A 1 333 ? 8.419 -5.162 -26.231 1.00 90.19 333 PHE A N 1
ATOM 2681 C CA . PHE A 1 333 ? 9.412 -4.268 -26.820 1.00 90.19 333 PHE A CA 1
ATOM 2682 C C . PHE A 1 333 ? 9.060 -2.780 -26.823 1.00 90.19 333 PHE A C 1
ATOM 2684 O O . PHE A 1 333 ? 9.867 -1.971 -27.313 1.00 90.19 333 PHE A O 1
ATOM 2691 N N . ASP A 1 334 ? 7.930 -2.413 -26.216 1.00 93.56 334 ASP A N 1
ATOM 2692 C CA . ASP A 1 334 ? 7.625 -1.022 -25.922 1.00 93.56 334 ASP A CA 1
ATOM 2693 C C . ASP A 1 334 ? 8.704 -0.413 -25.041 1.00 93.56 334 ASP A C 1
ATOM 2695 O O . ASP A 1 334 ? 9.447 -1.090 -24.317 1.00 93.56 334 ASP A O 1
ATOM 2699 N N . THR A 1 335 ? 8.830 0.903 -25.153 1.00 95.62 335 THR A N 1
ATOM 2700 C CA . THR A 1 335 ? 9.778 1.671 -24.366 1.00 95.62 335 THR A CA 1
ATOM 2701 C C . THR A 1 335 ? 9.096 2.911 -23.839 1.00 95.62 335 THR A C 1
ATOM 2703 O O . THR A 1 335 ? 8.546 3.684 -24.619 1.00 95.62 335 THR A O 1
ATOM 2706 N N . VAL A 1 336 ? 9.132 3.093 -22.522 1.00 94.19 336 VAL A N 1
ATOM 2707 C CA . VAL A 1 336 ? 8.484 4.227 -21.864 1.00 94.19 336 VAL A CA 1
ATOM 2708 C C . VAL A 1 336 ? 9.544 5.046 -21.130 1.00 94.19 336 VAL A C 1
ATOM 2710 O O . VAL A 1 336 ? 10.318 4.474 -20.357 1.00 94.19 336 VAL A O 1
ATOM 2713 N N . PRO A 1 337 ? 9.626 6.367 -21.371 1.00 90.88 337 PRO A N 1
ATOM 2714 C CA . PRO A 1 337 ? 10.566 7.221 -20.663 1.00 90.88 337 PRO A CA 1
ATOM 2715 C C . PRO A 1 337 ? 10.196 7.324 -19.179 1.00 90.88 337 PRO A C 1
ATOM 2717 O O . PRO A 1 337 ? 9.033 7.479 -18.817 1.00 90.88 337 PRO A O 1
ATOM 2720 N N . LEU A 1 338 ? 11.211 7.278 -18.323 1.00 91.56 338 LEU A N 1
ATOM 2721 C CA . LEU A 1 338 ? 11.117 7.523 -16.886 1.00 91.56 338 LEU A CA 1
ATOM 2722 C C . LEU A 1 338 ? 11.339 8.999 -16.543 1.00 91.56 338 LEU A C 1
ATOM 2724 O O . LEU A 1 338 ? 10.763 9.507 -15.584 1.00 91.56 338 LEU A O 1
ATOM 2728 N N . GLY A 1 339 ? 12.197 9.695 -17.294 1.00 84.00 339 GLY A N 1
ATOM 2729 C CA . GLY A 1 339 ? 12.623 11.049 -16.931 1.00 84.00 339 GLY A CA 1
ATOM 2730 C C . GLY A 1 339 ? 13.174 11.105 -15.499 1.00 84.00 339 GLY A C 1
ATOM 2731 O O . GLY A 1 339 ? 13.900 10.209 -15.068 1.00 84.00 339 GLY A O 1
ATOM 2732 N N . SER A 1 340 ? 12.793 12.128 -14.728 1.00 80.88 340 SER A N 1
ATOM 2733 C CA . SER A 1 340 ? 13.239 12.290 -13.333 1.00 80.88 340 SER A CA 1
ATOM 2734 C C . SER A 1 340 ? 12.727 11.203 -12.382 1.00 80.88 340 SER A C 1
ATOM 2736 O O . SER A 1 340 ? 13.308 11.021 -11.313 1.00 80.88 340 SER A O 1
ATOM 2738 N N . PHE A 1 341 ? 11.675 10.466 -12.760 1.00 86.94 341 PHE A N 1
ATOM 2739 C CA . PHE A 1 341 ? 11.135 9.372 -11.952 1.00 86.94 341 PHE A CA 1
ATOM 2740 C C . PHE A 1 341 ? 12.144 8.229 -11.796 1.00 86.94 341 PHE A C 1
ATOM 2742 O O . PHE A 1 341 ? 12.166 7.567 -10.762 1.00 86.94 341 PHE A O 1
ATOM 2749 N N . GLY A 1 342 ? 13.032 8.036 -12.781 1.00 89.44 342 GLY A N 1
ATOM 2750 C CA . GLY A 1 342 ? 14.030 6.965 -12.772 1.00 89.44 342 GLY A CA 1
ATOM 2751 C C . GLY A 1 342 ? 14.929 7.004 -11.539 1.00 89.44 342 GLY A C 1
ATOM 2752 O O . GLY A 1 342 ? 15.082 5.988 -10.866 1.00 89.44 342 GLY A O 1
ATOM 2753 N N . ASN A 1 343 ? 15.433 8.181 -11.158 1.00 88.25 343 ASN A N 1
ATOM 2754 C CA . ASN A 1 343 ? 16.290 8.307 -9.978 1.00 88.25 343 ASN A CA 1
ATOM 2755 C C . ASN A 1 343 ? 15.569 7.898 -8.685 1.00 88.25 343 ASN A C 1
ATOM 2757 O O . ASN A 1 343 ? 16.149 7.227 -7.834 1.00 88.25 343 ASN A O 1
ATOM 2761 N N . GLU A 1 344 ? 14.292 8.252 -8.558 1.00 88.75 344 GLU A N 1
ATOM 2762 C CA . GLU A 1 344 ? 13.487 7.934 -7.382 1.00 88.75 344 GLU A CA 1
ATOM 2763 C C . GLU A 1 344 ? 13.280 6.420 -7.219 1.00 88.75 344 GLU A C 1
ATOM 2765 O O . GLU A 1 344 ? 13.482 5.868 -6.135 1.00 88.75 344 GLU A O 1
ATOM 2770 N N . VAL A 1 345 ? 12.909 5.728 -8.300 1.00 92.19 345 VAL A N 1
ATOM 2771 C CA . VAL A 1 345 ? 12.486 4.319 -8.223 1.00 92.19 345 VAL A CA 1
ATOM 2772 C C . VAL A 1 345 ? 13.564 3.308 -8.605 1.00 92.19 345 VAL A C 1
ATOM 2774 O O . VAL A 1 345 ? 13.466 2.140 -8.235 1.00 92.19 345 VAL A O 1
ATOM 2777 N N . LEU A 1 346 ? 14.621 3.730 -9.296 1.00 94.00 346 LEU A N 1
ATOM 2778 C CA . LEU A 1 346 ? 15.771 2.887 -9.637 1.00 94.00 346 LEU A CA 1
ATOM 2779 C C . LEU A 1 346 ? 17.012 3.221 -8.811 1.00 94.00 346 LEU A C 1
ATOM 2781 O O . LEU A 1 346 ? 17.936 2.407 -8.771 1.00 94.00 346 LEU A O 1
ATOM 2785 N N . GLY A 1 347 ? 17.026 4.358 -8.105 1.00 90.56 347 GLY A N 1
ATOM 2786 C CA . GLY A 1 347 ? 18.162 4.821 -7.301 1.00 90.56 347 GLY A CA 1
ATOM 2787 C C . GLY A 1 347 ? 19.376 5.230 -8.120 1.00 90.56 347 GLY A C 1
ATOM 2788 O O . GLY A 1 347 ? 20.497 5.152 -7.621 1.00 90.56 347 GLY A O 1
ATOM 2789 N N . SER A 1 348 ? 19.163 5.569 -9.388 1.00 90.62 348 SER A N 1
ATOM 2790 C CA . SER A 1 348 ? 20.188 6.062 -10.292 1.00 90.62 348 SER A CA 1
ATOM 2791 C C . SER A 1 348 ? 19.534 6.920 -11.369 1.00 90.62 348 SER A C 1
ATOM 2793 O O . SER A 1 348 ? 18.494 6.561 -11.917 1.00 90.62 348 SER A O 1
ATOM 2795 N N . ASP A 1 349 ? 20.168 8.043 -11.680 1.00 90.56 349 ASP A N 1
ATOM 2796 C CA . ASP A 1 349 ? 19.820 8.953 -12.770 1.00 90.56 349 ASP A CA 1
ATOM 2797 C C . ASP A 1 349 ? 20.270 8.448 -14.151 1.00 90.56 349 ASP A C 1
ATOM 2799 O O . ASP A 1 349 ? 19.884 9.017 -15.166 1.00 90.56 349 ASP A O 1
ATOM 2803 N N . ARG A 1 350 ? 21.047 7.358 -14.200 1.00 92.81 350 ARG A N 1
ATOM 2804 C CA . ARG A 1 350 ? 21.578 6.773 -15.440 1.00 92.81 350 ARG A CA 1
ATOM 2805 C C . ARG A 1 350 ? 20.529 6.051 -16.276 1.00 92.81 350 ARG A C 1
ATOM 2807 O O . ARG A 1 350 ? 20.799 5.762 -17.436 1.00 92.81 350 ARG A O 1
ATOM 2814 N N . PHE A 1 351 ? 19.389 5.694 -15.685 1.00 95.44 351 PHE A N 1
ATOM 2815 C CA . PHE A 1 351 ? 18.336 4.931 -16.349 1.00 95.44 351 PHE A CA 1
ATOM 2816 C C . PHE A 1 351 ? 17.129 5.823 -16.607 1.00 95.44 351 PHE A C 1
ATOM 2818 O O . PHE A 1 351 ? 16.376 6.152 -15.688 1.00 95.44 351 PHE A O 1
ATOM 2825 N N . ASN A 1 352 ? 16.939 6.204 -17.867 1.00 93.69 352 ASN A N 1
ATOM 2826 C CA . ASN A 1 352 ? 15.939 7.190 -18.262 1.00 93.69 352 ASN A CA 1
ATOM 2827 C C . ASN A 1 352 ? 14.707 6.586 -18.944 1.00 93.69 352 ASN A C 1
ATOM 2829 O O . ASN A 1 352 ? 13.782 7.329 -19.275 1.00 93.69 352 ASN A O 1
ATOM 2833 N N . ALA A 1 353 ? 14.677 5.271 -19.158 1.00 96.94 353 ALA A N 1
ATOM 2834 C CA . ALA A 1 353 ? 13.568 4.573 -19.789 1.00 96.94 353 ALA A CA 1
ATOM 2835 C C . ALA A 1 353 ? 13.435 3.135 -19.285 1.00 96.94 353 ALA A C 1
ATOM 2837 O O . ALA A 1 353 ? 14.364 2.555 -18.724 1.00 96.94 353 ALA A O 1
ATOM 2838 N N . LEU A 1 354 ? 12.266 2.552 -19.519 1.00 97.56 354 LEU A N 1
ATOM 2839 C CA . LEU A 1 354 ? 12.004 1.128 -19.361 1.00 97.56 354 LEU A CA 1
ATOM 2840 C C . LEU A 1 354 ? 11.744 0.509 -20.719 1.00 97.56 354 LEU A C 1
ATOM 2842 O O . LEU A 1 354 ? 10.995 1.079 -21.505 1.00 97.56 354 LEU A O 1
ATOM 2846 N N . MET A 1 355 ? 12.281 -0.680 -20.949 1.00 96.06 355 MET A N 1
ATOM 2847 C CA . MET A 1 355 ? 11.868 -1.569 -22.024 1.00 96.06 355 MET A CA 1
ATOM 2848 C C . MET A 1 355 ? 11.114 -2.760 -21.449 1.00 96.06 355 MET A C 1
ATOM 2850 O O . MET A 1 355 ? 11.512 -3.322 -20.430 1.00 96.06 355 MET A O 1
ATOM 2854 N N . PHE A 1 356 ? 10.044 -3.166 -22.121 1.00 94.50 356 PHE A N 1
ATOM 2855 C CA . PHE A 1 356 ? 9.258 -4.329 -21.729 1.00 94.50 356 PHE A CA 1
ATOM 2856 C C . PHE A 1 356 ? 9.656 -5.512 -22.603 1.00 94.50 356 PHE A C 1
ATOM 2858 O O . PHE A 1 356 ? 9.535 -5.457 -23.819 1.00 94.50 356 PHE A O 1
ATOM 2865 N N . LEU A 1 357 ? 10.159 -6.591 -22.021 1.00 90.50 357 LEU A N 1
ATOM 2866 C CA . LEU A 1 357 ? 10.459 -7.828 -22.737 1.00 90.50 357 LEU A CA 1
ATOM 2867 C C . LEU A 1 357 ? 9.334 -8.840 -22.518 1.00 90.50 357 LEU A C 1
ATOM 2869 O O . LEU A 1 357 ? 8.723 -8.831 -21.447 1.00 90.50 357 LEU A O 1
ATOM 2873 N N . PRO A 1 358 ? 9.067 -9.752 -23.471 1.00 85.88 358 PRO A N 1
ATOM 2874 C CA . PRO A 1 358 ? 8.286 -10.941 -23.161 1.00 85.88 358 PRO A CA 1
ATOM 2875 C C . PRO A 1 358 ? 8.884 -11.626 -21.926 1.00 85.88 358 PRO A C 1
ATOM 2877 O O . PRO A 1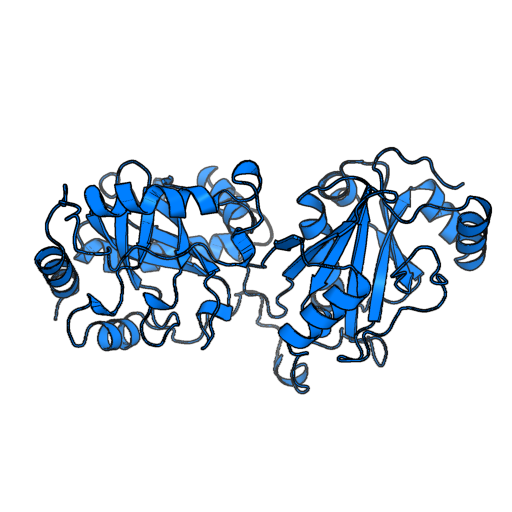 358 ? 10.102 -11.763 -21.829 1.00 85.88 358 PRO A O 1
ATOM 2880 N N .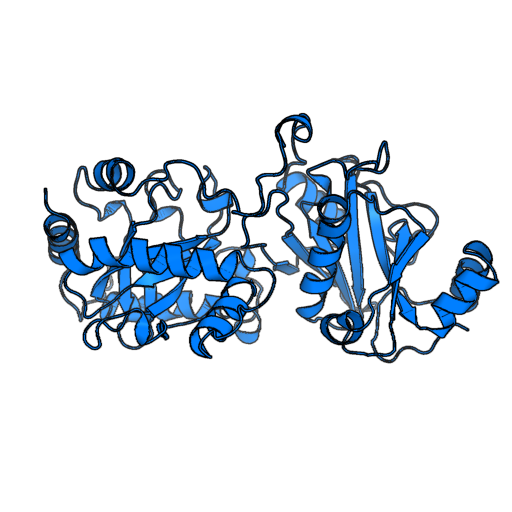 GLY A 1 359 ? 8.039 -11.982 -20.958 1.00 70.56 359 GLY A N 1
ATOM 2881 C CA . GLY A 1 359 ? 8.477 -12.419 -19.638 1.00 70.56 359 GLY A CA 1
ATOM 2882 C C . GLY A 1 359 ? 9.504 -13.545 -19.695 1.00 70.56 359 GLY A C 1
ATOM 2883 O O . GLY A 1 359 ? 9.373 -14.486 -20.470 1.00 70.56 359 GLY A O 1
ATOM 2884 N N . VAL A 1 360 ? 10.525 -13.468 -18.853 1.00 65.06 360 VAL A N 1
ATOM 2885 C CA . VAL A 1 360 ? 11.591 -14.474 -18.807 1.00 65.06 360 VAL A CA 1
ATOM 2886 C C . VAL A 1 360 ? 11.613 -15.091 -17.423 1.00 65.06 360 VAL A C 1
ATOM 2888 O O . VAL A 1 360 ? 12.338 -14.645 -16.549 1.00 65.06 360 VAL A O 1
ATOM 2891 N N . ALA A 1 361 ? 10.808 -16.132 -17.210 1.00 57.38 361 ALA A N 1
ATOM 2892 C CA . ALA A 1 361 ? 10.675 -16.773 -15.899 1.00 57.38 361 ALA A CA 1
ATOM 2893 C C . ALA A 1 361 ? 12.002 -17.323 -15.338 1.00 57.38 361 ALA A C 1
ATOM 2895 O O . ALA A 1 361 ? 12.197 -17.385 -14.123 1.00 57.38 361 ALA A O 1
ATOM 2896 N N . LYS A 1 362 ? 12.903 -17.772 -16.220 1.00 58.34 362 LYS A N 1
ATOM 2897 C CA . LYS A 1 362 ? 14.213 -18.337 -15.872 1.00 58.34 362 LYS A CA 1
ATOM 2898 C C . LYS A 1 362 ? 15.251 -17.945 -16.942 1.00 58.34 362 LYS A C 1
ATOM 2900 O O . LYS A 1 362 ? 14.848 -17.839 -18.092 1.00 58.34 362 LYS A O 1
ATOM 2905 N N . PRO A 1 363 ? 16.557 -17.823 -16.634 1.00 48.66 363 PRO A N 1
ATOM 2906 C CA . PRO A 1 363 ? 17.651 -17.551 -17.570 1.00 48.66 363 PRO A CA 1
ATOM 2907 C C . PRO A 1 363 ? 17.721 -18.536 -18.735 1.00 48.66 363 PRO A C 1
ATOM 2909 O O . PRO A 1 363 ? 18.245 -18.201 -19.791 1.00 48.66 363 PRO A O 1
ATOM 2912 N N . GLU A 1 364 ? 17.196 -19.754 -18.560 1.00 52.66 364 GLU A N 1
ATOM 2913 C CA . GLU A 1 364 ? 17.117 -20.747 -19.635 1.00 52.66 364 GLU A CA 1
ATOM 2914 C C . GLU A 1 364 ? 15.877 -20.555 -20.536 1.00 52.66 364 GLU A C 1
ATOM 2916 O O . GLU A 1 364 ? 15.754 -21.205 -21.573 1.00 52.66 364 GLU A O 1
ATOM 2921 N N . THR A 1 365 ? 14.950 -19.671 -20.153 1.00 53.91 365 THR A N 1
ATOM 2922 C CA . THR A 1 365 ? 13.754 -19.329 -20.929 1.00 53.91 365 THR A CA 1
ATOM 2923 C C . THR A 1 365 ? 14.150 -18.338 -22.012 1.00 53.91 365 THR A C 1
ATOM 2925 O O . THR A 1 365 ? 14.752 -17.302 -21.742 1.00 53.91 365 THR A O 1
ATOM 2928 N N . SER A 1 366 ? 13.824 -18.655 -23.261 1.00 50.19 366 SER A N 1
ATOM 2929 C CA . SER A 1 366 ? 14.092 -17.747 -24.371 1.00 50.19 366 SER A CA 1
ATOM 2930 C C . SER A 1 366 ? 13.299 -16.445 -24.207 1.00 50.19 366 SER A C 1
ATOM 2932 O O . SER A 1 366 ? 12.094 -16.488 -23.977 1.00 50.19 366 SER A O 1
ATOM 2934 N N . ILE A 1 367 ? 13.963 -15.301 -24.413 1.00 52.94 367 ILE A N 1
ATOM 2935 C CA . ILE A 1 367 ? 13.384 -13.940 -24.363 1.00 52.94 367 ILE A CA 1
ATOM 2936 C C . ILE A 1 367 ? 12.220 -13.759 -25.363 1.00 52.94 367 ILE A C 1
ATOM 2938 O O . ILE A 1 367 ? 11.435 -12.825 -25.261 1.00 52.94 367 ILE A O 1
ATOM 2942 N N . HIS A 1 368 ? 12.072 -14.666 -26.331 1.00 46.94 368 HIS A N 1
ATOM 2943 C CA . HIS A 1 368 ? 11.098 -14.554 -27.421 1.00 46.94 368 HIS A CA 1
ATOM 2944 C C . HIS A 1 368 ? 9.682 -15.030 -27.071 1.00 46.94 368 HIS A C 1
ATOM 2946 O O . HIS A 1 368 ? 8.785 -14.907 -27.903 1.00 46.94 368 HIS A O 1
ATOM 2952 N N . GLN A 1 369 ? 9.451 -15.586 -25.877 1.00 50.00 369 GLN A N 1
ATOM 2953 C CA . GLN A 1 369 ? 8.130 -16.076 -25.474 1.00 50.00 369 GLN A CA 1
ATOM 2954 C C . GLN A 1 369 ? 7.807 -15.673 -24.038 1.00 50.00 369 GLN A C 1
ATOM 2956 O O . GLN A 1 369 ? 8.384 -16.209 -23.098 1.00 50.00 369 GLN A O 1
ATOM 2961 N N . ALA A 1 370 ? 6.827 -14.779 -23.874 1.00 53.06 370 ALA A N 1
ATOM 2962 C CA . ALA A 1 370 ? 6.245 -14.513 -22.566 1.00 53.06 370 ALA A CA 1
ATOM 2963 C C . ALA A 1 370 ? 5.553 -15.796 -22.079 1.00 53.06 370 ALA A C 1
ATOM 2965 O O . ALA A 1 370 ? 4.621 -16.254 -22.755 1.00 53.06 370 ALA A O 1
ATOM 2966 N N . PRO A 1 371 ? 5.959 -16.395 -20.945 1.00 59.31 371 PRO A N 1
ATOM 2967 C CA . PRO A 1 371 ? 5.233 -17.503 -20.368 1.00 59.31 371 PRO A CA 1
ATOM 2968 C C . PRO A 1 371 ? 3.818 -17.013 -20.084 1.00 59.31 371 PRO A C 1
ATOM 2970 O O . PRO A 1 371 ? 3.602 -16.012 -19.397 1.00 59.31 371 PRO A O 1
ATOM 2973 N N . CYS A 1 372 ? 2.856 -17.713 -20.670 1.00 60.03 372 CYS A N 1
ATOM 2974 C CA . CYS A 1 372 ? 1.472 -17.582 -20.278 1.00 60.03 372 CYS A CA 1
ATOM 2975 C C . CYS A 1 372 ? 1.304 -18.379 -18.986 1.00 60.03 372 CYS A C 1
ATOM 2977 O O . CYS A 1 372 ? 1.593 -19.580 -18.945 1.00 60.03 372 CYS A O 1
ATOM 2979 N N . LEU A 1 373 ? 0.864 -17.719 -17.922 1.00 62.41 373 LEU A N 1
ATOM 2980 C CA . LEU A 1 373 ? 0.387 -18.412 -16.739 1.00 62.41 373 LEU A CA 1
ATOM 2981 C C . LEU A 1 373 ? -0.932 -19.084 -17.137 1.00 62.41 373 LEU A C 1
ATOM 2983 O O . LEU A 1 373 ? -1.971 -18.440 -17.253 1.00 62.41 373 LEU A O 1
ATOM 2987 N N . VAL A 1 374 ? -0.846 -20.389 -17.423 1.00 51.47 374 VAL A N 1
ATOM 2988 C CA . VAL A 1 374 ? -1.891 -21.205 -18.077 1.00 51.47 374 VAL A CA 1
ATOM 2989 C C . VAL A 1 374 ? -3.256 -21.107 -17.385 1.00 51.47 374 VAL A C 1
ATOM 2991 O O . VAL A 1 374 ? -4.277 -21.247 -18.046 1.00 51.47 374 VAL A O 1
ATOM 2994 N N . ALA A 1 375 ? -3.285 -20.837 -16.078 1.00 53.19 375 ALA A N 1
ATOM 2995 C CA . ALA A 1 375 ? -4.525 -20.738 -15.311 1.00 53.19 375 ALA A CA 1
ATOM 2996 C C . ALA A 1 375 ? -5.359 -19.480 -15.633 1.00 53.19 375 ALA A C 1
ATOM 2998 O O . ALA A 1 375 ? -6.573 -19.521 -15.483 1.00 53.19 375 ALA A O 1
ATOM 2999 N N . SER A 1 376 ? -4.751 -18.387 -16.111 1.00 59.69 376 SER A N 1
ATOM 3000 C CA . SER A 1 376 ? -5.416 -17.071 -16.173 1.00 59.69 376 SER A CA 1
ATOM 3001 C C . SER A 1 376 ? -5.299 -16.347 -17.519 1.00 59.69 376 SER A C 1
ATOM 3003 O O . SER A 1 376 ? -5.692 -15.188 -17.631 1.00 59.69 376 SER A O 1
ATOM 3005 N N . ASN A 1 377 ? -4.729 -16.993 -18.546 1.00 76.31 377 ASN A N 1
ATOM 3006 C CA . ASN A 1 377 ? -4.329 -16.341 -19.805 1.00 76.31 377 ASN A CA 1
ATOM 3007 C C . ASN A 1 377 ? -3.449 -15.086 -19.580 1.00 76.31 377 ASN A C 1
ATOM 3009 O O . ASN A 1 377 ? -3.325 -14.223 -20.448 1.00 76.31 377 ASN A O 1
ATOM 3013 N N . THR A 1 378 ? -2.827 -14.983 -18.403 1.00 84.56 378 THR A N 1
ATOM 3014 C CA . THR A 1 378 ? -1.985 -13.855 -18.016 1.00 84.56 378 THR A CA 1
ATOM 3015 C C . THR A 1 378 ? -0.612 -14.034 -18.629 1.00 84.56 378 THR A C 1
ATOM 3017 O O . THR A 1 378 ? 0.000 -15.098 -18.516 1.00 84.56 378 THR A O 1
ATOM 3020 N N . ARG A 1 379 ? -0.096 -12.983 -19.255 1.00 86.69 379 ARG A N 1
ATOM 3021 C CA . ARG A 1 379 ? 1.262 -12.964 -19.799 1.00 86.69 379 ARG A CA 1
ATOM 3022 C C . ARG A 1 379 ? 2.171 -12.155 -18.892 1.00 86.69 379 ARG A C 1
ATOM 3024 O O . ARG A 1 379 ? 1.770 -11.131 -18.360 1.00 86.69 379 ARG A O 1
ATOM 3031 N N . LEU A 1 380 ? 3.408 -12.595 -18.736 1.00 89.06 380 LEU A N 1
ATOM 3032 C CA . LEU A 1 380 ? 4.404 -11.810 -18.015 1.00 89.06 380 LEU A CA 1
ATOM 3033 C C . LEU A 1 380 ? 5.132 -10.873 -18.981 1.00 89.06 380 LEU A C 1
ATOM 3035 O O . LEU A 1 380 ? 5.512 -11.308 -20.069 1.00 89.06 380 LEU A O 1
ATOM 3039 N N . LEU A 1 381 ? 5.361 -9.623 -18.579 1.00 92.62 381 LEU A N 1
ATOM 3040 C CA . LEU A 1 381 ? 6.324 -8.723 -19.215 1.00 92.62 381 LEU A CA 1
ATOM 3041 C C . LEU A 1 381 ? 7.449 -8.397 -18.238 1.00 92.62 381 LEU A C 1
ATOM 3043 O O . LEU A 1 381 ? 7.207 -7.897 -17.144 1.00 92.62 381 LEU A O 1
ATOM 3047 N N . THR A 1 382 ? 8.689 -8.659 -18.637 1.00 93.25 382 THR A N 1
ATOM 3048 C CA . THR A 1 382 ? 9.863 -8.299 -17.843 1.00 93.25 382 THR A CA 1
ATOM 3049 C C . THR A 1 382 ? 10.248 -6.851 -18.123 1.00 93.25 382 THR A C 1
ATOM 3051 O O . THR A 1 382 ? 10.518 -6.488 -19.264 1.00 93.25 382 THR A O 1
ATOM 3054 N N . ILE A 1 383 ? 10.299 -6.029 -17.083 1.00 95.25 383 ILE A N 1
ATOM 3055 C CA . ILE A 1 383 ? 10.780 -4.654 -17.143 1.00 95.25 383 ILE A CA 1
ATOM 3056 C C . ILE A 1 383 ? 12.308 -4.658 -17.114 1.00 95.25 383 ILE A C 1
ATOM 3058 O O . ILE A 1 383 ? 12.919 -5.215 -16.202 1.00 95.25 383 ILE A O 1
ATOM 3062 N N . VAL A 1 384 ? 12.918 -3.977 -18.081 1.00 95.88 384 VAL A N 1
ATOM 3063 C CA . VAL A 1 384 ? 14.361 -3.747 -18.159 1.00 95.88 384 VAL A CA 1
ATOM 3064 C C . VAL A 1 384 ? 14.621 -2.243 -18.206 1.00 95.88 384 VAL A C 1
ATOM 3066 O O . VAL A 1 384 ? 14.310 -1.606 -19.213 1.00 95.88 384 VAL A O 1
ATOM 3069 N N . PRO A 1 385 ? 15.186 -1.645 -17.144 1.00 97.44 385 PRO A N 1
ATOM 3070 C CA . PRO A 1 385 ? 15.654 -0.266 -17.199 1.00 97.44 385 PRO A CA 1
ATOM 3071 C C . PRO A 1 385 ? 16.735 -0.100 -18.264 1.00 97.44 385 PRO A C 1
ATOM 3073 O O . PRO A 1 385 ? 17.649 -0.920 -18.312 1.00 97.44 385 PRO A O 1
ATOM 3076 N N . LEU A 1 386 ? 16.648 0.948 -19.080 1.00 97.44 386 LEU A N 1
ATOM 3077 C CA . LEU A 1 386 ? 17.615 1.296 -20.122 1.00 97.44 386 LEU A CA 1
ATOM 3078 C C . LEU A 1 386 ? 18.381 2.562 -19.748 1.00 97.44 386 LEU A C 1
ATOM 3080 O O . LEU A 1 386 ? 17.788 3.496 -19.201 1.00 97.44 386 LEU A O 1
ATOM 3084 N N . THR A 1 387 ? 19.675 2.600 -20.069 1.00 96.44 387 THR A N 1
ATOM 3085 C CA . THR A 1 387 ? 20.430 3.860 -20.052 1.00 96.44 387 THR A CA 1
ATOM 3086 C C . THR A 1 387 ? 20.068 4.739 -21.245 1.00 96.44 387 THR A C 1
ATOM 3088 O O . THR A 1 387 ? 19.485 4.268 -22.227 1.00 96.44 387 THR A O 1
ATOM 3091 N N . ASP A 1 388 ? 20.453 6.013 -21.187 1.00 94.25 388 ASP A N 1
ATOM 3092 C CA . ASP A 1 388 ? 20.314 6.944 -22.306 1.00 94.25 388 ASP A CA 1
ATOM 3093 C C . ASP A 1 388 ? 20.950 6.387 -23.585 1.00 94.25 388 ASP A C 1
ATOM 3095 O O . ASP A 1 388 ? 20.322 6.406 -24.644 1.00 94.25 388 ASP A O 1
ATOM 3099 N N . GLU A 1 389 ? 22.168 5.846 -23.498 1.00 96.69 389 GLU A N 1
ATOM 3100 C CA . GLU A 1 389 ? 22.884 5.298 -24.651 1.00 96.69 389 GLU A CA 1
ATOM 3101 C C . GLU A 1 389 ? 22.166 4.081 -25.242 1.00 96.69 389 GLU A C 1
ATOM 3103 O O . GLU A 1 389 ? 22.028 3.976 -26.461 1.00 96.69 389 GLU A O 1
ATOM 3108 N N . GLU A 1 390 ? 21.657 3.186 -24.394 1.00 97.81 390 GLU A N 1
ATOM 3109 C CA . GLU A 1 390 ? 20.905 1.998 -24.810 1.00 97.81 390 GLU A CA 1
ATOM 3110 C C . GLU A 1 390 ? 19.589 2.368 -25.496 1.00 97.81 390 GLU A C 1
ATOM 3112 O O . GLU A 1 390 ? 19.258 1.818 -26.552 1.00 97.81 390 GLU A O 1
ATOM 3117 N N . LEU A 1 391 ? 18.866 3.343 -24.936 1.00 96.00 391 LEU A N 1
ATOM 3118 C CA . LEU A 1 391 ? 17.661 3.892 -25.543 1.00 96.00 391 LEU A CA 1
ATOM 3119 C C . LEU A 1 391 ? 17.973 4.490 -26.919 1.00 96.00 391 LEU A C 1
ATOM 3121 O O . LEU A 1 391 ? 17.301 4.162 -27.899 1.00 96.00 391 LEU A O 1
ATOM 3125 N N . GLN A 1 392 ? 19.005 5.334 -27.018 1.00 96.56 392 GLN A N 1
ATOM 3126 C CA . GLN A 1 392 ? 19.405 5.940 -28.291 1.00 96.56 392 GLN A CA 1
ATOM 3127 C C . GLN A 1 392 ? 19.856 4.890 -29.309 1.00 96.56 392 GLN A C 1
ATOM 3129 O O . GLN A 1 392 ? 19.529 5.001 -30.495 1.00 96.56 392 GLN A O 1
ATOM 3134 N N . PHE A 1 393 ? 20.558 3.843 -28.875 1.00 97.75 393 PHE A N 1
ATOM 3135 C CA . PHE A 1 393 ? 20.943 2.743 -29.751 1.00 97.75 393 PHE A CA 1
ATOM 3136 C C . PHE A 1 393 ? 19.714 2.021 -30.305 1.00 97.75 393 PHE A C 1
ATOM 3138 O O . PHE A 1 393 ? 19.602 1.884 -31.521 1.00 97.75 393 PHE A O 1
ATOM 3145 N N . LYS A 1 394 ? 18.752 1.638 -29.453 1.00 95.38 394 LYS A N 1
ATOM 3146 C CA . LYS A 1 394 ? 17.496 0.999 -29.885 1.00 95.38 394 LYS A CA 1
ATOM 3147 C C . LYS A 1 394 ? 16.717 1.873 -30.870 1.00 95.38 394 LYS A C 1
ATOM 3149 O O . LYS A 1 394 ? 16.188 1.365 -31.855 1.00 95.38 394 LYS A O 1
ATOM 3154 N N . LEU A 1 395 ? 16.652 3.183 -30.629 1.00 93.62 395 LEU A N 1
ATOM 3155 C CA . LEU A 1 395 ? 15.956 4.119 -31.518 1.00 93.62 395 LEU A CA 1
ATOM 3156 C C . LEU A 1 395 ? 16.657 4.288 -32.877 1.00 93.62 395 LEU A C 1
ATOM 3158 O O . LEU A 1 395 ? 15.983 4.513 -33.878 1.00 93.62 395 LEU A O 1
ATOM 3162 N N . SER A 1 396 ? 17.988 4.170 -32.928 1.00 96.69 396 SER A N 1
ATOM 3163 C CA . SER A 1 396 ? 18.783 4.367 -34.153 1.00 96.69 396 SER A CA 1
ATOM 3164 C C . SER A 1 396 ? 19.064 3.088 -34.949 1.00 96.69 396 SER A C 1
ATOM 3166 O O . SER A 1 396 ? 19.278 3.174 -36.156 1.00 96.69 396 SER A O 1
ATOM 3168 N N . HIS A 1 397 ? 19.059 1.922 -34.298 1.00 93.12 397 HIS A N 1
ATOM 3169 C CA . HIS A 1 397 ? 19.425 0.630 -34.893 1.00 93.12 397 HIS A CA 1
ATOM 3170 C C . HIS A 1 397 ? 18.299 -0.407 -34.862 1.00 93.12 397 HIS A C 1
ATOM 3172 O O . HIS A 1 397 ? 18.524 -1.501 -35.353 1.00 93.12 397 HIS A O 1
ATOM 3178 N N . ASP A 1 398 ? 17.119 -0.054 -34.339 1.00 89.44 398 ASP A N 1
ATOM 3179 C CA . ASP A 1 398 ? 15.943 -0.905 -34.117 1.00 89.44 398 ASP A CA 1
ATOM 3180 C C . ASP A 1 398 ? 16.007 -1.876 -32.915 1.00 89.44 398 ASP A C 1
ATOM 3182 O O . ASP A 1 398 ? 17.022 -2.056 -32.234 1.00 89.44 398 ASP A O 1
ATOM 3186 N N . THR A 1 399 ? 14.850 -2.476 -32.606 1.00 90.81 399 THR A N 1
ATOM 3187 C CA . THR A 1 399 ? 14.681 -3.428 -31.499 1.00 90.81 399 THR A CA 1
ATOM 3188 C C . THR A 1 399 ? 15.504 -4.701 -31.695 1.00 90.81 399 THR A C 1
ATOM 3190 O O . THR A 1 399 ? 16.042 -5.222 -30.722 1.00 90.81 399 THR A O 1
ATOM 3193 N N . GLN A 1 400 ? 15.606 -5.223 -32.919 1.00 89.31 400 GLN A N 1
ATOM 3194 C CA . GLN A 1 400 ? 16.283 -6.492 -33.175 1.00 89.31 400 GLN A CA 1
ATOM 3195 C C . GLN A 1 400 ? 17.791 -6.352 -32.960 1.00 89.31 400 GLN A C 1
ATOM 3197 O O . GLN A 1 400 ? 18.381 -7.192 -32.277 1.00 89.31 400 GLN A O 1
ATOM 3202 N N . ALA A 1 401 ? 18.394 -5.262 -33.443 1.00 93.75 401 ALA A N 1
ATOM 3203 C CA . ALA A 1 401 ? 19.803 -4.978 -33.191 1.00 93.75 401 ALA A CA 1
ATOM 3204 C C . ALA A 1 401 ? 20.101 -4.843 -31.690 1.00 93.75 401 ALA A C 1
ATOM 3206 O O . ALA A 1 401 ? 21.116 -5.347 -31.205 1.00 93.75 401 ALA A O 1
ATOM 3207 N N . PHE A 1 402 ? 19.202 -4.205 -30.931 1.00 95.38 402 PHE A N 1
ATOM 3208 C CA . PHE A 1 402 ? 19.348 -4.104 -29.479 1.00 95.38 402 PHE A CA 1
ATOM 3209 C C . PHE A 1 402 ? 19.263 -5.477 -28.791 1.00 95.38 402 PHE A C 1
ATOM 3211 O O . PHE A 1 402 ? 20.109 -5.803 -27.959 1.00 95.38 402 PHE A O 1
ATOM 3218 N N . LEU A 1 403 ? 18.306 -6.329 -29.176 1.00 90.38 403 LEU A N 1
ATOM 3219 C CA . LEU A 1 403 ? 18.191 -7.695 -28.645 1.00 90.38 403 LEU A CA 1
ATOM 3220 C C . LEU A 1 403 ? 19.407 -8.568 -28.989 1.00 90.38 403 LEU A C 1
ATOM 3222 O O . LEU A 1 403 ? 19.813 -9.409 -28.182 1.00 90.38 403 LEU A O 1
ATOM 3226 N N . ASP A 1 404 ? 19.994 -8.392 -30.173 1.00 89.44 404 ASP A N 1
ATOM 3227 C CA . ASP A 1 404 ? 21.221 -9.090 -30.553 1.00 89.44 404 ASP A CA 1
ATOM 3228 C C . ASP A 1 404 ? 22.405 -8.615 -29.703 1.00 89.44 404 ASP A C 1
ATOM 3230 O O . ASP A 1 404 ? 23.137 -9.455 -29.174 1.00 89.44 404 ASP A O 1
ATOM 3234 N N . ARG A 1 405 ? 22.508 -7.308 -29.423 1.00 94.25 405 ARG A N 1
ATOM 3235 C CA . ARG A 1 405 ? 23.493 -6.772 -28.472 1.00 94.25 405 ARG A CA 1
ATOM 3236 C C . ARG A 1 405 ? 23.321 -7.354 -27.066 1.00 94.25 405 ARG A C 1
ATOM 3238 O O . ARG A 1 405 ? 24.314 -7.758 -26.464 1.00 94.25 405 ARG A O 1
ATOM 3245 N N . MET A 1 406 ? 22.088 -7.445 -26.554 1.00 92.44 406 MET A N 1
ATOM 3246 C CA . MET A 1 406 ? 21.801 -8.085 -25.257 1.00 92.44 406 MET A CA 1
ATOM 3247 C C . MET A 1 406 ? 22.257 -9.552 -25.229 1.00 92.44 406 MET A C 1
ATOM 3249 O O . MET A 1 406 ? 22.762 -10.038 -24.217 1.00 92.44 406 MET A O 1
ATOM 3253 N N . ARG A 1 407 ? 22.096 -10.277 -26.343 1.00 89.25 407 ARG A N 1
ATOM 3254 C CA . ARG A 1 407 ? 22.511 -11.682 -26.455 1.00 89.25 407 ARG A CA 1
ATOM 3255 C C . ARG A 1 407 ? 24.032 -11.826 -26.493 1.00 89.25 407 ARG A C 1
ATOM 3257 O O . ARG A 1 407 ? 24.574 -12.685 -25.800 1.00 89.25 407 ARG A O 1
ATOM 3264 N N . GLU A 1 408 ? 24.711 -11.000 -27.285 1.00 91.69 408 GLU A N 1
ATOM 3265 C CA . GLU A 1 408 ? 26.175 -10.990 -27.415 1.00 91.69 408 GLU A CA 1
ATOM 3266 C C . GLU A 1 408 ? 26.870 -10.671 -26.090 1.00 91.69 408 GLU A C 1
ATOM 3268 O O . GLU A 1 408 ? 27.853 -11.323 -25.731 1.00 91.69 408 GLU A O 1
ATOM 3273 N N . SER A 1 409 ? 26.332 -9.707 -25.340 1.00 90.12 409 SER A N 1
ATOM 3274 C CA . SER A 1 409 ? 26.862 -9.301 -24.036 1.00 90.12 409 SER A CA 1
ATOM 3275 C C . SER A 1 409 ? 26.524 -10.272 -22.905 1.00 90.12 409 SER A C 1
ATOM 3277 O O . SER A 1 409 ? 27.066 -10.128 -21.811 1.00 90.12 409 SER A O 1
ATOM 3279 N N . LYS A 1 410 ? 25.657 -11.267 -23.158 1.00 88.38 410 LYS A N 1
ATOM 3280 C CA . LYS A 1 410 ? 25.061 -12.137 -22.131 1.00 88.38 410 LYS A CA 1
ATOM 3281 C C . LYS A 1 410 ? 24.402 -11.307 -21.027 1.00 88.38 410 LYS A C 1
ATOM 3283 O O . LYS A 1 410 ? 24.681 -11.516 -19.848 1.00 88.38 410 LYS A O 1
ATOM 3288 N N . PHE A 1 411 ? 23.573 -10.347 -21.435 1.00 89.69 411 PHE A N 1
ATOM 3289 C CA . PHE A 1 411 ? 22.919 -9.410 -20.532 1.00 89.69 411 PHE A CA 1
ATOM 3290 C C . PHE A 1 411 ? 22.217 -10.125 -19.375 1.00 89.69 411 PHE A C 1
ATOM 3292 O O . PHE A 1 411 ? 21.423 -11.046 -19.584 1.00 89.69 411 PHE A O 1
ATOM 3299 N N . ASP A 1 412 ? 22.508 -9.665 -18.163 1.00 89.31 412 ASP A N 1
ATOM 3300 C CA . ASP A 1 412 ? 21.833 -10.110 -16.954 1.00 89.31 412 ASP A CA 1
ATOM 3301 C C . ASP A 1 412 ? 20.533 -9.316 -16.783 1.00 89.31 412 ASP A C 1
ATOM 3303 O O . ASP A 1 412 ? 20.549 -8.088 -16.709 1.00 89.31 412 ASP A O 1
ATOM 3307 N N . LEU A 1 413 ? 19.400 -10.020 -16.736 1.00 89.19 413 LEU A N 1
ATOM 3308 C CA . LEU A 1 413 ? 18.091 -9.398 -16.528 1.00 89.19 413 LEU A CA 1
ATOM 3309 C C . LEU A 1 413 ? 17.926 -8.859 -15.105 1.00 89.19 413 LEU A C 1
ATOM 3311 O O . LEU A 1 413 ? 17.069 -8.004 -14.883 1.00 89.19 413 LEU A O 1
ATOM 3315 N N . ALA A 1 414 ? 18.713 -9.352 -14.145 1.00 91.81 414 ALA A N 1
ATOM 3316 C CA . ALA A 1 414 ? 18.693 -8.841 -12.790 1.00 91.81 414 ALA A CA 1
ATOM 3317 C C . ALA A 1 414 ? 19.333 -7.450 -12.746 1.00 91.81 414 ALA A C 1
ATOM 3319 O O . ALA A 1 414 ? 20.544 -7.280 -12.877 1.00 91.81 414 ALA A O 1
ATOM 3320 N N . PHE A 1 415 ? 18.491 -6.445 -12.531 1.00 94.75 415 PHE A N 1
ATOM 3321 C CA . PHE A 1 415 ? 18.895 -5.056 -12.443 1.00 94.75 415 PHE A CA 1
ATOM 3322 C C . PHE A 1 415 ? 19.895 -4.815 -11.303 1.00 94.75 415 PHE A C 1
ATOM 3324 O O . PHE A 1 415 ? 19.695 -5.255 -10.166 1.00 94.75 415 PHE A O 1
ATOM 3331 N N . THR A 1 416 ? 20.932 -4.034 -11.609 1.00 93.75 416 THR A N 1
ATOM 3332 C CA . THR A 1 416 ? 21.769 -3.345 -10.625 1.00 93.75 416 THR A CA 1
ATOM 3333 C C . THR A 1 416 ? 21.916 -1.875 -11.022 1.00 93.75 416 THR A C 1
ATOM 3335 O O . THR A 1 416 ? 22.043 -1.570 -12.212 1.00 93.75 416 THR A O 1
ATOM 3338 N N . PRO A 1 417 ? 21.906 -0.936 -10.060 1.00 92.81 417 PRO A N 1
ATOM 3339 C CA . PRO A 1 417 ? 21.995 0.495 -10.363 1.00 92.81 417 PRO A CA 1
ATOM 3340 C C . PRO A 1 417 ? 23.370 0.919 -10.907 1.00 92.81 417 PRO A C 1
ATOM 3342 O O . PRO A 1 417 ? 23.518 2.015 -11.442 1.00 92.81 417 PRO A O 1
ATOM 3345 N N . ASP A 1 418 ? 24.388 0.072 -10.772 1.00 92.00 418 ASP A N 1
ATOM 3346 C CA . ASP A 1 418 ? 25.764 0.333 -11.180 1.00 92.00 418 ASP A CA 1
ATOM 3347 C C . ASP A 1 418 ? 26.149 -0.312 -12.522 1.00 92.00 418 ASP A C 1
ATOM 3349 O O . ASP A 1 418 ? 27.235 -0.015 -13.027 1.00 92.00 418 ASP A O 1
ATOM 3353 N N . ARG A 1 419 ? 25.277 -1.121 -13.152 1.00 93.94 419 ARG A N 1
ATOM 3354 C CA . ARG A 1 419 ? 25.612 -1.796 -14.418 1.00 93.94 419 ARG A CA 1
ATOM 3355 C C . ARG A 1 419 ? 26.052 -0.805 -15.501 1.00 93.94 419 ARG A C 1
ATOM 3357 O O . ARG A 1 419 ? 25.541 0.314 -15.614 1.00 93.94 419 ARG A O 1
ATOM 3364 N N . SER A 1 420 ? 27.011 -1.212 -16.323 1.00 93.75 420 SER A N 1
ATOM 3365 C CA . SER A 1 420 ? 27.413 -0.441 -17.503 1.00 93.75 420 SER A CA 1
ATOM 3366 C C . SER A 1 420 ? 26.345 -0.508 -18.597 1.00 93.75 420 SER A C 1
ATOM 3368 O O . SER A 1 420 ? 25.533 -1.438 -18.628 1.00 93.75 420 SER A O 1
ATOM 3370 N N . SER A 1 421 ? 26.372 0.483 -19.490 1.00 95.38 421 SER A N 1
ATOM 3371 C CA . SER A 1 421 ? 25.662 0.423 -20.770 1.00 95.38 421 SER A CA 1
ATOM 3372 C C . SER A 1 421 ? 26.112 -0.809 -21.565 1.00 95.38 421 SER A C 1
ATOM 3374 O O . SER A 1 421 ? 27.282 -1.200 -21.517 1.00 95.38 421 SER A O 1
ATOM 3376 N N . LEU A 1 422 ? 25.178 -1.414 -22.296 1.00 92.88 422 LEU A N 1
ATOM 3377 C CA . LEU A 1 422 ? 25.434 -2.481 -23.265 1.00 92.88 422 LEU A CA 1
ATOM 3378 C C . LEU A 1 422 ? 26.094 -2.009 -24.565 1.00 92.88 422 LEU A C 1
ATOM 3380 O O . LEU A 1 422 ? 26.550 -2.841 -25.357 1.00 92.88 422 LEU A O 1
ATOM 3384 N N . VAL A 1 423 ? 26.067 -0.702 -24.814 1.00 89.88 423 VAL A N 1
ATOM 3385 C CA . VAL A 1 423 ? 26.508 -0.050 -26.054 1.00 89.88 423 VAL A CA 1
ATOM 3386 C C . VAL A 1 423 ? 27.669 0.890 -25.829 1.00 89.88 423 VAL A C 1
ATOM 3388 O O . VAL A 1 423 ? 27.725 1.503 -24.734 1.00 89.88 423 VAL A O 1
#

Mean predicted aligned error: 11.82 Å

Nearest PDB structures (foldseek):
  4xrt-assembly2_B  TM=3.593E-01  e=9.807E+00  Streptomyces steffisburgensis

Solvent-accessible surface area (backbone atoms only — not comparable to full-atom values): 23747 Å² total; per-residue (Å²): 134,60,72,51,55,56,55,50,50,37,43,66,74,75,50,68,60,76,42,85,85,56,97,86,56,82,56,91,79,69,69,80,83,53,77,78,53,71,76,53,52,58,96,80,34,66,67,53,54,55,63,68,37,46,66,54,32,64,25,56,21,45,80,34,61,27,29,55,64,45,48,32,62,67,42,61,39,84,68,87,75,62,43,59,29,30,29,36,33,33,90,62,41,55,60,68,55,43,69,65,44,43,60,59,54,37,53,54,51,49,57,44,52,70,43,93,62,85,61,93,86,59,52,70,53,52,47,55,48,31,54,43,71,70,33,73,80,64,76,46,57,50,43,66,60,50,70,91,80,50,65,93,76,31,70,46,24,31,26,45,31,66,46,53,31,88,26,33,62,88,32,22,57,57,35,42,56,40,59,22,35,31,17,86,84,71,32,44,48,38,67,48,36,44,91,61,54,58,88,66,46,71,58,51,34,36,76,78,40,30,63,97,55,79,82,69,46,87,86,58,89,57,79,76,64,68,77,65,59,81,54,84,53,61,54,64,68,62,51,53,52,50,44,32,73,62,62,38,66,76,59,42,70,49,65,50,43,67,55,50,100,66,54,45,29,29,39,30,27,64,43,64,81,93,69,51,32,33,41,38,31,48,43,40,46,42,40,37,64,34,38,90,24,70,100,60,11,26,32,31,48,32,39,39,18,61,61,90,59,81,42,48,51,55,46,52,46,54,62,58,44,39,17,75,78,66,56,48,48,83,52,72,70,40,72,49,77,39,57,80,54,17,31,74,42,56,69,27,77,62,30,35,29,37,34,26,36,31,11,55,82,43,95,88,43,58,63,89,48,41,53,57,44,80,92,62,71,25,28,33,30,26,52,40,77,27,35,60,66,44,49,52,46,28,75,75,58,36,66,66,54,43,53,49,47,40,58,76,69,61,61,70,70,51,45,61,74,79,65,75,71,90,110

Sequence (423 aa):
MSEAFFLNQIRSKIGSPPRSLGWFRPSPFAVPEPSWMAQAKVADEPMKEVIRGQKSLWKHGVVVWGHVVRANAILYEPGTDDCPATLIFSATAPDDEAVNELPVLTERLHHLWACIIPGPGWTQRETDWWEDLRNDMSYHRGFKLPEEWQQRSKDYKGSSFLMHRAHLPEGRITSRLLPILVDPVTCIAQTIPSSEWPEGMASWLTENHGFSSPPTNPETDFGDSSQFLAEKPSDRSEREEAYSRVFGPIGSVYHELIPLPHHIDVYHFTWAAPRDEHAYVTGGMSDAIQPGGGDFGRIELVLYTKHHHERFQKLLRSFARYPWETGSPIYPFDTVPLGSFGNEVLGSDRFNALMFLPGVAKPETSIHQAPCLVASNTRLLTIVPLTDEELQFKLSHDTQAFLDRMRESKFDLAFTPDRSSLV

Foldseek 3Di:
DDQVVFQVLLCVLLDDAQDDDDPPDDPPQQDDDDPQCPQDDCVRPVQVVLNVCSVVLSRAWDKAKKFWLFFFPCQADDDQDKGKTKIKTFPQDDRNVGVVQRVVLSVLLLVLCLDPDDDPPDDPLSVVSNVQSQDLRDFDALRFHDPVSDDPRGSMGMGMHIAALQQAVSSHDFFRMFTWIARNVRRSIYGHRPVSTDPCPNVVRNVPGGDPDRDDRPPPPPPDPVVFQPDAFQDPVLVQVLCCVLQNHFSHKRWDRPPYPFTWIWTKGADDPPVLKIKIKIPRLQRTFQQVCPLQRREIEMAMANDDDPLQSVVRVVVSCVSVVPVDDDDAQDKAFCQPVCCRRVVAPQFGIKHWFFDDSDLVRDSPHFDQSVSRSYGYIYIAGAGPVLVVCCVVVHPVVSVVLCVVVVPDRHDDNPDDHSD